Protein AF-A0A6V2BI19-F1 (afdb_monomer_lite)

Foldseek 3Di:
DPLPQFDQDAQLLPLCLVVQDPVVPVLLPDDPVLVVLSVVCVVDDVLVLLLDLVSLQSNLVSLLSLLQSLLVVPAFLWPSLVRPDRDDNVVSNVCCVGGVSNVSLSVSLVSLLVSQVVQVVNSVHHLQSRQFDDQQRAGDPSLVSLLSQLPPPPSGRLSSLLSSLLSLLSSLLVLAPQVVVVVVPDPDDDRHHDNVNSVVVLLSSLLSLVVQLPDLLVPNNVSNLSNLLSLLVGPVSLVSNVVSLVLVSLLVSLCSQPPPDDDDDDDPDDDDRDHDDLSRLLSSLLSNLSSLVCLQVDPSSLCSCLPVLSNLLSLLVCLQDPPDPSSNLSSLSSLQSQLQFDNVNPQDDPPDDGRGNLSSLVSNVVSVSVVSLVVVCVVPDDPCCNNPNRSVSNVVSNVVSVVVVD

Sequence (406 aa):
MSTSGAKLSPSPVALAFSQIQWDPLGSLRLTAQETALLRMAESNPIEYTLADSRDASMYARVLLKLLAEAAAAGAGTGQVSKITDDCGEEKALEALDADPLGVVTHYAITKLYNIITTLIEGTGVTVASVFYVGKDGILVDQWKALLRILNKGGKGDAFAQSGAALCLALILITACPSQRSSQAKSSTKTRPISYASAVEPMEALTAWIVSQLKSSSGNTIGLAIPAMTALMGATEARHLFAASGGIKYLSRQLRSGGKKQASAKTSSDKKPKTPASVQQLYELTFCLWTMTYELEGSANIRADFAKDGLAVAALTELVSVAPREKVVRVALAGLKNLAICTSENDAGPAGTPTIDGAVFLNDMIACGLMKAIDFLKDRQFTDPDVVEGETEMLHNSYVYFASFSL

Structure (mmCIF, N/CA/C/O backbone):
data_AF-A0A6V2BI19-F1
#
_entry.id   AF-A0A6V2BI19-F1
#
loop_
_atom_site.group_PDB
_atom_site.id
_atom_site.type_symbol
_atom_site.label_atom_id
_atom_site.label_alt_id
_atom_site.label_comp_id
_atom_site.label_asym_id
_atom_site.label_entity_id
_atom_site.label_seq_id
_atom_site.pdbx_PDB_ins_code
_atom_site.Cartn_x
_atom_site.Cartn_y
_atom_site.Cartn_z
_atom_site.occupancy
_atom_site.B_iso_or_equiv
_atom_site.auth_seq_id
_atom_site.auth_comp_id
_atom_site.auth_asym_id
_atom_site.auth_atom_id
_atom_site.pdbx_PDB_model_num
ATOM 1 N N . MET A 1 1 ? -5.889 14.637 3.256 1.00 38.31 1 MET A N 1
ATOM 2 C CA . MET A 1 1 ? -4.771 13.871 3.848 1.00 38.31 1 MET A CA 1
ATOM 3 C C . MET A 1 1 ? -3.617 13.903 2.863 1.00 38.31 1 MET A C 1
ATOM 5 O O . MET A 1 1 ? -3.824 13.532 1.717 1.00 38.31 1 MET A O 1
ATOM 9 N N . SER A 1 2 ? -2.454 14.420 3.263 1.00 36.09 2 SER A N 1
ATOM 10 C CA . SER A 1 2 ? -1.240 14.332 2.443 1.00 36.09 2 SER A CA 1
ATOM 11 C C . SER A 1 2 ? -0.867 12.856 2.292 1.00 36.09 2 SER A C 1
ATOM 13 O O . SER A 1 2 ? -0.819 12.138 3.288 1.00 36.09 2 SER A O 1
ATOM 15 N N . THR A 1 3 ? -0.609 12.390 1.074 1.00 47.47 3 THR A N 1
ATOM 16 C CA . THR A 1 3 ? -0.166 11.019 0.754 1.00 47.47 3 THR A CA 1
ATOM 17 C C . THR A 1 3 ? 1.254 10.709 1.263 1.00 47.47 3 THR A C 1
ATOM 19 O O . THR A 1 3 ? 1.833 9.690 0.898 1.00 47.47 3 THR A O 1
ATOM 22 N N . SER A 1 4 ? 1.821 11.541 2.149 1.00 48.84 4 SER A N 1
ATOM 23 C CA . SER A 1 4 ? 3.232 11.534 2.565 1.00 48.84 4 SER A CA 1
ATOM 24 C C . SER A 1 4 ? 3.691 10.323 3.389 1.00 48.84 4 SER A C 1
ATOM 26 O O . SER A 1 4 ? 4.820 10.329 3.882 1.00 48.84 4 SER A O 1
ATOM 28 N N . GLY A 1 5 ? 2.839 9.317 3.602 1.00 61.19 5 GLY A N 1
ATOM 29 C CA . GLY A 1 5 ? 3.141 8.173 4.464 1.00 61.19 5 GLY A CA 1
ATOM 30 C C . GLY A 1 5 ? 3.863 7.024 3.760 1.00 61.19 5 GLY A C 1
ATOM 31 O O . GLY A 1 5 ? 4.793 6.453 4.322 1.00 61.19 5 GLY A O 1
ATOM 32 N N . ALA A 1 6 ? 3.462 6.680 2.534 1.00 78.56 6 ALA A N 1
ATOM 33 C CA . ALA A 1 6 ? 3.975 5.491 1.858 1.00 78.56 6 ALA A CA 1
ATOM 34 C C . ALA A 1 6 ? 5.217 5.830 1.025 1.00 78.56 6 ALA A C 1
ATOM 36 O O . ALA A 1 6 ? 5.110 6.480 -0.012 1.00 78.56 6 ALA A O 1
ATOM 37 N N . LYS A 1 7 ? 6.393 5.382 1.477 1.00 90.00 7 LYS A N 1
ATOM 38 C CA . LYS A 1 7 ? 7.659 5.541 0.751 1.00 90.00 7 LYS A CA 1
ATOM 39 C C . LYS A 1 7 ? 8.249 4.188 0.386 1.00 90.00 7 LYS A C 1
ATOM 41 O O . LYS A 1 7 ? 8.292 3.284 1.218 1.00 90.00 7 LYS A O 1
ATOM 46 N N . LEU A 1 8 ? 8.727 4.070 -0.849 1.00 93.88 8 LEU A N 1
ATOM 47 C CA . LEU A 1 8 ? 9.551 2.941 -1.264 1.00 93.88 8 LEU A CA 1
ATOM 48 C C . LEU A 1 8 ? 10.963 3.117 -0.688 1.00 93.88 8 LEU A C 1
ATOM 50 O O . LEU A 1 8 ? 11.540 4.200 -0.795 1.00 93.88 8 LEU A O 1
ATOM 54 N N . SER A 1 9 ? 11.517 2.072 -0.072 1.00 92.81 9 SER A N 1
ATOM 55 C CA . SER A 1 9 ? 12.940 2.055 0.285 1.00 92.81 9 SER A CA 1
ATOM 56 C C . SER A 1 9 ? 13.798 2.148 -0.983 1.00 92.81 9 SER A C 1
ATOM 58 O O . SER A 1 9 ? 1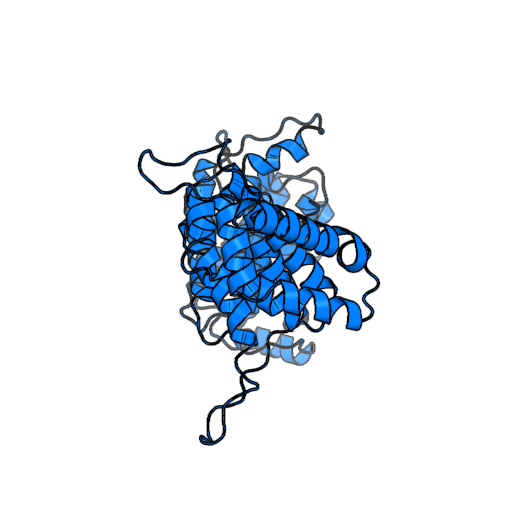3.335 1.739 -2.043 1.00 92.81 9 SER A O 1
ATOM 60 N N . PRO A 1 10 ? 15.041 2.644 -0.930 1.00 95.56 10 PRO A N 1
ATOM 61 C CA . PRO A 1 10 ? 15.947 2.550 -2.071 1.00 95.56 10 PRO A CA 1
ATOM 62 C C . PRO A 1 10 ? 16.129 1.097 -2.539 1.00 95.56 10 PRO A C 1
ATOM 64 O O . PRO A 1 10 ? 15.999 0.156 -1.754 1.00 95.56 10 PRO A O 1
ATOM 67 N N . SER A 1 11 ? 16.405 0.909 -3.833 1.00 96.56 11 SER A N 1
ATOM 68 C CA . SER A 1 11 ? 16.799 -0.409 -4.339 1.00 96.56 11 SER A CA 1
ATOM 69 C C . SER A 1 11 ? 18.193 -0.745 -3.809 1.00 96.56 11 SER A C 1
ATOM 71 O O . SER A 1 11 ? 19.098 0.072 -3.997 1.00 96.56 11 SER A O 1
ATOM 73 N N . PRO A 1 12 ? 18.417 -1.951 -3.258 1.00 96.50 12 PRO A N 1
ATOM 74 C CA . PRO A 1 12 ? 19.735 -2.343 -2.766 1.00 96.50 12 PRO A CA 1
ATOM 75 C C . PRO A 1 12 ? 20.791 -2.402 -3.880 1.00 96.50 12 PRO A C 1
ATOM 77 O O . PRO A 1 12 ? 21.977 -2.305 -3.597 1.00 96.50 12 PRO A O 1
ATOM 80 N N . VAL A 1 13 ? 20.370 -2.526 -5.145 1.00 97.00 13 VAL A N 1
ATOM 81 C CA . VAL A 1 13 ? 21.239 -2.588 -6.337 1.00 97.00 13 VAL A CA 1
ATOM 82 C C . VAL A 1 13 ? 21.164 -1.318 -7.194 1.00 97.00 13 VAL A C 1
ATOM 84 O O . VAL A 1 13 ? 21.508 -1.341 -8.373 1.00 97.00 13 VAL A O 1
ATOM 87 N N . ALA A 1 14 ? 20.698 -0.194 -6.633 1.00 97.00 14 ALA A N 1
ATOM 88 C CA . ALA A 1 14 ? 20.539 1.061 -7.378 1.00 97.00 14 ALA A CA 1
ATOM 89 C C . ALA A 1 14 ? 21.843 1.570 -8.018 1.00 97.00 14 ALA A C 1
ATOM 91 O O . ALA A 1 14 ? 21.799 2.202 -9.072 1.00 97.00 14 ALA A O 1
ATOM 92 N N . LEU A 1 15 ? 22.998 1.270 -7.414 1.00 96.81 15 LEU A N 1
ATOM 93 C CA . LEU A 1 15 ? 24.312 1.687 -7.919 1.00 96.81 15 LEU A CA 1
ATOM 94 C C . LEU A 1 15 ? 24.676 1.043 -9.267 1.00 96.81 15 LEU A C 1
ATOM 96 O O . LEU A 1 15 ? 25.464 1.612 -10.011 1.00 96.81 15 LEU A O 1
ATOM 100 N N . ALA A 1 16 ? 24.060 -0.087 -9.627 1.00 97.00 16 ALA A N 1
ATOM 101 C CA . ALA A 1 16 ? 24.289 -0.742 -10.914 1.00 97.00 16 ALA A CA 1
ATOM 102 C C . ALA A 1 16 ? 23.425 -0.183 -12.058 1.00 97.00 16 ALA A C 1
ATOM 104 O O . ALA A 1 16 ? 23.616 -0.557 -13.213 1.00 97.00 16 ALA A O 1
ATOM 105 N N . PHE A 1 17 ? 22.462 0.700 -11.771 1.00 96.44 17 PHE A N 1
ATOM 106 C CA . PHE A 1 17 ? 21.474 1.146 -12.759 1.00 96.44 17 PHE A CA 1
ATOM 107 C C . PHE A 1 17 ? 22.092 1.852 -13.969 1.00 96.44 17 PHE A C 1
ATOM 109 O O . PHE A 1 17 ? 21.655 1.614 -15.088 1.00 96.44 17 PHE A O 1
ATOM 116 N N . SER A 1 18 ? 23.122 2.677 -13.764 1.00 95.25 18 SER A N 1
ATOM 117 C CA . SER A 1 18 ? 23.810 3.392 -14.850 1.00 95.25 18 SER A CA 1
ATOM 118 C C . SER A 1 18 ? 24.659 2.485 -15.744 1.00 95.25 18 SER A C 1
ATOM 120 O O . SER A 1 18 ? 25.061 2.908 -16.825 1.00 95.25 18 SER A O 1
ATOM 122 N N . GLN A 1 19 ? 24.935 1.253 -15.306 1.00 96.31 19 GLN A N 1
ATOM 123 C CA . GLN A 1 19 ? 25.735 0.276 -16.045 1.00 96.31 19 GLN A CA 1
ATOM 124 C C . GLN A 1 19 ? 24.871 -0.732 -16.815 1.00 96.31 19 GLN A C 1
ATOM 126 O O . GLN A 1 19 ? 25.405 -1.629 -17.468 1.00 96.31 19 GLN A O 1
ATOM 131 N N . ILE A 1 20 ? 23.538 -0.602 -16.773 1.00 95.62 20 ILE A N 1
ATOM 132 C CA . ILE A 1 20 ? 22.641 -1.487 -17.520 1.00 95.62 20 ILE A CA 1
ATOM 133 C C . ILE A 1 20 ? 22.878 -1.297 -19.021 1.00 95.62 20 ILE A C 1
ATOM 135 O O . ILE A 1 20 ? 22.553 -0.269 -19.616 1.00 95.62 20 ILE A O 1
ATOM 139 N N . GLN A 1 21 ? 23.397 -2.340 -19.663 1.00 93.94 21 GLN A N 1
ATOM 140 C CA . GLN A 1 21 ? 23.492 -2.396 -21.113 1.00 93.94 21 GLN A CA 1
ATOM 141 C C . GLN A 1 21 ? 22.184 -2.943 -21.681 1.00 93.94 21 GLN A C 1
ATOM 143 O O . GLN A 1 21 ? 21.867 -4.116 -21.527 1.00 93.94 21 GLN A O 1
ATOM 148 N N . TRP A 1 22 ? 21.411 -2.090 -22.349 1.00 91.06 22 TRP A N 1
ATOM 149 C CA . TRP A 1 22 ? 20.091 -2.464 -22.870 1.00 91.06 22 TRP A CA 1
ATOM 150 C C . TRP A 1 22 ? 20.139 -3.395 -24.095 1.00 91.06 22 TRP A C 1
ATOM 152 O O . TRP A 1 22 ? 19.216 -4.182 -24.290 1.00 91.06 22 TRP A O 1
ATOM 162 N N . ASP A 1 23 ? 21.204 -3.335 -24.904 1.00 85.56 23 ASP A N 1
ATOM 163 C CA . ASP A 1 23 ? 21.303 -4.096 -26.163 1.00 85.56 23 ASP A CA 1
ATOM 164 C C . ASP A 1 23 ? 21.533 -5.612 -25.956 1.00 85.56 23 ASP A C 1
ATOM 166 O O . ASP A 1 23 ? 20.886 -6.405 -26.641 1.00 85.56 23 ASP A O 1
ATOM 170 N N . PRO A 1 24 ? 22.384 -6.062 -25.007 1.00 81.00 24 PRO A N 1
ATOM 171 C CA . PRO A 1 24 ? 22.608 -7.490 -24.752 1.00 81.00 24 PRO A CA 1
ATOM 172 C C . PRO A 1 24 ? 21.424 -8.218 -24.098 1.00 81.00 24 PRO A C 1
ATOM 174 O O . PRO A 1 24 ? 21.388 -9.449 -24.080 1.00 81.00 24 PRO A O 1
ATOM 177 N N . LEU A 1 25 ? 20.436 -7.492 -23.567 1.00 83.38 25 LEU A N 1
ATOM 178 C CA . LEU A 1 25 ? 19.294 -8.054 -22.839 1.00 83.38 25 LEU A CA 1
ATOM 179 C C . LEU A 1 25 ? 18.195 -8.537 -23.795 1.00 83.38 25 LEU A C 1
ATOM 181 O O . LEU A 1 25 ? 17.030 -8.156 -23.680 1.00 83.38 25 LEU A O 1
ATOM 185 N N . GLY A 1 26 ? 18.566 -9.394 -24.753 1.00 73.75 26 GLY A N 1
ATOM 186 C CA . GLY A 1 26 ? 17.721 -9.831 -25.873 1.00 73.75 26 GLY A CA 1
ATOM 187 C C . GLY A 1 26 ? 16.381 -10.474 -25.483 1.00 73.75 26 GLY A C 1
ATOM 188 O O . GLY A 1 26 ? 15.473 -10.557 -26.310 1.00 73.75 26 GLY A O 1
ATOM 189 N N . SER A 1 27 ? 16.206 -10.875 -24.221 1.00 82.88 27 SER A N 1
ATOM 190 C CA . SER A 1 27 ? 14.921 -11.331 -23.682 1.00 82.88 27 SER A CA 1
ATOM 191 C C . SER A 1 27 ? 13.875 -10.216 -23.541 1.00 82.88 27 SER A C 1
ATOM 193 O O . SER A 1 27 ? 12.688 -10.519 -23.558 1.00 82.88 27 SER A O 1
ATOM 195 N N . LEU A 1 28 ? 14.275 -8.941 -23.450 1.00 86.44 28 LEU A N 1
ATOM 196 C CA . LEU A 1 28 ? 13.382 -7.809 -23.158 1.00 86.44 28 LEU A CA 1
ATOM 197 C C . LEU A 1 28 ? 12.630 -7.246 -24.376 1.00 86.44 28 LEU A C 1
ATOM 199 O O . LEU A 1 28 ? 11.798 -6.354 -24.213 1.00 86.44 28 LEU A O 1
ATOM 203 N N . ARG A 1 29 ? 12.903 -7.750 -25.592 1.00 91.19 29 ARG A N 1
ATOM 204 C CA . ARG A 1 29 ? 12.194 -7.404 -26.848 1.00 91.19 29 ARG A CA 1
ATOM 205 C C . ARG A 1 29 ? 11.909 -5.897 -27.004 1.00 91.19 29 ARG A C 1
ATOM 207 O O . ARG A 1 29 ? 10.802 -5.485 -27.377 1.00 91.19 29 ARG A O 1
ATOM 214 N N . LEU A 1 30 ? 12.901 -5.068 -26.687 1.00 92.69 30 LEU A N 1
ATOM 215 C CA . LEU A 1 30 ? 12.814 -3.616 -26.813 1.00 92.69 30 LEU A CA 1
ATOM 216 C C . LEU A 1 30 ? 13.027 -3.190 -28.265 1.00 92.69 30 LEU A C 1
ATOM 218 O O . LEU A 1 30 ? 13.867 -3.735 -28.978 1.00 92.69 30 LEU A O 1
ATOM 222 N N . THR A 1 31 ? 12.267 -2.196 -28.706 1.00 94.69 31 THR A N 1
ATOM 223 C CA . THR A 1 31 ? 12.528 -1.508 -29.972 1.00 94.69 31 THR A CA 1
ATOM 224 C C . THR A 1 31 ? 13.660 -0.494 -29.795 1.00 94.69 31 THR A C 1
ATOM 226 O O . THR A 1 31 ? 13.893 0.001 -28.693 1.00 94.69 31 THR A O 1
ATOM 229 N N . ALA A 1 32 ? 14.321 -0.108 -30.891 1.00 94.06 32 ALA A N 1
ATOM 230 C CA . ALA A 1 32 ? 15.379 0.906 -30.853 1.00 94.06 32 ALA A CA 1
ATOM 231 C C . ALA A 1 32 ? 14.907 2.242 -30.241 1.00 94.06 32 ALA A C 1
ATOM 233 O O . ALA A 1 32 ? 15.664 2.895 -29.526 1.00 94.06 32 ALA A O 1
ATOM 234 N N . GLN A 1 33 ? 13.645 2.625 -30.473 1.00 94.81 33 GLN A N 1
ATOM 235 C CA . GLN A 1 33 ? 13.055 3.835 -29.897 1.00 94.81 33 GLN A CA 1
ATOM 236 C C . GLN A 1 33 ? 12.869 3.720 -28.378 1.00 94.81 33 GLN A C 1
ATOM 238 O O . GLN A 1 33 ? 13.151 4.672 -27.655 1.00 94.81 33 GLN A O 1
ATOM 243 N N . GLU A 1 34 ? 12.424 2.563 -27.884 1.00 95.50 34 GLU A N 1
ATOM 244 C CA . GLU A 1 34 ? 12.273 2.316 -26.444 1.00 95.50 34 GLU A CA 1
ATOM 245 C C . GLU A 1 34 ? 13.639 2.308 -25.745 1.00 95.50 34 GLU A C 1
ATOM 247 O O . GLU A 1 34 ? 13.792 2.930 -24.696 1.00 95.50 34 GLU A O 1
ATOM 252 N N . THR A 1 35 ? 14.654 1.688 -26.355 1.00 94.75 35 THR A N 1
ATOM 253 C CA . THR A 1 35 ? 16.035 1.714 -25.849 1.00 94.75 35 THR A CA 1
ATOM 254 C C . THR A 1 35 ? 16.602 3.134 -25.806 1.00 94.75 35 THR A C 1
ATOM 256 O O . THR A 1 35 ? 17.218 3.526 -24.815 1.00 94.75 35 THR A O 1
ATOM 259 N N . ALA A 1 36 ? 16.376 3.933 -26.853 1.00 93.56 36 ALA A N 1
ATOM 260 C CA . ALA A 1 36 ? 16.798 5.332 -26.879 1.00 93.56 36 ALA A CA 1
ATOM 261 C C . ALA A 1 36 ? 16.103 6.160 -25.784 1.00 93.56 36 ALA A C 1
ATOM 263 O O . ALA A 1 36 ? 16.759 6.967 -25.127 1.00 93.56 36 ALA A O 1
ATOM 264 N N . LEU A 1 37 ? 14.808 5.921 -25.545 1.00 94.25 37 LEU A N 1
ATOM 265 C CA . LEU A 1 37 ? 14.044 6.589 -24.489 1.00 94.25 37 LEU A CA 1
ATOM 266 C C . LEU A 1 37 ? 14.602 6.279 -23.092 1.00 94.25 37 LEU A C 1
ATOM 268 O O . LEU A 1 37 ? 14.748 7.197 -22.290 1.00 94.25 37 LEU A O 1
ATOM 272 N N . LEU A 1 38 ? 14.954 5.019 -22.813 1.00 94.56 38 LEU A N 1
ATOM 273 C CA . LEU A 1 38 ? 15.556 4.620 -21.533 1.00 94.56 38 LEU A CA 1
ATOM 274 C C . LEU A 1 38 ? 16.890 5.335 -21.286 1.00 94.56 38 LEU A C 1
ATOM 276 O O . LEU A 1 38 ? 17.079 5.930 -20.228 1.00 94.56 38 LEU A O 1
ATOM 280 N N . ARG A 1 39 ? 17.774 5.366 -22.292 1.00 92.19 39 ARG A N 1
ATOM 281 C CA . ARG A 1 39 ? 19.057 6.088 -22.213 1.00 92.19 39 ARG A CA 1
ATOM 282 C C . ARG A 1 39 ? 18.853 7.590 -22.006 1.00 92.19 39 ARG A C 1
ATOM 284 O O . ARG A 1 39 ? 19.518 8.206 -21.179 1.00 92.19 39 ARG A O 1
ATOM 291 N N . MET A 1 40 ? 17.904 8.185 -22.729 1.00 90.44 40 MET A N 1
ATOM 292 C CA . MET A 1 40 ? 17.592 9.611 -22.612 1.00 90.44 40 MET A CA 1
ATOM 293 C C . MET A 1 40 ? 17.043 9.972 -21.224 1.00 90.44 40 MET A C 1
ATOM 295 O O . MET A 1 40 ? 17.359 11.041 -20.695 1.00 90.44 40 MET A O 1
ATOM 299 N N . ALA A 1 41 ? 16.237 9.092 -20.626 1.00 89.38 41 ALA A N 1
ATOM 300 C CA . ALA A 1 41 ? 15.676 9.284 -19.292 1.00 89.38 41 ALA A CA 1
ATOM 301 C C . ALA A 1 41 ? 16.713 9.139 -18.161 1.00 89.38 41 ALA A C 1
ATOM 303 O O . ALA A 1 41 ? 16.438 9.513 -17.021 1.00 89.38 41 ALA A O 1
ATOM 304 N N . GLU A 1 42 ? 17.899 8.602 -18.454 1.00 88.31 42 GLU A N 1
ATOM 305 C CA . GLU A 1 42 ? 19.033 8.558 -17.524 1.00 88.31 42 GLU A CA 1
ATOM 306 C C . GLU A 1 42 ? 19.892 9.819 -17.601 1.00 88.31 42 GLU A C 1
ATOM 308 O O . GLU A 1 42 ? 20.416 10.262 -16.582 1.00 88.31 42 GLU A O 1
ATOM 313 N N . SER A 1 43 ? 20.001 10.423 -18.787 1.00 88.88 43 SER A N 1
ATOM 314 C CA . SER A 1 43 ? 20.787 11.643 -18.994 1.00 88.88 43 SER A CA 1
ATOM 315 C C . SER A 1 43 ? 20.073 12.934 -18.584 1.00 88.88 43 SER A C 1
ATOM 317 O O . SER A 1 43 ? 20.732 13.959 -18.426 1.00 88.88 43 SER A O 1
ATOM 319 N N . ASN A 1 44 ? 18.744 12.915 -18.439 1.00 89.81 44 ASN A N 1
ATOM 320 C CA . ASN A 1 44 ? 17.941 14.112 -18.181 1.00 89.81 44 ASN A CA 1
ATOM 321 C C . ASN A 1 44 ? 17.226 14.053 -16.822 1.00 89.81 44 ASN A C 1
ATOM 323 O O . ASN A 1 44 ? 16.811 12.970 -16.401 1.00 89.81 44 ASN A O 1
ATOM 327 N N . PRO A 1 45 ? 17.000 15.208 -16.162 1.00 92.31 45 PRO A N 1
ATOM 328 C CA . PRO A 1 45 ? 16.090 15.293 -15.024 1.00 92.31 45 PRO A CA 1
ATOM 329 C C . PRO A 1 45 ? 14.716 14.714 -15.377 1.00 92.31 45 PRO A C 1
ATOM 331 O O . PRO A 1 45 ? 14.187 14.951 -16.470 1.00 92.31 45 PRO A O 1
ATOM 334 N N . ILE A 1 46 ? 14.132 13.950 -14.455 1.00 93.31 46 ILE A N 1
ATOM 335 C CA . ILE A 1 46 ? 12.882 13.227 -14.710 1.00 93.31 46 ILE A CA 1
ATOM 336 C C . ILE A 1 46 ? 11.731 14.202 -14.993 1.00 93.31 46 ILE A C 1
ATOM 338 O O . ILE A 1 46 ? 10.897 13.943 -15.854 1.00 93.31 46 ILE A O 1
ATOM 342 N N . GLU A 1 47 ? 11.749 15.369 -14.354 1.00 93.38 47 GLU A N 1
ATOM 343 C CA . GLU A 1 47 ? 10.767 16.443 -14.485 1.00 93.38 47 GLU A CA 1
ATOM 344 C C . GLU A 1 47 ? 10.647 16.938 -15.926 1.00 93.38 47 GLU A C 1
ATOM 346 O O . GLU A 1 47 ? 9.546 17.253 -16.366 1.00 93.38 47 GLU A O 1
ATOM 351 N N . TYR A 1 48 ? 11.750 16.954 -16.684 1.00 93.00 48 TYR A N 1
ATOM 352 C CA . TYR A 1 48 ? 11.727 17.356 -18.091 1.00 93.00 48 TYR A CA 1
ATOM 353 C C . TYR A 1 48 ? 10.906 16.375 -18.933 1.00 93.00 48 TYR A C 1
ATOM 355 O O . TYR A 1 48 ? 10.040 16.781 -19.703 1.00 93.00 48 TYR A O 1
ATOM 363 N N . THR A 1 49 ? 11.121 15.073 -18.723 1.00 93.19 49 THR A N 1
ATOM 364 C CA . THR A 1 49 ? 10.352 14.017 -19.405 1.00 93.19 49 THR A CA 1
ATOM 365 C C . THR A 1 49 ? 8.886 14.026 -18.960 1.00 93.19 49 THR A C 1
ATOM 367 O O . THR A 1 49 ? 7.989 13.719 -19.739 1.00 93.19 49 THR A O 1
ATOM 370 N N . LEU A 1 50 ? 8.630 14.390 -17.700 1.00 95.06 50 LEU A N 1
ATOM 371 C CA . LEU A 1 50 ? 7.294 14.415 -17.104 1.00 95.06 50 LEU A CA 1
ATOM 372 C C . LEU A 1 50 ? 6.533 15.730 -17.303 1.00 95.06 50 LEU A C 1
ATOM 374 O O . LEU A 1 50 ? 5.388 15.827 -16.859 1.00 95.06 50 LEU A O 1
ATOM 378 N N . ALA A 1 51 ? 7.132 16.722 -17.960 1.00 94.19 51 ALA A N 1
ATOM 379 C CA . ALA A 1 51 ? 6.455 17.957 -18.343 1.00 94.19 51 ALA A CA 1
ATOM 380 C C . ALA A 1 51 ? 5.531 17.753 -19.558 1.00 94.19 51 ALA A C 1
ATOM 382 O O . ALA A 1 51 ? 4.550 18.483 -19.713 1.00 94.19 51 ALA A O 1
ATOM 383 N N . ASP A 1 52 ? 5.800 16.743 -20.396 1.00 94.50 52 ASP A N 1
ATOM 384 C CA . ASP A 1 52 ? 4.942 16.362 -21.518 1.00 94.50 52 ASP A CA 1
ATOM 385 C C . ASP A 1 52 ? 4.181 15.057 -21.237 1.00 94.50 52 ASP A C 1
ATOM 387 O O . ASP A 1 52 ? 4.737 14.023 -20.865 1.00 94.50 52 ASP A O 1
ATOM 391 N N . SER A 1 53 ? 2.861 15.090 -21.435 1.00 94.31 53 SER A N 1
ATOM 392 C CA . SER A 1 53 ? 1.995 13.946 -21.124 1.00 94.31 53 SER A CA 1
ATOM 393 C C . SER A 1 53 ? 2.241 12.723 -22.013 1.00 94.31 53 SER A C 1
ATOM 395 O O . SER A 1 53 ? 2.008 11.591 -21.577 1.00 94.31 53 SER A O 1
ATOM 397 N N . ARG A 1 54 ? 2.691 12.920 -23.258 1.00 94.94 54 ARG A N 1
ATOM 398 C CA . ARG A 1 54 ? 2.969 11.837 -24.204 1.00 94.94 54 ARG A CA 1
ATOM 399 C C . ARG A 1 54 ? 4.279 11.162 -23.839 1.00 94.94 54 ARG A C 1
ATOM 401 O O . ARG A 1 54 ? 4.294 9.936 -23.767 1.00 94.94 54 ARG A O 1
ATOM 408 N N . ASP A 1 55 ? 5.318 11.937 -23.555 1.00 95.31 55 ASP A N 1
ATOM 409 C CA . ASP A 1 55 ? 6.625 11.414 -23.153 1.00 95.31 55 ASP A CA 1
ATOM 410 C C . ASP A 1 55 ? 6.539 10.686 -21.809 1.00 95.31 55 ASP A C 1
ATOM 412 O O . ASP A 1 55 ? 6.977 9.537 -21.707 1.00 95.31 55 ASP A O 1
ATOM 416 N N . ALA A 1 56 ? 5.837 11.262 -20.826 1.00 96.12 56 ALA A N 1
ATOM 417 C CA . ALA A 1 56 ? 5.530 10.595 -19.561 1.00 96.12 56 ALA A CA 1
ATOM 418 C C . ALA A 1 56 ? 4.791 9.257 -19.767 1.00 96.12 56 ALA A C 1
ATOM 420 O O . ALA A 1 56 ? 5.149 8.237 -19.172 1.00 96.12 56 ALA A O 1
ATOM 421 N N . SER A 1 57 ? 3.781 9.242 -20.648 1.00 96.62 57 SER A N 1
ATOM 422 C CA . SER A 1 57 ? 3.023 8.029 -20.991 1.00 96.62 57 SER A CA 1
ATOM 423 C C . SER A 1 57 ? 3.885 6.975 -21.680 1.00 96.62 57 SER A C 1
ATOM 425 O O . SER A 1 57 ? 3.774 5.791 -21.363 1.00 96.62 57 SER A O 1
ATOM 427 N N . MET A 1 58 ? 4.729 7.377 -22.633 1.00 96.69 58 MET A N 1
ATOM 428 C CA . MET A 1 58 ? 5.638 6.464 -23.326 1.00 96.69 58 MET A CA 1
ATOM 429 C C . MET A 1 58 ? 6.642 5.872 -22.345 1.00 96.69 58 MET A C 1
ATOM 431 O O . MET A 1 58 ? 6.794 4.653 -22.306 1.00 96.69 58 MET A O 1
ATOM 435 N N . TYR A 1 59 ? 7.247 6.701 -21.495 1.00 97.44 59 TYR A N 1
ATOM 436 C CA . TYR A 1 59 ? 8.242 6.239 -20.540 1.00 97.44 59 TYR A CA 1
ATOM 437 C C . TYR A 1 59 ? 7.647 5.244 -19.537 1.00 97.44 59 TYR A C 1
ATOM 439 O O . TYR A 1 59 ? 8.152 4.129 -19.405 1.00 97.44 59 TYR A O 1
ATOM 447 N N . ALA A 1 60 ? 6.502 5.568 -18.926 1.00 98.00 60 ALA A N 1
ATOM 448 C CA . ALA A 1 60 ? 5.812 4.653 -18.018 1.00 98.00 60 ALA A CA 1
ATOM 449 C C . ALA A 1 60 ? 5.444 3.315 -18.691 1.00 98.00 60 ALA A C 1
ATOM 451 O O . ALA A 1 60 ? 5.599 2.251 -18.089 1.00 98.00 60 ALA A O 1
ATOM 452 N N . ARG A 1 61 ? 4.998 3.338 -19.956 1.00 97.56 61 ARG A N 1
ATOM 453 C CA . ARG A 1 61 ? 4.677 2.115 -20.713 1.00 97.56 61 ARG A CA 1
ATOM 454 C C . ARG A 1 61 ? 5.904 1.262 -21.009 1.00 97.56 61 ARG A C 1
ATOM 456 O O . ARG A 1 61 ? 5.803 0.041 -20.902 1.00 97.56 61 ARG A O 1
ATOM 463 N N . VAL A 1 62 ? 7.041 1.873 -21.346 1.00 97.75 62 VAL A N 1
ATOM 464 C CA . VAL A 1 62 ? 8.302 1.143 -21.549 1.00 97.75 62 VAL A CA 1
ATOM 465 C C . VAL A 1 62 ? 8.740 0.466 -20.255 1.00 97.75 62 VAL A C 1
ATOM 467 O O . VAL A 1 62 ? 9.071 -0.716 -20.277 1.00 97.75 62 VAL A O 1
ATOM 470 N N . LEU A 1 63 ? 8.646 1.150 -19.111 1.00 98.25 63 LEU A N 1
ATOM 471 C CA . LEU A 1 63 ? 8.957 0.549 -17.811 1.00 98.25 63 LEU A CA 1
ATOM 472 C C . LEU A 1 63 ? 8.017 -0.620 -17.471 1.00 98.25 63 LEU A C 1
ATOM 474 O O . LEU A 1 63 ? 8.475 -1.677 -17.046 1.00 98.25 63 LEU A O 1
ATOM 478 N N . LEU A 1 64 ? 6.709 -0.489 -17.710 1.00 97.88 64 LEU A N 1
ATOM 479 C CA . LEU A 1 64 ? 5.769 -1.599 -17.499 1.00 97.88 64 LEU A CA 1
ATOM 480 C C . LEU A 1 64 ? 6.028 -2.777 -18.455 1.00 97.88 64 LEU A C 1
ATOM 482 O O . LEU A 1 64 ? 5.867 -3.934 -18.060 1.00 97.88 64 LEU A O 1
ATOM 486 N N . LYS A 1 65 ? 6.455 -2.506 -19.696 1.00 96.50 65 LYS A N 1
ATOM 487 C CA . LYS A 1 65 ? 6.881 -3.536 -20.652 1.00 96.50 65 LYS A CA 1
ATOM 488 C C . LYS A 1 65 ? 8.147 -4.248 -20.173 1.00 96.50 65 LYS A C 1
ATOM 490 O O . LYS A 1 65 ? 8.160 -5.474 -20.171 1.00 96.50 65 LYS A O 1
ATOM 495 N N . LEU A 1 66 ? 9.156 -3.515 -19.693 1.00 96.12 66 LEU A N 1
ATOM 496 C CA . LEU A 1 66 ? 10.357 -4.099 -19.084 1.00 96.12 66 LEU A CA 1
ATOM 497 C C . LEU A 1 66 ? 9.991 -5.074 -17.965 1.00 96.12 66 LEU A C 1
ATOM 499 O O . LEU A 1 66 ? 10.459 -6.208 -17.959 1.00 96.12 66 LEU A O 1
ATOM 503 N N . LEU A 1 67 ? 9.097 -4.665 -17.060 1.00 96.50 67 LEU A N 1
ATOM 504 C CA . LEU A 1 67 ? 8.609 -5.528 -15.984 1.00 96.50 67 LEU A CA 1
ATOM 505 C C . LEU A 1 67 ? 7.876 -6.762 -16.519 1.00 96.50 67 LEU A C 1
ATOM 507 O O . LEU A 1 67 ? 8.044 -7.858 -15.985 1.00 96.50 67 LEU A O 1
ATOM 511 N N . ALA A 1 68 ? 7.072 -6.603 -17.572 1.00 94.94 68 ALA A N 1
ATOM 512 C CA . ALA A 1 68 ? 6.350 -7.708 -18.187 1.00 94.94 68 ALA A CA 1
ATOM 513 C C . ALA A 1 68 ? 7.294 -8.760 -18.783 1.00 94.94 68 ALA A C 1
ATOM 515 O O . ALA A 1 68 ? 7.068 -9.950 -18.552 1.00 94.94 68 ALA A O 1
ATOM 516 N N . GLU A 1 69 ? 8.308 -8.325 -19.531 1.00 94.62 69 GLU A N 1
ATOM 517 C CA . GLU A 1 69 ? 9.273 -9.193 -20.213 1.00 94.62 69 GLU A CA 1
ATOM 518 C C . GLU A 1 69 ? 10.260 -9.812 -19.214 1.00 94.62 69 GLU A C 1
ATOM 520 O O . GLU A 1 69 ? 10.460 -11.025 -19.218 1.00 94.62 69 GLU A O 1
ATOM 525 N N . ALA A 1 70 ? 10.787 -9.025 -18.269 1.00 93.31 70 ALA A N 1
ATOM 526 C CA . ALA A 1 70 ? 11.665 -9.528 -17.213 1.00 93.31 70 ALA A CA 1
ATOM 527 C C . ALA A 1 70 ? 10.956 -10.581 -16.348 1.00 93.31 70 ALA A C 1
ATOM 529 O O . ALA A 1 70 ? 11.510 -11.647 -16.075 1.00 93.31 70 ALA A O 1
ATOM 530 N N . ALA A 1 71 ? 9.701 -10.334 -15.953 1.00 91.06 71 ALA A N 1
ATOM 531 C CA . ALA A 1 71 ? 8.926 -11.310 -15.195 1.00 91.06 71 ALA A CA 1
ATOM 532 C C . ALA A 1 71 ? 8.640 -12.588 -16.002 1.00 91.06 71 ALA A C 1
ATOM 534 O O . ALA A 1 71 ? 8.679 -13.673 -15.424 1.00 91.06 71 ALA A O 1
ATOM 535 N N . ALA A 1 72 ? 8.370 -12.477 -17.308 1.00 90.50 72 ALA A N 1
ATOM 536 C CA . ALA A 1 72 ? 8.167 -13.632 -18.185 1.00 90.50 72 ALA A CA 1
ATOM 537 C C . ALA A 1 72 ? 9.455 -14.451 -18.379 1.00 90.50 72 ALA A C 1
ATOM 539 O O . ALA A 1 72 ? 9.398 -15.675 -18.456 1.00 90.50 72 ALA A O 1
ATOM 540 N N . ALA A 1 73 ? 10.609 -13.786 -18.383 1.00 88.88 73 ALA A N 1
ATOM 541 C CA . ALA A 1 73 ? 11.930 -14.399 -18.473 1.00 88.88 73 ALA A CA 1
ATOM 542 C C . ALA A 1 73 ? 12.477 -14.916 -17.122 1.00 88.88 73 ALA A C 1
ATOM 544 O O . ALA A 1 73 ? 13.633 -15.322 -17.044 1.00 88.88 73 ALA A O 1
ATOM 545 N N . GLY A 1 74 ? 11.662 -14.931 -16.060 1.00 84.12 74 GLY A N 1
ATOM 546 C CA . GLY A 1 74 ? 12.027 -15.538 -14.775 1.00 84.12 74 GLY A CA 1
ATOM 547 C C . GLY A 1 74 ? 12.781 -14.628 -13.800 1.00 84.12 74 GLY A C 1
ATOM 548 O O . GLY A 1 74 ? 13.333 -15.131 -12.824 1.00 84.12 74 GLY A O 1
ATOM 549 N N . ALA A 1 75 ? 12.787 -13.304 -14.004 1.00 81.69 75 ALA A N 1
ATOM 550 C CA . ALA A 1 75 ? 13.356 -12.365 -13.031 1.00 81.69 75 ALA A CA 1
ATOM 551 C C . ALA A 1 75 ? 12.732 -12.540 -11.635 1.00 81.69 75 ALA A C 1
ATOM 553 O O . ALA A 1 75 ? 11.599 -13.003 -11.509 1.00 81.69 75 ALA A O 1
ATOM 554 N N . GLY A 1 76 ? 13.405 -12.096 -10.571 1.00 68.62 76 GLY A N 1
ATOM 555 C CA . GLY A 1 76 ? 12.812 -11.982 -9.227 1.00 68.62 76 GLY A CA 1
ATOM 556 C C . GLY A 1 76 ? 12.771 -13.267 -8.391 1.00 68.62 76 GLY A C 1
ATOM 557 O O . GLY A 1 76 ? 12.068 -13.303 -7.384 1.00 68.62 76 GLY A O 1
ATOM 558 N N . THR A 1 77 ? 13.512 -14.299 -8.799 1.00 76.19 77 THR A N 1
ATOM 559 C CA . THR A 1 77 ? 13.882 -15.460 -7.961 1.00 76.19 77 THR A CA 1
ATOM 560 C C . THR A 1 77 ? 15.395 -15.725 -7.981 1.00 76.19 77 THR A C 1
ATOM 562 O O . THR A 1 77 ? 15.850 -16.789 -7.558 1.00 76.19 77 THR A O 1
ATOM 565 N N . GLY A 1 78 ? 16.164 -14.791 -8.550 1.00 82.31 78 GLY A N 1
ATOM 566 C CA . GLY A 1 78 ? 17.596 -14.915 -8.808 1.00 82.31 78 GLY A CA 1
ATOM 567 C C . GLY A 1 78 ? 18.461 -14.359 -7.679 1.00 82.31 78 GLY A C 1
ATOM 568 O O . GLY A 1 78 ? 18.060 -14.343 -6.512 1.00 82.31 78 GLY A O 1
ATOM 569 N N . GLN A 1 79 ? 19.674 -13.928 -8.015 1.00 90.12 79 GLN A N 1
ATOM 570 C CA . GLN A 1 79 ? 20.648 -13.424 -7.046 1.00 90.12 79 GLN A CA 1
ATOM 571 C C . GLN A 1 79 ? 20.194 -12.111 -6.406 1.00 90.12 79 GLN A C 1
ATOM 573 O O . GLN A 1 79 ? 20.364 -11.948 -5.198 1.00 90.12 79 GLN A O 1
ATOM 578 N N . VAL A 1 80 ? 19.551 -11.229 -7.177 1.00 92.81 80 VAL A N 1
ATOM 579 C CA . VAL A 1 80 ? 19.112 -9.909 -6.696 1.00 92.81 80 VAL A CA 1
ATOM 580 C C . VAL A 1 80 ? 18.097 -10.037 -5.558 1.00 92.81 80 VAL A C 1
ATOM 582 O O . VAL A 1 80 ? 18.245 -9.377 -4.535 1.00 92.81 80 VAL A O 1
ATOM 585 N N . SER A 1 81 ? 17.170 -10.997 -5.647 1.00 91.44 81 SER A N 1
ATOM 586 C CA . SER A 1 81 ? 16.148 -11.244 -4.613 1.00 91.44 81 SER A CA 1
ATOM 587 C C . SER A 1 81 ? 16.692 -11.638 -3.234 1.00 91.44 81 SER A C 1
ATOM 589 O O . SER A 1 81 ? 15.959 -11.612 -2.245 1.00 91.44 81 SER A O 1
ATOM 591 N N . LYS A 1 82 ? 17.972 -12.024 -3.155 1.00 92.00 82 LYS A N 1
ATOM 592 C CA . LYS A 1 82 ? 18.657 -12.386 -1.905 1.00 92.00 82 LYS A CA 1
ATOM 593 C C . LYS A 1 82 ? 19.370 -11.195 -1.264 1.00 92.00 82 LYS A C 1
ATOM 595 O O . LYS A 1 82 ? 19.868 -11.327 -0.148 1.00 92.00 82 LYS A O 1
ATOM 600 N N . ILE A 1 83 ? 19.460 -10.062 -1.959 1.00 91.81 83 ILE A N 1
ATOM 601 C CA . ILE A 1 83 ? 20.114 -8.849 -1.477 1.00 91.81 83 ILE A CA 1
ATOM 602 C C . ILE A 1 83 ? 19.055 -8.015 -0.757 1.00 91.81 83 ILE A C 1
ATOM 604 O O . ILE A 1 83 ? 18.209 -7.388 -1.384 1.00 91.81 83 ILE A O 1
ATOM 608 N N . THR A 1 84 ? 19.073 -8.053 0.574 1.00 84.25 84 THR A N 1
ATOM 609 C CA . THR A 1 84 ? 18.095 -7.341 1.413 1.00 84.25 84 THR A CA 1
ATOM 610 C C . THR A 1 84 ? 18.595 -6.002 1.932 1.00 84.25 84 THR A C 1
ATOM 612 O O . THR A 1 84 ? 17.779 -5.148 2.263 1.00 84.25 84 THR A O 1
ATOM 615 N N . ASP A 1 85 ? 19.914 -5.831 1.998 1.00 87.69 85 ASP A N 1
ATOM 616 C CA . ASP A 1 85 ? 20.568 -4.653 2.563 1.00 87.69 85 ASP A CA 1
ATOM 617 C C . ASP A 1 85 ? 21.242 -3.839 1.459 1.00 87.69 85 ASP A C 1
ATOM 619 O O . ASP A 1 85 ? 21.624 -4.392 0.420 1.00 87.69 85 ASP A O 1
ATOM 623 N N . ASP A 1 86 ? 21.423 -2.541 1.712 1.00 85.00 86 ASP A N 1
ATOM 624 C CA . ASP A 1 86 ? 22.176 -1.651 0.831 1.00 85.00 86 ASP A CA 1
ATOM 625 C C . ASP A 1 86 ? 23.554 -2.254 0.551 1.00 85.00 86 ASP A C 1
ATOM 627 O O . ASP A 1 86 ? 24.332 -2.544 1.467 1.00 85.00 86 ASP A O 1
ATOM 631 N N . CYS A 1 87 ? 23.843 -2.485 -0.729 1.00 91.00 87 CYS A N 1
ATOM 632 C CA . CYS A 1 87 ? 25.119 -3.038 -1.144 1.00 91.00 87 CYS A CA 1
ATOM 633 C C . CYS A 1 87 ? 25.980 -1.976 -1.826 1.00 91.00 87 CYS A C 1
ATOM 635 O O . CYS A 1 87 ? 25.474 -1.061 -2.475 1.00 91.00 87 CYS A O 1
ATOM 637 N N . GLY A 1 88 ? 27.296 -2.084 -1.632 1.00 94.81 88 GLY A N 1
ATOM 638 C CA . GLY A 1 88 ? 28.259 -1.237 -2.327 1.00 94.81 88 GLY A CA 1
ATOM 639 C C . GLY A 1 88 ? 28.244 -1.484 -3.835 1.00 94.81 88 GLY A C 1
ATOM 640 O O . GLY A 1 88 ? 27.713 -2.490 -4.307 1.00 94.81 88 GLY A O 1
ATOM 641 N N . GLU A 1 89 ? 28.859 -0.569 -4.579 1.00 96.31 89 GLU A N 1
ATOM 642 C CA . GLU A 1 89 ? 28.881 -0.583 -6.045 1.00 96.31 89 GLU A CA 1
ATOM 643 C C . GLU A 1 89 ? 29.375 -1.918 -6.615 1.00 96.31 89 GLU A C 1
ATOM 645 O O . GLU A 1 89 ? 28.688 -2.504 -7.443 1.00 96.31 89 GLU A O 1
ATOM 650 N N . GLU A 1 90 ? 30.485 -2.457 -6.101 1.00 96.69 90 GLU A N 1
ATOM 651 C CA . GLU A 1 90 ? 31.052 -3.744 -6.535 1.00 96.69 90 GLU A CA 1
ATOM 652 C C . GLU A 1 90 ? 30.017 -4.879 -6.488 1.00 96.69 90 GLU A C 1
ATOM 654 O O . GLU A 1 90 ? 29.744 -5.520 -7.498 1.00 96.69 90 GLU A O 1
ATOM 659 N N . LYS A 1 91 ? 29.343 -5.058 -5.347 1.00 96.19 91 LYS A N 1
ATOM 660 C CA . LYS A 1 91 ? 28.317 -6.096 -5.177 1.00 96.19 91 LYS A CA 1
ATOM 661 C C . LYS A 1 91 ? 27.072 -5.840 -6.035 1.00 96.19 91 LYS A C 1
ATOM 663 O O . LYS A 1 91 ? 26.409 -6.791 -6.450 1.00 96.19 91 LYS A O 1
ATOM 668 N N . ALA A 1 92 ? 26.734 -4.577 -6.298 1.00 96.81 92 ALA A N 1
ATOM 669 C CA . ALA A 1 92 ? 25.641 -4.234 -7.202 1.00 96.81 92 ALA A CA 1
ATOM 670 C C . ALA A 1 92 ? 25.987 -4.608 -8.656 1.00 96.81 92 ALA A C 1
ATOM 672 O O . ALA A 1 92 ? 25.129 -5.137 -9.362 1.00 96.81 92 ALA A O 1
ATOM 673 N N . LEU A 1 93 ? 27.232 -4.380 -9.086 1.00 96.81 93 LEU A N 1
ATOM 674 C CA . LEU A 1 93 ? 27.722 -4.760 -10.414 1.00 96.81 93 LEU A CA 1
ATOM 675 C C . LEU A 1 93 ? 27.833 -6.280 -10.566 1.00 96.81 93 LEU A C 1
ATOM 677 O O . LEU A 1 93 ? 27.345 -6.822 -11.552 1.00 96.81 93 LEU A O 1
ATOM 681 N N . GLU A 1 94 ? 28.331 -6.989 -9.550 1.00 96.19 94 GLU A N 1
ATOM 682 C CA . GLU A 1 94 ? 28.297 -8.459 -9.522 1.00 96.19 94 GLU A CA 1
ATOM 683 C C . GLU A 1 94 ? 26.865 -9.000 -9.661 1.00 96.19 94 GLU A C 1
ATOM 685 O O . GLU A 1 94 ? 26.624 -10.009 -10.326 1.00 96.19 94 GLU A O 1
ATOM 690 N N . ALA A 1 95 ? 25.888 -8.334 -9.035 1.00 96.12 95 ALA A N 1
ATOM 691 C CA . ALA A 1 95 ? 24.484 -8.705 -9.162 1.00 96.12 95 ALA A CA 1
ATOM 692 C C . ALA A 1 95 ? 23.928 -8.428 -10.568 1.00 96.12 95 ALA A C 1
ATOM 694 O O . ALA A 1 95 ? 23.093 -9.200 -11.037 1.00 96.12 95 ALA A O 1
ATOM 695 N N . LEU A 1 96 ? 24.387 -7.367 -11.243 1.00 96.12 96 LEU A N 1
ATOM 696 C CA . LEU A 1 96 ? 24.035 -7.073 -12.634 1.00 96.12 96 LEU A CA 1
ATOM 697 C C . LEU A 1 96 ? 24.586 -8.137 -13.587 1.00 96.12 96 LEU A C 1
ATOM 699 O O . LEU A 1 96 ? 23.849 -8.588 -14.460 1.00 96.12 96 LEU A O 1
ATOM 703 N N . ASP A 1 97 ? 25.825 -8.581 -13.386 1.00 94.94 97 ASP A N 1
ATOM 704 C CA . ASP A 1 97 ? 26.432 -9.635 -14.204 1.00 94.94 97 ASP A CA 1
ATOM 705 C C . ASP A 1 97 ? 25.738 -10.990 -13.996 1.00 94.94 97 ASP A C 1
ATOM 707 O O . ASP A 1 97 ? 25.487 -11.729 -14.950 1.00 94.94 97 ASP A O 1
ATOM 711 N N . ALA A 1 98 ? 25.395 -11.320 -12.747 1.00 95.31 98 ALA A N 1
ATOM 712 C CA . ALA A 1 98 ? 24.821 -12.618 -12.400 1.00 95.31 98 ALA A CA 1
ATOM 713 C C . ALA A 1 98 ? 23.297 -12.720 -12.606 1.00 95.31 98 ALA A C 1
ATOM 715 O O . ALA A 1 98 ? 22.781 -13.800 -12.898 1.00 95.31 98 ALA A O 1
ATOM 716 N N . ASP A 1 99 ? 22.557 -11.626 -12.420 1.00 95.38 99 ASP A N 1
ATOM 717 C CA . ASP A 1 99 ? 21.094 -11.571 -12.523 1.00 95.38 99 ASP A CA 1
ATOM 718 C C . ASP A 1 99 ? 20.636 -10.223 -13.118 1.00 95.38 99 ASP A C 1
ATOM 720 O O . ASP A 1 99 ? 19.984 -9.407 -12.448 1.00 95.38 99 ASP A O 1
ATOM 724 N N . PRO A 1 100 ? 20.940 -9.975 -14.407 1.00 95.31 100 PRO A N 1
ATOM 725 C CA . PRO A 1 100 ? 20.660 -8.691 -15.042 1.00 95.31 100 PRO A CA 1
ATOM 726 C C . PRO A 1 100 ? 19.165 -8.369 -15.091 1.00 95.31 100 PRO A C 1
ATOM 728 O O . PRO A 1 100 ? 18.764 -7.213 -14.967 1.00 95.31 100 PRO A O 1
ATOM 731 N N . LEU A 1 101 ? 18.307 -9.385 -15.223 1.00 95.12 101 LEU A N 1
ATOM 732 C CA . LEU A 1 101 ? 16.856 -9.193 -15.247 1.00 95.12 101 LEU A CA 1
ATOM 733 C C . LEU A 1 101 ? 16.293 -8.839 -13.865 1.00 95.12 101 LEU A C 1
ATOM 735 O O . LEU A 1 101 ? 15.310 -8.094 -13.779 1.00 95.12 101 LEU A O 1
ATOM 739 N N . GLY A 1 102 ? 16.910 -9.327 -12.784 1.00 95.38 102 GLY A N 1
ATOM 740 C CA . GLY A 1 102 ? 16.643 -8.864 -11.426 1.00 95.38 102 GLY A CA 1
ATOM 741 C C . GLY A 1 102 ? 16.957 -7.375 -11.265 1.00 95.38 102 GLY A C 1
ATOM 742 O O . GLY A 1 102 ? 16.091 -6.612 -10.831 1.00 95.38 102 GLY A O 1
ATOM 743 N N . VAL A 1 103 ? 18.139 -6.932 -11.711 1.00 96.69 103 VAL A N 1
ATOM 744 C CA . VAL A 1 103 ? 18.539 -5.514 -11.637 1.00 96.69 103 VAL A CA 1
ATOM 745 C C . VAL A 1 103 ? 17.633 -4.628 -12.498 1.00 96.69 103 VAL A C 1
ATOM 747 O O . VAL A 1 103 ? 17.174 -3.586 -12.030 1.00 96.69 103 VAL A O 1
A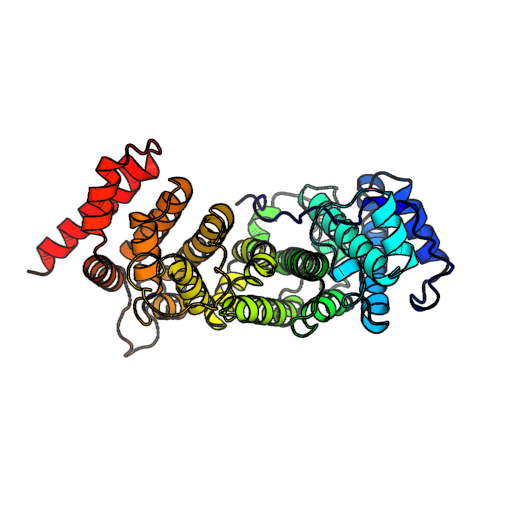TOM 750 N N . VAL A 1 104 ? 17.271 -5.066 -13.708 1.00 96.50 104 VAL A N 1
ATOM 751 C CA . VAL A 1 104 ? 16.301 -4.363 -14.571 1.00 96.50 104 VAL A CA 1
ATOM 752 C C . VAL A 1 104 ? 14.923 -4.261 -13.916 1.00 96.50 104 VAL A C 1
ATOM 754 O O . VAL A 1 104 ? 14.262 -3.227 -14.021 1.00 96.50 104 VAL A O 1
ATOM 757 N N . THR A 1 105 ? 14.479 -5.306 -13.212 1.00 97.00 105 THR A N 1
ATOM 758 C CA . THR A 1 105 ? 13.208 -5.270 -12.471 1.00 97.00 105 THR A CA 1
ATOM 759 C C . THR A 1 105 ? 13.256 -4.205 -11.376 1.00 97.00 105 THR A C 1
ATOM 761 O O . THR A 1 105 ? 12.317 -3.419 -11.243 1.00 97.00 105 THR A O 1
ATOM 764 N N . HIS A 1 106 ? 14.362 -4.135 -10.632 1.00 97.56 106 HIS A N 1
ATOM 765 C CA . HIS A 1 106 ? 14.568 -3.105 -9.616 1.00 97.56 106 HIS A CA 1
ATOM 766 C C . HIS A 1 106 ? 14.572 -1.704 -10.222 1.00 97.56 106 HIS A C 1
ATOM 768 O O . HIS A 1 106 ? 13.848 -0.830 -9.745 1.00 97.56 106 HIS A O 1
ATOM 774 N N . TYR A 1 107 ? 15.332 -1.515 -11.301 1.00 97.81 107 TYR A N 1
ATOM 775 C CA . TYR A 1 107 ? 15.395 -0.265 -12.049 1.00 97.81 107 TYR A CA 1
ATOM 776 C C . TYR A 1 107 ? 14.003 0.208 -12.455 1.00 97.81 107 TYR A C 1
ATOM 778 O O . TYR A 1 107 ? 13.606 1.331 -12.141 1.00 97.81 107 TYR A O 1
ATOM 786 N N . ALA A 1 108 ? 13.233 -0.662 -13.110 1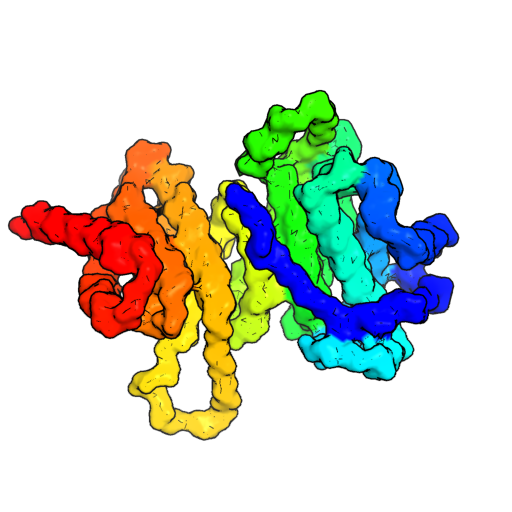.00 98.06 108 ALA A N 1
ATOM 787 C CA . ALA A 1 108 ? 11.941 -0.283 -13.652 1.00 98.06 108 ALA A CA 1
ATOM 788 C C . ALA A 1 108 ? 10.929 0.054 -12.549 1.00 98.06 108 ALA A C 1
ATOM 790 O O . ALA A 1 108 ? 10.160 0.998 -12.711 1.00 98.06 108 ALA A O 1
ATOM 791 N N . ILE A 1 109 ? 10.970 -0.636 -11.404 1.00 98.38 109 ILE A N 1
ATOM 792 C CA . ILE A 1 109 ? 10.144 -0.300 -10.235 1.00 98.38 109 ILE A CA 1
ATOM 793 C C . ILE A 1 109 ? 10.557 1.040 -9.626 1.00 98.38 109 ILE A C 1
ATOM 795 O O . ILE A 1 109 ? 9.689 1.875 -9.381 1.00 98.38 109 ILE A O 1
ATOM 799 N N . THR A 1 110 ? 11.856 1.275 -9.410 1.00 97.94 110 THR A N 1
ATOM 800 C CA . THR A 1 110 ? 12.347 2.550 -8.867 1.00 97.94 110 THR A CA 1
ATOM 801 C C . THR A 1 110 ? 11.959 3.714 -9.772 1.00 97.94 110 THR A C 1
ATOM 803 O O . THR A 1 110 ? 11.427 4.715 -9.297 1.00 97.94 110 THR A O 1
ATOM 806 N N . LYS A 1 111 ? 12.179 3.590 -11.086 1.00 98.06 111 LYS A N 1
ATOM 807 C CA . LYS A 1 111 ? 11.826 4.642 -12.042 1.00 98.06 111 LYS A CA 1
ATOM 808 C C . LYS A 1 111 ? 10.316 4.845 -12.125 1.00 98.06 111 LYS A C 1
ATOM 810 O O . LYS A 1 111 ? 9.878 5.988 -12.122 1.00 98.06 111 LYS A O 1
ATOM 815 N N . LEU A 1 112 ? 9.518 3.775 -12.128 1.00 98.44 112 LEU A N 1
ATOM 816 C CA . LEU A 1 112 ? 8.059 3.883 -12.149 1.00 98.44 112 LEU A CA 1
ATOM 817 C C . LEU A 1 112 ? 7.525 4.578 -10.891 1.00 98.44 112 LEU A C 1
ATOM 819 O O . LEU A 1 112 ? 6.668 5.452 -11.000 1.00 98.44 112 LEU A O 1
ATOM 823 N N . TYR A 1 113 ? 8.058 4.231 -9.718 1.00 98.25 113 TYR A N 1
ATOM 824 C CA . TYR A 1 113 ? 7.725 4.897 -8.462 1.00 98.25 113 TYR A CA 1
ATOM 825 C C . TYR A 1 113 ? 8.053 6.392 -8.525 1.00 98.25 113 TYR A C 1
ATOM 827 O O . TYR A 1 113 ? 7.171 7.204 -8.255 1.00 98.25 113 TYR A O 1
ATOM 835 N N . ASN A 1 114 ? 9.262 6.751 -8.976 1.00 97.44 114 ASN A N 1
ATOM 836 C CA . ASN A 1 114 ? 9.670 8.148 -9.130 1.00 97.44 114 ASN A CA 1
ATOM 837 C C . ASN A 1 114 ? 8.742 8.909 -10.084 1.00 97.44 114 ASN A C 1
ATOM 839 O O . ASN A 1 114 ? 8.319 10.012 -9.762 1.00 97.44 114 ASN A O 1
ATOM 843 N N . ILE A 1 115 ? 8.364 8.310 -11.223 1.00 97.50 115 ILE A N 1
ATOM 844 C CA . ILE A 1 115 ? 7.384 8.912 -12.137 1.00 97.50 115 ILE A CA 1
ATOM 845 C C . ILE A 1 115 ? 6.086 9.221 -11.391 1.00 97.50 115 ILE A C 1
ATOM 847 O O . ILE A 1 115 ? 5.593 10.343 -11.444 1.00 97.50 115 ILE A O 1
ATOM 851 N N . ILE A 1 116 ? 5.527 8.238 -10.685 1.00 97.50 116 ILE A N 1
ATOM 852 C CA . ILE A 1 116 ? 4.243 8.395 -10.001 1.00 97.50 116 ILE A CA 1
ATOM 853 C C . ILE A 1 116 ? 4.324 9.482 -8.924 1.00 97.50 116 ILE A C 1
ATOM 855 O O . ILE A 1 116 ? 3.443 10.337 -8.873 1.00 97.50 116 ILE A O 1
ATOM 859 N N . THR A 1 117 ? 5.364 9.484 -8.087 1.00 96.12 117 THR A N 1
ATOM 860 C CA . THR A 1 117 ? 5.503 10.481 -7.017 1.00 96.12 117 THR A CA 1
ATOM 861 C C . THR A 1 117 ? 5.724 11.883 -7.564 1.00 96.12 117 THR A C 1
ATOM 863 O O . THR A 1 117 ? 5.059 12.805 -7.107 1.00 96.12 117 THR A O 1
ATOM 866 N N . THR A 1 118 ? 6.555 12.046 -8.596 1.00 95.81 118 THR A N 1
ATOM 867 C CA . THR A 1 118 ? 6.777 13.352 -9.232 1.00 95.81 118 THR A CA 1
ATOM 868 C C . THR A 1 118 ? 5.491 13.884 -9.883 1.00 95.81 118 THR A C 1
ATOM 870 O O . THR A 1 118 ? 5.175 15.065 -9.764 1.00 95.81 118 THR A O 1
ATOM 873 N N . LEU A 1 119 ? 4.676 13.018 -10.501 1.00 94.75 119 LEU A N 1
ATOM 874 C CA . LEU A 1 119 ? 3.359 13.405 -11.030 1.00 94.75 119 LEU A CA 1
ATOM 875 C C . LEU A 1 119 ? 2.355 13.784 -9.926 1.00 94.75 119 LEU A C 1
ATOM 877 O O . LEU A 1 119 ? 1.489 14.625 -10.160 1.00 94.75 119 LEU A O 1
ATOM 881 N N . ILE A 1 120 ? 2.436 13.157 -8.746 1.00 93.12 120 ILE A N 1
ATOM 882 C CA . ILE A 1 120 ? 1.604 13.496 -7.578 1.00 93.12 120 ILE A CA 1
ATOM 883 C C . ILE A 1 120 ? 2.015 14.852 -6.988 1.00 93.12 120 ILE A C 1
ATOM 885 O O . ILE A 1 120 ? 1.144 15.624 -6.593 1.00 93.12 120 ILE A O 1
ATOM 889 N N . GLU A 1 121 ? 3.316 15.145 -6.936 1.00 92.31 121 GLU A N 1
ATOM 890 C CA . GLU A 1 121 ? 3.859 16.428 -6.464 1.00 92.31 121 GLU A CA 1
ATOM 891 C C . GLU A 1 121 ? 3.534 17.581 -7.426 1.00 92.31 121 GLU A C 1
ATOM 893 O O . GLU A 1 121 ? 3.251 18.695 -6.984 1.00 92.31 121 GLU A O 1
ATOM 898 N N . GLY A 1 122 ? 3.475 17.281 -8.726 1.00 89.69 122 GLY A N 1
ATOM 899 C CA . GLY A 1 122 ? 2.887 18.132 -9.752 1.00 89.69 122 GLY A CA 1
ATOM 900 C C . GLY A 1 122 ? 3.897 18.626 -10.784 1.00 89.69 122 GLY A C 1
ATOM 901 O O . GLY A 1 122 ? 4.729 19.484 -10.507 1.00 89.69 122 GLY A O 1
ATOM 902 N N . THR A 1 123 ? 3.747 18.155 -12.024 1.00 88.12 123 THR A N 1
ATOM 903 C CA . THR A 1 123 ? 4.531 18.604 -13.195 1.00 88.12 123 THR A CA 1
ATOM 904 C C . THR A 1 123 ? 3.678 19.290 -14.264 1.00 88.12 123 THR A C 1
ATOM 906 O O . THR A 1 123 ? 4.152 19.583 -15.356 1.00 88.12 123 THR A O 1
ATOM 909 N N . GLY A 1 124 ? 2.383 19.486 -13.994 1.00 89.00 124 GLY A N 1
ATOM 910 C CA . GLY A 1 124 ? 1.373 19.811 -15.011 1.00 89.00 124 GLY A CA 1
ATOM 911 C C . GLY A 1 124 ? 0.818 18.578 -15.742 1.00 89.00 124 GLY A C 1
ATOM 912 O O . GLY A 1 124 ? -0.271 18.644 -16.313 1.00 89.00 124 GLY A O 1
ATOM 913 N N . VAL A 1 125 ? 1.501 17.433 -15.651 1.00 93.38 125 VAL A N 1
ATOM 914 C CA . VAL A 1 125 ? 1.001 16.108 -16.043 1.00 93.38 125 VAL A CA 1
ATOM 915 C C . VAL A 1 125 ? 0.526 15.372 -14.789 1.00 93.38 125 VAL A C 1
ATOM 917 O O . VAL A 1 125 ? 1.037 15.579 -13.692 1.00 93.38 125 VAL A O 1
ATOM 920 N N . THR A 1 126 ? -0.482 14.512 -14.934 1.00 94.44 126 THR A N 1
ATOM 921 C CA . THR A 1 126 ? -1.079 13.761 -13.818 1.00 94.44 126 THR A CA 1
ATOM 922 C C . THR A 1 126 ? -0.911 12.256 -14.005 1.00 94.44 126 THR A C 1
ATOM 924 O O . THR A 1 126 ? -0.846 11.759 -15.135 1.00 94.44 126 THR A O 1
ATOM 927 N N . VAL A 1 127 ? -0.954 11.500 -12.903 1.00 95.62 127 VAL A N 1
ATOM 928 C CA . VAL A 1 127 ? -1.039 10.026 -12.930 1.00 95.62 127 VAL A CA 1
ATOM 929 C C . VAL A 1 127 ? -2.205 9.567 -13.818 1.00 95.62 127 VAL A C 1
ATOM 931 O O . VAL A 1 127 ? -2.054 8.659 -14.634 1.00 95.62 127 VAL A O 1
ATOM 934 N N . ALA A 1 128 ? -3.343 10.263 -13.746 1.00 95.06 128 ALA A N 1
ATOM 935 C CA . ALA A 1 128 ? -4.509 9.997 -14.581 1.00 95.06 128 ALA A CA 1
ATOM 936 C C . ALA A 1 128 ? -4.183 10.073 -16.080 1.00 95.06 128 ALA A C 1
ATOM 938 O O . ALA A 1 128 ? -4.484 9.148 -16.829 1.00 95.06 128 ALA A O 1
ATOM 939 N N . SER A 1 129 ? -3.522 11.149 -16.522 1.00 94.56 129 SER A N 1
ATOM 940 C CA . SER A 1 129 ? -3.168 11.320 -17.936 1.00 94.56 129 SER A CA 1
ATOM 941 C C . SER A 1 129 ? -2.198 10.261 -18.468 1.00 94.56 129 SER A C 1
ATOM 943 O O . SER A 1 129 ? -2.268 9.954 -19.658 1.00 94.56 129 SER A O 1
ATOM 945 N N . VAL A 1 130 ? -1.351 9.699 -17.599 1.00 96.69 130 VAL A N 1
ATOM 946 C CA . VAL A 1 130 ? -0.304 8.726 -17.949 1.00 96.69 130 VAL A CA 1
ATOM 947 C C . VAL A 1 130 ? -0.838 7.293 -17.992 1.00 96.69 130 VAL A C 1
ATOM 949 O O . VAL A 1 130 ? -0.560 6.555 -18.939 1.00 96.69 130 VAL A O 1
ATOM 952 N N . PHE A 1 131 ? -1.634 6.893 -16.995 1.00 97.56 131 PHE A N 1
ATOM 953 C CA . PHE A 1 131 ? -2.059 5.498 -16.822 1.00 97.56 131 PHE A CA 1
ATOM 954 C C . PHE A 1 131 ? -3.498 5.211 -17.266 1.00 97.56 131 PHE A C 1
ATOM 956 O O . PHE A 1 131 ? -3.846 4.042 -17.422 1.00 97.56 131 PHE A O 1
ATOM 963 N N . TYR A 1 132 ? -4.322 6.233 -17.519 1.00 96.81 132 TYR A N 1
ATOM 964 C CA . TYR A 1 132 ? -5.700 6.071 -17.990 1.00 96.81 132 TYR A CA 1
ATOM 965 C C . TYR A 1 132 ? -5.855 6.682 -19.382 1.00 96.81 132 TYR A C 1
ATOM 967 O O . TYR A 1 132 ? -5.605 7.867 -19.616 1.00 96.81 132 TYR A O 1
ATOM 975 N N . VAL A 1 133 ? -6.220 5.841 -20.346 1.00 94.38 133 VAL A N 1
ATOM 976 C CA . VAL A 1 133 ? -6.078 6.112 -21.777 1.00 94.38 133 VAL A CA 1
ATOM 977 C C . VAL A 1 133 ? -7.412 6.034 -22.509 1.00 94.38 133 VAL A C 1
ATOM 979 O O . VAL A 1 133 ? -8.420 5.561 -21.992 1.00 94.38 133 VAL A O 1
ATOM 982 N N . GLY A 1 134 ? -7.421 6.527 -23.746 1.00 92.94 134 GLY A N 1
ATOM 983 C CA . GLY A 1 134 ? -8.637 6.608 -24.550 1.00 92.94 134 G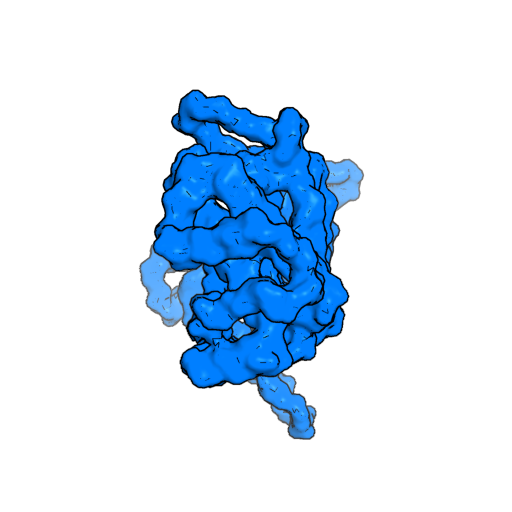LY A CA 1
ATOM 984 C C . GLY A 1 134 ? -9.571 7.736 -24.110 1.00 92.94 134 GLY A C 1
ATOM 985 O O . GLY A 1 134 ? -9.200 8.594 -23.301 1.00 92.94 134 GLY A O 1
ATOM 986 N N . LYS A 1 135 ? -10.762 7.752 -24.718 1.00 91.94 135 LYS A N 1
ATOM 987 C CA . LYS A 1 135 ? -11.840 8.703 -24.407 1.00 91.94 135 LYS A CA 1
ATOM 988 C C . LYS A 1 135 ? -12.585 8.321 -23.131 1.00 91.94 135 LYS A C 1
ATOM 990 O O . LYS A 1 135 ? -13.069 9.206 -22.444 1.00 91.94 135 LYS A O 1
ATOM 995 N N . ASP A 1 136 ? -12.603 7.035 -22.801 1.00 94.19 136 ASP A N 1
ATOM 996 C CA . ASP A 1 136 ? -13.302 6.515 -21.625 1.00 94.19 136 ASP A CA 1
ATOM 997 C C . ASP A 1 136 ? -12.408 6.480 -20.376 1.00 94.19 136 ASP A C 1
ATOM 999 O O . ASP A 1 136 ? -12.878 6.181 -19.283 1.00 94.19 136 ASP A O 1
ATOM 1003 N N . GLY A 1 137 ? -11.114 6.799 -20.516 1.00 95.25 137 GLY A N 1
ATOM 1004 C CA . GLY A 1 137 ? -10.181 6.825 -19.391 1.00 95.25 137 GLY A CA 1
ATOM 1005 C C . GLY A 1 137 ? -9.951 5.444 -18.790 1.00 95.25 137 GLY A C 1
ATOM 1006 O O . GLY A 1 137 ? -10.064 5.282 -17.578 1.00 95.25 137 GLY A O 1
ATOM 1007 N N . ILE A 1 138 ? -9.681 4.449 -19.635 1.00 97.38 138 ILE A N 1
ATOM 1008 C CA . ILE A 1 138 ? -9.464 3.056 -19.232 1.00 97.38 138 ILE A CA 1
ATOM 1009 C C . ILE A 1 138 ? -8.021 2.874 -18.767 1.00 97.38 138 ILE A C 1
ATOM 1011 O O . ILE A 1 138 ? -7.095 3.347 -19.428 1.00 97.38 138 ILE A O 1
ATOM 1015 N N . LEU A 1 139 ? -7.822 2.178 -17.649 1.00 97.81 139 LEU A N 1
ATOM 1016 C CA . LEU A 1 139 ? -6.498 1.809 -17.155 1.00 97.81 139 LEU A CA 1
ATOM 1017 C C . LEU A 1 139 ? -5.700 1.014 -18.208 1.00 97.81 139 LEU A C 1
ATOM 1019 O O . LEU A 1 139 ? -6.215 0.087 -18.829 1.00 97.81 139 LEU A O 1
ATOM 1023 N N . VAL A 1 140 ? -4.422 1.348 -18.391 1.00 97.12 140 VAL A N 1
ATOM 1024 C CA . VAL A 1 140 ? -3.520 0.641 -19.318 1.00 97.12 140 VAL A CA 1
ATOM 1025 C C . VAL A 1 140 ? -3.294 -0.821 -18.917 1.00 97.12 140 VAL A C 1
ATOM 1027 O O . VAL A 1 140 ? -2.767 -1.083 -17.842 1.00 97.12 140 VAL A O 1
ATOM 1030 N N . ASP A 1 141 ? -3.593 -1.781 -19.800 1.00 94.94 141 ASP A N 1
ATOM 1031 C CA . ASP A 1 141 ? -3.488 -3.235 -19.538 1.00 94.94 141 ASP A CA 1
ATOM 1032 C C . ASP A 1 141 ? -2.125 -3.713 -19.006 1.00 94.94 141 ASP A C 1
ATOM 1034 O O . ASP A 1 141 ? -2.028 -4.747 -18.336 1.00 94.94 141 ASP A O 1
ATOM 1038 N N . GLN A 1 142 ? -1.052 -2.968 -19.286 1.00 95.38 142 GLN A N 1
ATOM 1039 C CA . GLN A 1 142 ? 0.298 -3.286 -18.826 1.00 95.38 142 GLN A CA 1
ATOM 1040 C C . GLN A 1 142 ? 0.432 -3.270 -17.291 1.00 95.38 142 GLN A C 1
ATOM 1042 O O . GLN A 1 142 ? 1.402 -3.823 -16.772 1.00 95.38 142 GLN A O 1
ATOM 1047 N N . TRP A 1 143 ? -0.557 -2.749 -16.548 1.00 95.19 143 TRP A N 1
ATOM 1048 C CA . TRP A 1 143 ? -0.634 -2.868 -15.085 1.00 95.19 143 TRP A CA 1
ATOM 1049 C C . TRP A 1 143 ? -0.490 -4.324 -14.600 1.00 95.19 143 TRP A C 1
ATOM 1051 O O . TRP A 1 143 ? 0.090 -4.572 -13.542 1.00 95.19 143 TRP A O 1
ATOM 1061 N N . LYS A 1 144 ? -0.929 -5.310 -15.403 1.00 96.06 144 LYS A N 1
ATOM 1062 C CA . LYS A 1 144 ? -0.827 -6.753 -15.104 1.00 96.06 144 LYS A CA 1
ATOM 1063 C C . LYS A 1 144 ? 0.614 -7.224 -14.884 1.00 96.06 144 LYS A C 1
ATOM 1065 O O . LYS A 1 144 ? 0.832 -8.271 -14.276 1.00 96.06 144 LYS A O 1
ATOM 1070 N N . ALA A 1 145 ? 1.609 -6.488 -15.386 1.00 95.94 145 ALA A N 1
ATOM 1071 C CA . ALA A 1 145 ? 3.019 -6.758 -15.113 1.00 95.94 145 ALA A CA 1
ATOM 1072 C C . ALA A 1 145 ? 3.350 -6.619 -13.618 1.00 95.94 145 ALA A C 1
ATOM 1074 O O . ALA A 1 145 ? 4.036 -7.476 -13.064 1.00 95.94 145 ALA A O 1
ATOM 1075 N N . LEU A 1 146 ? 2.793 -5.603 -12.949 1.00 97.19 146 LEU A N 1
ATOM 1076 C CA . LEU A 1 146 ? 2.986 -5.376 -11.515 1.00 97.19 146 LEU A CA 1
ATOM 1077 C C . LEU A 1 146 ? 2.391 -6.531 -10.705 1.00 97.19 146 LEU A C 1
ATOM 1079 O O . LEU A 1 146 ? 3.071 -7.101 -9.858 1.00 97.19 146 LEU A O 1
ATOM 1083 N N . LEU A 1 147 ? 1.170 -6.966 -11.035 1.00 94.69 147 LEU A N 1
ATOM 1084 C CA . LEU A 1 147 ? 0.523 -8.091 -10.352 1.00 94.69 147 LEU A CA 1
ATOM 1085 C C . LEU A 1 147 ? 1.297 -9.415 -10.522 1.00 94.69 147 LEU A C 1
ATOM 1087 O O . LEU A 1 147 ? 1.387 -10.211 -9.587 1.00 94.69 147 LEU A O 1
ATOM 1091 N N . ARG A 1 148 ? 1.917 -9.645 -11.688 1.00 94.06 148 ARG A N 1
ATOM 1092 C CA . ARG A 1 148 ? 2.781 -10.819 -11.918 1.00 94.06 148 ARG A CA 1
ATOM 1093 C C . ARG A 1 148 ? 4.012 -10.842 -11.009 1.00 94.06 148 ARG A C 1
ATOM 1095 O O . ARG A 1 148 ? 4.449 -11.923 -10.620 1.00 94.06 148 ARG A O 1
ATOM 1102 N N . ILE A 1 149 ? 4.556 -9.683 -10.639 1.00 94.25 149 ILE A N 1
ATOM 1103 C CA . ILE A 1 149 ? 5.667 -9.587 -9.677 1.00 94.25 149 ILE A CA 1
ATOM 1104 C C . ILE A 1 149 ? 5.201 -9.999 -8.275 1.00 94.25 149 ILE A C 1
ATOM 1106 O O . ILE A 1 149 ? 5.915 -10.719 -7.574 1.00 94.25 149 ILE A O 1
ATOM 1110 N N . LEU A 1 150 ? 3.977 -9.622 -7.895 1.00 93.19 150 LEU A N 1
ATOM 1111 C CA . LEU A 1 150 ? 3.396 -9.945 -6.588 1.00 93.19 150 LEU A CA 1
ATOM 1112 C C . LEU A 1 150 ? 3.176 -11.453 -6.388 1.00 93.19 150 LEU A C 1
ATOM 1114 O O . LEU A 1 150 ? 3.438 -11.981 -5.306 1.00 93.19 150 LEU A O 1
ATOM 1118 N N . ASN A 1 151 ? 2.751 -12.166 -7.434 1.00 86.88 151 ASN A N 1
ATOM 1119 C CA . ASN A 1 151 ? 2.263 -13.548 -7.344 1.00 86.88 151 ASN A CA 1
ATOM 1120 C C . ASN A 1 151 ? 3.343 -14.651 -7.429 1.00 86.88 151 ASN A C 1
ATOM 1122 O O . ASN A 1 151 ? 3.033 -15.803 -7.724 1.00 86.88 151 ASN A O 1
ATOM 1126 N N . LYS A 1 152 ? 4.609 -14.358 -7.102 1.00 79.81 152 LYS A N 1
ATOM 1127 C CA . LYS A 1 152 ? 5.735 -15.323 -7.171 1.00 79.81 152 LYS A CA 1
ATOM 1128 C C . LYS A 1 152 ? 5.838 -16.318 -5.996 1.00 79.81 152 LYS A C 1
ATOM 1130 O O . LYS A 1 152 ? 6.924 -16.774 -5.647 1.00 79.81 152 LYS A O 1
ATOM 1135 N N . GLY A 1 153 ? 4.716 -16.675 -5.365 1.00 60.31 153 GLY A N 1
ATOM 1136 C CA . GLY A 1 153 ? 4.617 -17.850 -4.480 1.00 60.31 153 GLY A CA 1
ATOM 1137 C C . GLY A 1 153 ? 5.563 -17.892 -3.266 1.00 60.31 153 GLY A C 1
ATOM 1138 O O . GLY A 1 153 ? 6.102 -18.950 -2.954 1.00 60.31 153 GLY A O 1
ATOM 1139 N N . GLY A 1 154 ? 5.797 -16.765 -2.582 1.00 61.22 154 GLY A N 1
ATOM 1140 C CA . GLY A 1 154 ? 6.601 -16.724 -1.345 1.00 61.22 154 GLY A CA 1
ATOM 1141 C C . GLY A 1 154 ? 8.122 -16.826 -1.534 1.00 61.22 154 GLY A C 1
ATOM 1142 O O . GLY A 1 154 ? 8.849 -16.842 -0.546 1.00 61.22 154 GLY A O 1
ATOM 1143 N N . LYS A 1 155 ? 8.601 -16.861 -2.783 1.00 70.19 155 LYS A N 1
ATOM 1144 C CA . LYS A 1 155 ? 10.023 -16.750 -3.166 1.00 70.19 155 LYS A CA 1
ATOM 1145 C C . LYS A 1 155 ? 10.315 -15.463 -3.943 1.00 70.19 155 LYS A C 1
ATOM 1147 O O . LYS A 1 155 ? 11.297 -15.391 -4.673 1.00 70.19 155 LYS A O 1
ATOM 1152 N N . GLY A 1 156 ? 9.403 -14.499 -3.860 1.00 81.75 156 GLY A N 1
ATOM 1153 C CA . GLY A 1 156 ? 9.526 -13.250 -4.589 1.00 81.75 156 GLY A CA 1
ATOM 1154 C C . GLY A 1 156 ? 10.554 -12.327 -3.955 1.00 81.75 156 GLY A C 1
ATOM 1155 O O . GLY A 1 156 ? 10.763 -12.331 -2.744 1.00 81.75 156 GLY A O 1
ATOM 1156 N N . ASP A 1 157 ? 11.161 -11.525 -4.810 1.00 92.00 157 ASP A N 1
ATOM 1157 C CA . ASP A 1 157 ? 11.992 -10.395 -4.436 1.00 92.00 157 ASP A CA 1
ATOM 1158 C C . ASP A 1 157 ? 11.218 -9.384 -3.571 1.00 92.00 157 ASP A C 1
ATOM 1160 O O . ASP A 1 157 ? 10.214 -8.815 -4.008 1.00 92.00 157 ASP A O 1
ATOM 1164 N N . ALA A 1 158 ? 11.678 -9.174 -2.335 1.00 92.38 158 ALA A N 1
ATOM 1165 C CA . ALA A 1 158 ? 11.016 -8.322 -1.352 1.00 92.38 158 ALA A CA 1
ATOM 1166 C C . ALA A 1 158 ? 10.911 -6.858 -1.809 1.00 92.38 158 ALA A C 1
ATOM 1168 O O . ALA A 1 158 ? 9.844 -6.246 -1.681 1.00 92.38 158 ALA A O 1
ATOM 1169 N N . PHE A 1 159 ? 11.995 -6.308 -2.367 1.00 94.69 159 PHE A N 1
ATOM 1170 C CA . PHE A 1 159 ? 12.003 -4.946 -2.890 1.00 94.69 159 PHE A CA 1
ATOM 1171 C C . PHE A 1 159 ? 11.019 -4.837 -4.053 1.00 94.69 159 PHE A C 1
ATOM 1173 O O . PHE A 1 159 ? 10.149 -3.960 -4.054 1.00 94.69 159 PHE A O 1
ATOM 1180 N N . ALA A 1 160 ? 11.101 -5.769 -5.008 1.00 95.69 160 ALA A N 1
ATOM 1181 C CA . ALA A 1 160 ? 10.258 -5.716 -6.190 1.00 95.69 160 ALA A CA 1
ATOM 1182 C C . ALA A 1 160 ? 8.768 -5.889 -5.851 1.00 95.69 160 ALA A C 1
ATOM 1184 O O . ALA A 1 160 ? 7.916 -5.207 -6.415 1.00 95.69 160 ALA A O 1
ATOM 1185 N N . GLN A 1 161 ? 8.426 -6.771 -4.909 1.00 95.38 161 GLN A N 1
ATOM 1186 C CA . GLN A 1 161 ? 7.041 -6.958 -4.475 1.00 95.38 161 GLN A CA 1
ATOM 1187 C C . GLN A 1 161 ? 6.487 -5.717 -3.775 1.00 95.38 161 GLN A C 1
ATOM 1189 O O . GLN A 1 161 ? 5.400 -5.259 -4.126 1.00 95.38 161 GLN A O 1
ATOM 1194 N N . SER A 1 162 ? 7.239 -5.151 -2.827 1.00 95.19 162 SER A N 1
ATOM 1195 C CA . SER A 1 162 ? 6.830 -3.942 -2.106 1.00 95.19 162 SER A CA 1
ATOM 1196 C C . SER A 1 162 ? 6.644 -2.757 -3.061 1.00 95.19 162 SER A C 1
ATOM 1198 O O . SER A 1 162 ? 5.593 -2.111 -3.073 1.00 95.19 162 SER A O 1
ATOM 1200 N N . GLY A 1 163 ? 7.620 -2.523 -3.945 1.00 97.06 163 GLY A N 1
ATOM 1201 C CA . GLY A 1 163 ? 7.566 -1.433 -4.914 1.00 97.06 163 GLY A CA 1
ATOM 1202 C C . GLY A 1 163 ? 6.487 -1.612 -5.978 1.00 97.06 163 GLY A C 1
ATOM 1203 O O . GLY A 1 163 ? 5.774 -0.655 -6.278 1.00 97.06 163 GLY A O 1
ATOM 1204 N N . ALA A 1 164 ? 6.295 -2.824 -6.508 1.00 97.75 164 ALA A N 1
ATOM 1205 C CA . ALA A 1 164 ? 5.230 -3.091 -7.473 1.00 97.75 164 ALA A CA 1
ATOM 1206 C C . ALA A 1 164 ? 3.836 -2.908 -6.853 1.00 97.75 164 ALA A C 1
ATOM 1208 O O . ALA A 1 164 ? 2.963 -2.312 -7.486 1.00 97.75 164 ALA A O 1
ATOM 1209 N N . ALA A 1 165 ? 3.637 -3.371 -5.613 1.00 97.81 165 ALA A N 1
ATOM 1210 C CA . ALA A 1 165 ? 2.381 -3.198 -4.890 1.00 97.81 165 ALA A CA 1
ATOM 1211 C C . ALA A 1 165 ? 2.091 -1.716 -4.627 1.00 97.81 165 ALA A C 1
ATOM 1213 O O . ALA A 1 165 ? 0.967 -1.265 -4.844 1.00 97.81 165 ALA A O 1
ATOM 1214 N N . LEU A 1 166 ? 3.102 -0.948 -4.204 1.00 98.12 166 LEU A N 1
ATOM 1215 C CA . LEU A 1 166 ? 2.961 0.485 -3.950 1.00 98.12 166 LEU A CA 1
ATOM 1216 C C . LEU A 1 166 ? 2.667 1.270 -5.234 1.00 98.12 166 LEU A C 1
ATOM 1218 O O . LEU A 1 166 ? 1.732 2.067 -5.253 1.00 98.12 166 LEU A O 1
ATOM 1222 N N . CYS A 1 167 ? 3.409 1.019 -6.318 1.00 98.56 167 CYS A N 1
ATOM 1223 C CA . CYS A 1 167 ? 3.146 1.654 -7.612 1.00 98.56 167 CYS A CA 1
ATOM 1224 C C . CYS A 1 167 ? 1.716 1.371 -8.080 1.00 98.56 167 CYS A C 1
ATOM 1226 O O . CYS A 1 167 ? 1.001 2.290 -8.476 1.00 98.56 167 CYS A O 1
ATOM 1228 N N . LEU A 1 168 ? 1.279 0.110 -7.989 1.00 98.50 168 LEU A N 1
ATOM 1229 C CA . LEU A 1 168 ? -0.075 -0.274 -8.368 1.00 98.50 168 LEU A CA 1
ATOM 1230 C C . LEU A 1 168 ? -1.119 0.430 -7.488 1.00 98.50 168 LEU A C 1
ATOM 1232 O O . LEU A 1 168 ? -2.064 0.997 -8.026 1.00 98.50 168 LEU A O 1
ATOM 1236 N N . ALA A 1 169 ? -0.929 0.480 -6.165 1.00 98.38 169 ALA A N 1
ATOM 1237 C CA . ALA A 1 169 ? -1.832 1.194 -5.260 1.00 98.38 169 ALA A CA 1
ATOM 1238 C C . ALA A 1 169 ? -1.992 2.671 -5.655 1.00 98.38 169 ALA A C 1
ATOM 1240 O O . ALA A 1 169 ? -3.116 3.142 -5.814 1.00 98.38 169 ALA A O 1
ATOM 1241 N N . LEU A 1 170 ? -0.883 3.385 -5.875 1.00 97.69 170 LEU A N 1
ATOM 1242 C CA . LEU A 1 170 ? -0.888 4.811 -6.227 1.00 97.69 170 LEU A CA 1
ATOM 1243 C C . LEU A 1 170 ? -1.564 5.087 -7.585 1.00 97.69 170 LEU A C 1
ATOM 1245 O O . LEU A 1 170 ? -2.301 6.066 -7.732 1.00 97.69 170 LEU A O 1
ATOM 1249 N N . ILE A 1 171 ? -1.374 4.202 -8.569 1.00 97.69 171 ILE A N 1
ATOM 1250 C CA . ILE A 1 171 ? -2.077 4.283 -9.858 1.00 97.69 171 ILE A CA 1
ATOM 1251 C C . ILE A 1 171 ? -3.588 4.089 -9.665 1.00 97.69 171 ILE A C 1
ATOM 1253 O O . ILE A 1 171 ? -4.388 4.833 -10.237 1.00 97.69 171 ILE A O 1
ATOM 1257 N N . LEU A 1 172 ? -3.996 3.102 -8.864 1.00 98.00 172 LEU A N 1
ATOM 1258 C CA . LEU A 1 172 ? -5.402 2.720 -8.718 1.00 98.00 172 LEU A CA 1
ATOM 1259 C C . LEU A 1 172 ? -6.217 3.718 -7.890 1.00 98.00 172 LEU A C 1
ATOM 1261 O O . LEU A 1 172 ? -7.338 4.042 -8.282 1.00 98.00 172 LEU A O 1
ATOM 1265 N N . ILE A 1 173 ? -5.658 4.278 -6.809 1.00 96.25 173 ILE A N 1
ATOM 1266 C CA . ILE A 1 173 ? -6.369 5.295 -6.008 1.00 96.25 173 ILE A CA 1
ATOM 1267 C C . ILE A 1 173 ? -6.692 6.555 -6.818 1.00 96.25 173 ILE A C 1
ATOM 1269 O O . ILE A 1 173 ? -7.651 7.255 -6.509 1.00 96.25 173 ILE A O 1
ATOM 1273 N N . THR A 1 174 ? -5.945 6.824 -7.894 1.00 94.56 174 THR A N 1
ATOM 1274 C CA . THR A 1 174 ? -6.204 7.961 -8.791 1.00 94.56 174 THR A CA 1
ATOM 1275 C C . THR A 1 174 ? -7.570 7.850 -9.486 1.00 94.56 174 THR A C 1
ATOM 1277 O O . THR A 1 174 ? -8.170 8.867 -9.830 1.00 94.56 174 THR A O 1
ATOM 1280 N N . ALA A 1 175 ? -8.101 6.636 -9.678 1.00 95.81 175 ALA A N 1
ATOM 1281 C CA . ALA A 1 175 ? -9.421 6.445 -10.276 1.00 95.81 175 ALA A CA 1
ATOM 1282 C C . ALA A 1 175 ? -10.584 6.592 -9.291 1.00 95.81 175 ALA A C 1
ATOM 1284 O O . ALA A 1 175 ? -11.719 6.799 -9.741 1.00 95.81 175 ALA A O 1
ATOM 1285 N N . CYS A 1 176 ? -10.318 6.514 -7.985 1.00 96.31 176 CYS A N 1
ATOM 1286 C CA . CYS A 1 176 ? -11.333 6.542 -6.940 1.00 96.31 176 CYS A CA 1
ATOM 1287 C C . CYS A 1 176 ? -12.105 7.872 -6.924 1.00 96.31 176 CYS A C 1
ATOM 1289 O O . CYS A 1 176 ? -11.485 8.936 -6.815 1.00 96.31 176 CYS A O 1
ATOM 1291 N N . PRO A 1 177 ? -13.449 7.843 -6.994 1.00 95.00 177 PRO A N 1
ATOM 1292 C CA . PRO A 1 177 ? -14.286 9.033 -6.845 1.00 95.00 177 PRO A CA 1
ATOM 1293 C C . PRO A 1 177 ? -13.959 9.882 -5.609 1.00 95.00 177 PRO A C 1
ATOM 1295 O O . PRO A 1 177 ? -13.861 11.105 -5.733 1.00 95.00 177 PRO A O 1
ATOM 1298 N N . SER A 1 178 ? -13.694 9.254 -4.459 1.00 93.69 178 SER A N 1
ATOM 1299 C CA . SER A 1 178 ? -13.332 9.943 -3.209 1.00 93.69 178 SER A CA 1
ATOM 1300 C C . SER A 1 178 ? -12.098 10.850 -3.325 1.00 93.69 178 SER A C 1
ATOM 1302 O O . SER A 1 178 ? -11.995 11.845 -2.611 1.00 93.69 178 SER A O 1
ATOM 1304 N N . GLN A 1 179 ? -11.180 10.567 -4.257 1.00 90.88 179 GLN A N 1
ATOM 1305 C CA . GLN A 1 179 ? -9.960 11.357 -4.455 1.00 90.88 179 GLN A CA 1
ATOM 1306 C C . GLN A 1 179 ? -10.157 12.562 -5.389 1.00 90.88 179 GLN A C 1
ATOM 1308 O O . GLN A 1 179 ? -9.320 13.465 -5.421 1.00 90.88 179 GLN A O 1
ATOM 1313 N N . ARG A 1 180 ? -11.269 12.620 -6.135 1.00 83.88 180 ARG A N 1
ATOM 1314 C CA . ARG A 1 180 ? -11.502 13.644 -7.173 1.00 83.88 180 ARG A CA 1
ATOM 1315 C C . ARG A 1 180 ? -11.844 15.019 -6.598 1.00 83.88 180 ARG A C 1
ATOM 1317 O O . ARG A 1 180 ? -11.502 16.031 -7.203 1.00 83.88 180 ARG A O 1
ATOM 1324 N N . SER A 1 181 ? -12.467 15.060 -5.416 1.00 65.62 181 SER A N 1
ATOM 1325 C CA . SER A 1 181 ? -12.835 16.299 -4.704 1.00 65.62 181 SER A CA 1
ATOM 1326 C C . SER A 1 181 ? -11.630 17.228 -4.477 1.00 65.62 181 SER A C 1
ATOM 1328 O O . SER A 1 181 ? -11.727 18.447 -4.624 1.00 65.62 181 SER A O 1
ATOM 1330 N N . SER A 1 182 ? -10.450 16.649 -4.241 1.00 59.44 182 SER A N 1
ATOM 1331 C CA . SER A 1 182 ? -9.203 17.390 -4.018 1.00 59.44 182 SER A CA 1
ATOM 1332 C C . SER A 1 182 ? -8.640 18.066 -5.280 1.00 59.44 182 SER A C 1
ATOM 1334 O O . SER A 1 182 ? -7.836 18.987 -5.159 1.00 59.44 182 SER A O 1
ATOM 1336 N N . GLN A 1 183 ? -9.050 17.644 -6.484 1.00 56.81 183 GLN A N 1
ATOM 1337 C CA . GLN A 1 183 ? -8.491 18.109 -7.765 1.00 56.81 183 GLN A CA 1
ATOM 1338 C C . GLN A 1 183 ? -9.335 19.187 -8.466 1.00 56.81 183 GLN A C 1
ATOM 1340 O O . GLN A 1 183 ? -8.883 19.786 -9.438 1.00 56.81 183 GLN A O 1
ATOM 1345 N N . ALA A 1 184 ? -10.535 19.500 -7.967 1.00 54.22 184 ALA A N 1
ATOM 1346 C CA . ALA A 1 184 ? -11.480 20.415 -8.621 1.00 54.22 184 ALA A CA 1
ATOM 1347 C C . ALA A 1 184 ? -11.041 21.899 -8.668 1.00 54.22 184 ALA A C 1
ATOM 1349 O O . ALA A 1 184 ? -11.759 22.733 -9.214 1.00 54.22 184 ALA A O 1
ATOM 1350 N N . LYS A 1 185 ? -9.877 22.252 -8.103 1.00 56.41 185 LYS A N 1
ATOM 1351 C CA . LYS A 1 185 ? -9.376 23.638 -8.053 1.00 56.41 185 LYS A CA 1
ATOM 1352 C C . LYS A 1 185 ? -8.510 24.046 -9.251 1.00 56.41 185 LYS A C 1
ATOM 1354 O O . LYS A 1 185 ? -8.192 25.226 -9.368 1.00 56.41 185 LYS A O 1
ATOM 1359 N N . SER A 1 186 ? -8.127 23.125 -10.141 1.00 58.81 186 SER A N 1
ATOM 1360 C CA . SER A 1 186 ? -7.367 23.468 -11.352 1.00 58.81 186 SER A CA 1
ATOM 1361 C C . SER A 1 186 ? -8.298 23.669 -12.550 1.00 58.81 186 SER A C 1
ATOM 1363 O O . SER A 1 186 ? -9.072 22.781 -12.892 1.00 58.81 186 SER A O 1
ATOM 1365 N N . SER A 1 187 ? -8.189 24.814 -13.224 1.00 56.50 187 SER A N 1
ATOM 1366 C CA . SER A 1 187 ? -8.981 25.207 -14.404 1.00 56.50 187 SER A CA 1
ATOM 1367 C C . SER A 1 187 ? -8.695 24.397 -15.682 1.00 56.50 187 SER A C 1
ATOM 1369 O O . SER A 1 187 ? -9.260 24.675 -16.742 1.00 56.50 187 SER A O 1
ATOM 1371 N N . THR A 1 188 ? -7.821 23.394 -15.618 1.00 63.50 188 THR A N 1
ATOM 1372 C CA . THR A 1 188 ? -7.482 22.509 -16.732 1.00 63.50 188 THR A CA 1
ATOM 1373 C C . THR A 1 188 ? -8.539 21.419 -16.901 1.00 63.50 188 THR A C 1
ATOM 1375 O O . THR A 1 188 ? -8.931 20.755 -15.944 1.00 63.50 188 THR A O 1
ATOM 1378 N N . LYS A 1 189 ? -9.007 21.212 -18.142 1.00 68.19 189 LYS A N 1
ATOM 1379 C CA . LYS A 1 189 ? -9.931 20.119 -18.488 1.00 68.19 189 LYS A CA 1
ATOM 1380 C C . LYS A 1 189 ? -9.309 18.786 -18.069 1.00 68.19 189 LYS A C 1
ATOM 1382 O O . LYS A 1 189 ? -8.369 18.313 -18.707 1.00 68.19 189 LYS A O 1
ATOM 1387 N N . THR A 1 190 ? -9.829 18.189 -17.004 1.00 73.94 190 THR A N 1
ATOM 1388 C CA . THR A 1 190 ? -9.370 16.893 -16.516 1.00 73.94 190 THR A CA 1
ATOM 1389 C C . THR A 1 190 ? -9.789 15.801 -17.493 1.00 73.94 190 THR A C 1
ATOM 1391 O O . THR A 1 190 ? -10.917 15.770 -17.993 1.00 73.94 190 THR A O 1
ATOM 1394 N N . ARG A 1 191 ? -8.849 14.908 -17.816 1.00 81.94 191 ARG A N 1
ATOM 1395 C CA . ARG A 1 191 ? -9.136 13.727 -18.633 1.00 81.94 191 ARG A CA 1
ATOM 1396 C C . ARG A 1 191 ? -10.160 12.854 -17.890 1.00 81.94 191 ARG A C 1
ATOM 1398 O O . ARG A 1 191 ? -10.022 12.706 -16.675 1.00 81.94 191 ARG A O 1
ATOM 1405 N N . PRO A 1 192 ? -11.157 12.262 -18.571 1.00 88.25 192 PRO A N 1
ATOM 1406 C CA . PRO A 1 192 ? -12.045 11.294 -17.934 1.00 88.25 192 PRO A CA 1
ATOM 1407 C C . PRO A 1 192 ? -11.243 10.106 -17.388 1.00 88.25 192 PRO A C 1
ATOM 1409 O O . PRO A 1 192 ? -10.253 9.693 -17.992 1.00 88.25 192 PRO A O 1
ATOM 1412 N N . ILE A 1 193 ? -11.680 9.571 -16.245 1.00 93.75 193 ILE A N 1
ATOM 1413 C CA . ILE A 1 193 ? -11.090 8.399 -15.587 1.00 93.75 193 ILE A CA 1
ATOM 1414 C C . ILE A 1 193 ? -12.214 7.420 -15.247 1.00 93.75 193 ILE A C 1
ATOM 1416 O O . ILE A 1 193 ? -13.127 7.756 -14.479 1.00 93.75 193 ILE A O 1
ATOM 1420 N N . SER A 1 194 ? -12.142 6.205 -15.786 1.00 95.81 194 SER A N 1
ATOM 1421 C CA . SER A 1 194 ? -13.099 5.139 -15.502 1.00 95.81 194 SER A CA 1
ATOM 1422 C C . SER A 1 194 ? -12.701 4.383 -14.239 1.00 95.81 194 SER A C 1
ATOM 1424 O O . SER A 1 194 ? -11.773 3.572 -14.252 1.00 95.81 194 SER A O 1
ATOM 1426 N N . TYR A 1 195 ? -13.445 4.612 -13.151 1.00 96.62 195 TYR A N 1
ATOM 1427 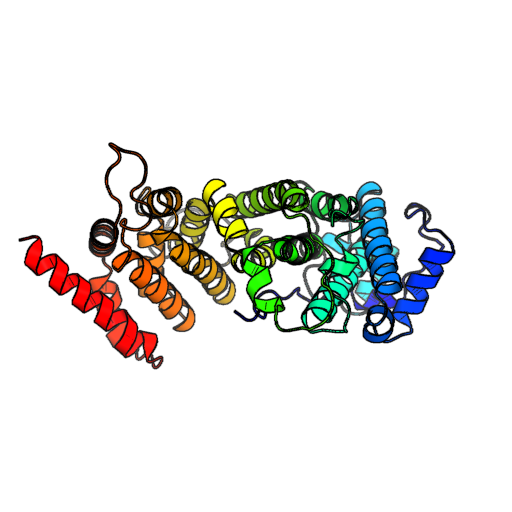C CA . TYR A 1 195 ? -13.292 3.840 -11.915 1.00 96.62 195 TYR A CA 1
ATOM 1428 C C . TYR A 1 195 ? -13.535 2.343 -12.148 1.00 96.62 195 TYR A C 1
ATOM 1430 O O . TYR A 1 195 ? -12.785 1.524 -11.632 1.00 96.62 195 TYR A O 1
ATOM 1438 N N . ALA A 1 196 ? -14.494 1.987 -13.011 1.00 97.38 196 ALA A N 1
ATOM 1439 C CA . ALA A 1 196 ? -14.798 0.595 -13.345 1.00 97.38 196 ALA A CA 1
ATOM 1440 C C . ALA A 1 196 ? -13.568 -0.178 -13.859 1.00 97.38 196 ALA A C 1
ATOM 1442 O O . ALA A 1 196 ? -13.382 -1.335 -13.500 1.00 97.38 196 ALA A O 1
ATOM 1443 N N . SER A 1 197 ? -12.685 0.473 -14.631 1.00 97.50 197 SER A N 1
ATOM 1444 C CA . SER A 1 197 ? -11.448 -0.157 -15.124 1.00 97.50 197 SER A CA 1
ATOM 1445 C C . SER A 1 197 ? -10.394 -0.426 -14.039 1.00 97.50 197 SER A C 1
ATOM 1447 O O . SER A 1 197 ? -9.463 -1.193 -14.271 1.00 97.50 197 SER A O 1
ATOM 1449 N N . ALA A 1 198 ? -10.530 0.194 -12.862 1.00 97.38 198 ALA A N 1
ATOM 1450 C CA . ALA A 1 198 ? -9.619 0.035 -11.731 1.00 97.38 198 ALA A CA 1
ATOM 1451 C C . ALA A 1 198 ? -10.120 -0.971 -10.678 1.00 97.38 198 ALA A C 1
ATOM 1453 O O . ALA A 1 198 ? -9.322 -1.388 -9.841 1.00 97.38 198 ALA A O 1
ATOM 1454 N N . VAL A 1 199 ? -11.398 -1.380 -10.718 1.00 97.62 199 VAL A N 1
ATOM 1455 C CA . VAL A 1 199 ? -12.014 -2.252 -9.695 1.00 97.62 199 VAL A CA 1
ATOM 1456 C C . VAL A 1 199 ? -11.331 -3.618 -9.624 1.00 97.62 199 VAL A C 1
ATOM 1458 O O . VAL A 1 199 ? -10.767 -3.948 -8.585 1.00 97.62 199 VAL A O 1
ATOM 1461 N N . GLU A 1 200 ? -11.299 -4.377 -10.725 1.00 97.44 200 GLU A N 1
ATOM 1462 C CA . GLU A 1 200 ? -10.658 -5.705 -10.766 1.00 97.44 200 GLU A CA 1
ATOM 1463 C C . GLU A 1 200 ? -9.174 -5.656 -10.321 1.00 97.44 200 GLU A C 1
ATOM 1465 O O . GLU A 1 200 ? -8.783 -6.430 -9.441 1.00 97.44 200 GLU A O 1
ATOM 1470 N N . PRO A 1 201 ? -8.321 -4.743 -10.837 1.00 98.00 201 PRO A N 1
ATOM 1471 C CA . PRO A 1 201 ? -6.952 -4.600 -10.339 1.00 98.00 201 PRO A CA 1
ATOM 1472 C C . PRO A 1 201 ? -6.864 -4.295 -8.835 1.00 98.00 201 PRO A C 1
ATOM 1474 O O . PRO A 1 201 ? -5.950 -4.775 -8.158 1.00 98.00 201 PRO A O 1
ATOM 1477 N N . MET A 1 202 ? -7.787 -3.485 -8.307 1.00 98.19 202 MET A N 1
ATOM 1478 C CA . MET A 1 202 ? -7.818 -3.096 -6.896 1.00 98.19 202 MET A CA 1
ATOM 1479 C C . MET A 1 202 ? -8.238 -4.257 -6.001 1.00 98.19 202 MET A C 1
ATOM 1481 O O . MET A 1 202 ? -7.628 -4.459 -4.951 1.00 98.19 202 MET A O 1
ATOM 1485 N N . GLU A 1 203 ? -9.206 -5.062 -6.430 1.00 98.06 203 GLU A N 1
ATOM 1486 C CA . GLU A 1 203 ? -9.579 -6.317 -5.774 1.00 98.06 203 GLU A CA 1
ATOM 1487 C C . GLU A 1 203 ? -8.406 -7.303 -5.760 1.00 98.06 203 GLU A C 1
ATOM 1489 O O . GLU A 1 203 ? -8.082 -7.859 -4.710 1.00 98.06 203 GLU A O 1
ATOM 1494 N N . ALA A 1 204 ? -7.704 -7.463 -6.886 1.00 97.81 204 ALA A N 1
ATOM 1495 C CA . ALA A 1 204 ? -6.540 -8.342 -6.981 1.00 97.81 204 ALA A CA 1
ATOM 1496 C C . ALA A 1 204 ? -5.399 -7.902 -6.044 1.00 97.81 204 ALA A C 1
ATOM 1498 O O . ALA A 1 204 ? -4.819 -8.728 -5.331 1.00 97.81 204 ALA A O 1
ATOM 1499 N N . LEU A 1 205 ? -5.095 -6.599 -5.998 1.00 98.19 205 LEU A N 1
ATOM 1500 C CA . LEU A 1 205 ? -4.102 -6.046 -5.075 1.00 98.19 205 LEU A CA 1
ATOM 1501 C C . LEU A 1 205 ? -4.539 -6.212 -3.613 1.00 98.19 205 LEU A C 1
ATOM 1503 O O . LEU A 1 205 ? -3.739 -6.614 -2.768 1.00 98.19 205 LEU A O 1
ATOM 1507 N N . THR A 1 206 ? -5.811 -5.953 -3.314 1.00 98.06 206 THR A N 1
ATOM 1508 C CA . THR A 1 206 ? -6.379 -6.104 -1.968 1.00 98.06 206 THR A CA 1
ATOM 1509 C C . THR A 1 206 ? -6.303 -7.554 -1.496 1.00 98.06 206 THR A C 1
ATOM 1511 O O . THR A 1 206 ? -5.857 -7.819 -0.379 1.00 98.06 206 THR A O 1
ATOM 1514 N N . ALA A 1 207 ? -6.654 -8.509 -2.358 1.00 96.88 207 ALA A N 1
ATOM 1515 C CA . ALA A 1 207 ? -6.539 -9.932 -2.074 1.00 96.88 207 ALA A CA 1
ATOM 1516 C C . ALA A 1 207 ? -5.085 -10.331 -1.776 1.00 96.88 207 ALA A C 1
ATOM 1518 O O . ALA A 1 207 ? -4.831 -11.077 -0.823 1.00 96.88 207 ALA A O 1
ATOM 1519 N N . TRP A 1 208 ? -4.121 -9.791 -2.532 1.00 96.06 208 TRP A N 1
ATOM 1520 C CA . TRP A 1 208 ? -2.701 -10.007 -2.261 1.00 96.06 208 TRP A CA 1
ATOM 1521 C C . TRP A 1 208 ? -2.282 -9.424 -0.902 1.00 96.06 208 TRP A C 1
ATOM 1523 O O . TRP A 1 208 ? -1.682 -10.148 -0.107 1.00 96.06 208 TRP A O 1
ATOM 1533 N N . ILE A 1 209 ? -2.657 -8.183 -0.569 1.00 96.12 209 ILE A N 1
ATOM 1534 C CA . ILE A 1 209 ? -2.371 -7.564 0.742 1.00 96.12 209 ILE A CA 1
ATOM 1535 C C . ILE A 1 209 ? -2.950 -8.416 1.878 1.00 96.12 209 ILE A C 1
ATOM 1537 O O . ILE A 1 209 ? -2.247 -8.762 2.830 1.00 96.12 209 ILE A O 1
ATOM 1541 N N . VAL A 1 210 ? -4.215 -8.824 1.763 1.00 95.88 210 VAL A N 1
ATOM 1542 C CA . VAL A 1 210 ? -4.874 -9.675 2.761 1.00 95.88 210 VAL A CA 1
ATOM 1543 C C . VAL A 1 210 ? -4.178 -11.033 2.883 1.00 95.88 210 VAL A C 1
ATOM 1545 O O . VAL A 1 210 ? -4.066 -11.565 3.988 1.00 95.88 210 VAL A O 1
ATOM 1548 N N . SER A 1 211 ? -3.657 -11.595 1.789 1.00 94.00 211 SER A N 1
ATOM 1549 C CA . SER A 1 211 ? -2.857 -12.825 1.842 1.00 94.00 211 SER A CA 1
ATOM 1550 C C . SER A 1 211 ? -1.572 -12.651 2.663 1.00 94.00 211 SER A C 1
ATOM 1552 O O . SER A 1 211 ? -1.219 -13.552 3.427 1.00 94.00 211 SER A O 1
ATOM 1554 N N . GLN A 1 212 ? -0.936 -11.473 2.610 1.00 92.81 212 GLN A N 1
ATOM 1555 C CA . GLN A 1 212 ? 0.218 -11.162 3.458 1.00 92.81 212 GLN A CA 1
ATOM 1556 C C . GLN A 1 212 ? -0.191 -11.023 4.929 1.00 92.81 212 GLN A C 1
ATOM 1558 O O . GLN A 1 212 ? 0.482 -11.562 5.805 1.00 92.81 212 GLN A O 1
ATOM 1563 N N . LEU A 1 213 ? -1.342 -10.400 5.210 1.00 92.50 213 LEU A N 1
ATOM 1564 C CA . LEU A 1 213 ? -1.895 -10.297 6.569 1.00 92.50 213 LEU A CA 1
ATOM 1565 C C . LEU A 1 213 ? -2.326 -11.653 7.151 1.00 92.50 213 LEU A C 1
ATOM 1567 O O . LEU A 1 213 ? -2.329 -11.831 8.368 1.00 92.50 213 LEU A O 1
ATOM 1571 N N . LYS A 1 214 ? -2.684 -12.631 6.315 1.00 91.44 214 LYS A N 1
ATOM 1572 C CA . LYS A 1 214 ? -2.989 -14.005 6.752 1.00 91.44 214 LYS A CA 1
ATOM 1573 C C . LYS A 1 214 ? -1.743 -14.767 7.215 1.00 91.44 214 LYS A C 1
ATOM 1575 O O . LYS A 1 214 ? -1.872 -15.719 7.985 1.00 91.44 214 LYS A O 1
ATOM 1580 N N . SER A 1 215 ? -0.555 -14.372 6.758 1.00 83.69 215 SER A N 1
ATOM 1581 C CA . SER A 1 215 ? 0.691 -15.079 7.045 1.00 83.69 215 SER A CA 1
ATOM 1582 C C . SER A 1 215 ? 1.070 -14.999 8.529 1.00 83.69 215 SER A C 1
ATOM 1584 O O . SER A 1 215 ? 1.241 -13.924 9.104 1.00 83.69 215 SER A O 1
ATOM 1586 N N . SER A 1 216 ? 1.251 -16.157 9.168 1.00 65.81 216 SER A N 1
ATOM 1587 C CA . SER A 1 216 ? 1.608 -16.271 10.593 1.00 65.81 216 SER A CA 1
ATOM 1588 C C . SER A 1 216 ? 3.093 -16.009 10.886 1.00 65.81 216 SER A C 1
ATOM 1590 O O . SER A 1 216 ? 3.503 -15.936 12.056 1.00 65.81 216 SER A O 1
ATOM 1592 N N . SER A 1 217 ? 3.916 -15.899 9.837 1.00 66.44 217 SER A N 1
ATOM 1593 C CA . SER A 1 217 ? 5.346 -15.621 9.962 1.00 66.44 217 SER A CA 1
ATOM 1594 C C . SER A 1 217 ? 5.629 -14.145 10.228 1.00 66.44 217 SER A C 1
ATOM 1596 O O . SER A 1 217 ? 6.697 -13.852 10.748 1.00 66.44 217 SER A O 1
ATOM 1598 N N . GLY A 1 218 ? 4.698 -13.232 9.916 1.00 67.44 218 GLY A N 1
ATOM 1599 C CA . GLY A 1 218 ? 4.856 -11.783 10.094 1.00 67.44 218 GLY A CA 1
ATOM 1600 C C . GLY A 1 218 ? 5.912 -11.143 9.182 1.00 67.44 218 GLY A C 1
ATOM 1601 O O . GLY A 1 218 ? 5.828 -9.957 8.906 1.00 67.44 218 GLY A O 1
ATOM 1602 N N . ASN A 1 219 ? 6.861 -11.911 8.646 1.00 70.50 219 ASN A N 1
ATOM 1603 C CA . ASN A 1 219 ? 7.980 -11.399 7.852 1.00 70.50 219 ASN A CA 1
ATOM 1604 C C . ASN A 1 219 ? 7.550 -10.751 6.530 1.00 70.50 219 ASN A C 1
ATOM 1606 O O . ASN A 1 219 ? 8.248 -9.884 6.021 1.00 70.50 219 ASN A O 1
ATOM 1610 N N . THR A 1 220 ? 6.413 -11.159 5.966 1.00 82.25 220 THR A N 1
ATOM 1611 C CA . THR A 1 220 ? 5.950 -10.654 4.666 1.00 82.25 220 THR A CA 1
ATOM 1612 C C . THR A 1 220 ? 4.993 -9.471 4.785 1.00 82.25 220 THR A C 1
ATOM 1614 O O . THR A 1 220 ? 4.687 -8.832 3.782 1.00 82.25 220 THR A O 1
ATOM 1617 N N . ILE A 1 221 ? 4.543 -9.127 5.998 1.00 88.56 221 ILE A N 1
ATOM 1618 C CA . ILE A 1 221 ? 3.599 -8.020 6.190 1.00 88.56 221 ILE A CA 1
ATOM 1619 C C . ILE A 1 221 ? 4.231 -6.673 5.839 1.00 88.56 221 ILE A C 1
ATOM 1621 O O . ILE A 1 221 ? 3.563 -5.829 5.251 1.00 88.56 221 ILE A O 1
ATOM 1625 N N . GLY A 1 222 ? 5.530 -6.505 6.118 1.00 89.06 222 GLY A N 1
ATOM 1626 C CA . GLY A 1 222 ? 6.278 -5.291 5.794 1.00 89.06 222 GLY A CA 1
ATOM 1627 C C . GLY A 1 222 ? 6.251 -4.961 4.301 1.00 89.06 222 GLY A C 1
ATOM 1628 O O . GLY A 1 222 ? 6.242 -3.792 3.938 1.00 89.06 222 GLY A O 1
ATOM 1629 N N . LEU A 1 223 ? 6.133 -5.982 3.445 1.00 91.12 223 LEU A N 1
ATOM 1630 C CA . LEU A 1 223 ? 6.039 -5.824 1.991 1.00 91.12 223 LEU A CA 1
ATOM 1631 C C . LEU A 1 223 ? 4.717 -5.182 1.557 1.00 91.12 223 LEU A C 1
ATOM 1633 O O . LEU A 1 223 ? 4.659 -4.512 0.533 1.00 91.12 223 LEU A O 1
ATOM 1637 N N . ALA A 1 224 ? 3.641 -5.411 2.311 1.00 94.31 224 ALA A N 1
ATOM 1638 C CA . ALA A 1 224 ? 2.302 -4.952 1.956 1.00 94.31 224 ALA A CA 1
ATOM 1639 C C . ALA A 1 224 ? 1.945 -3.593 2.573 1.00 94.31 224 ALA A C 1
ATOM 1641 O O . ALA A 1 224 ? 1.021 -2.937 2.095 1.00 94.31 224 ALA A O 1
ATOM 1642 N N . ILE A 1 225 ? 2.652 -3.161 3.623 1.00 94.56 225 ILE A N 1
ATOM 1643 C CA . ILE A 1 225 ? 2.305 -1.953 4.383 1.00 94.56 225 ILE A CA 1
ATOM 1644 C C . ILE A 1 225 ? 2.312 -0.675 3.538 1.00 94.56 225 ILE A C 1
ATOM 1646 O O . ILE A 1 225 ? 1.329 0.065 3.643 1.00 94.56 225 ILE A O 1
ATOM 1650 N N . PRO A 1 226 ? 3.318 -0.394 2.685 1.00 95.62 226 PRO A N 1
ATOM 1651 C CA . PRO A 1 226 ? 3.304 0.829 1.885 1.00 95.62 226 PRO A CA 1
ATOM 1652 C C . PRO A 1 226 ? 2.080 0.897 0.962 1.00 95.62 226 PRO A C 1
ATOM 1654 O O . PRO A 1 226 ? 1.366 1.899 0.944 1.00 95.62 226 PRO A O 1
ATOM 1657 N N . ALA A 1 227 ? 1.783 -0.199 0.257 1.00 97.38 227 ALA A N 1
ATOM 1658 C CA . ALA A 1 227 ? 0.624 -0.293 -0.628 1.00 97.38 227 ALA A CA 1
ATOM 1659 C C . ALA A 1 227 ? -0.700 -0.186 0.142 1.00 97.38 227 ALA A C 1
ATOM 1661 O O . ALA A 1 227 ? -1.589 0.559 -0.261 1.00 97.38 227 ALA A O 1
ATOM 1662 N N . MET A 1 228 ? -0.820 -0.884 1.276 1.00 97.00 228 MET A N 1
ATOM 1663 C CA . MET A 1 228 ? -1.999 -0.816 2.138 1.00 97.00 228 MET A CA 1
ATOM 1664 C C . MET A 1 228 ? -2.231 0.609 2.648 1.00 97.00 228 MET A C 1
ATOM 1666 O O . MET A 1 228 ? -3.337 1.119 2.519 1.00 97.00 228 MET A O 1
ATOM 1670 N N . THR A 1 229 ? -1.188 1.278 3.144 1.00 96.12 229 THR A N 1
ATOM 1671 C CA . THR A 1 229 ? -1.251 2.672 3.617 1.00 96.12 229 THR A CA 1
ATOM 1672 C C . THR A 1 229 ? -1.714 3.618 2.512 1.00 96.12 229 THR A C 1
ATOM 1674 O O . THR A 1 229 ? -2.552 4.481 2.759 1.00 96.12 229 THR A O 1
ATOM 1677 N N . ALA A 1 230 ? -1.217 3.438 1.284 1.00 96.38 230 ALA A N 1
ATOM 1678 C CA . ALA A 1 230 ? -1.666 4.218 0.136 1.00 96.38 230 ALA A CA 1
ATOM 1679 C C . ALA A 1 230 ? -3.155 3.974 -0.181 1.00 96.38 230 ALA A C 1
ATOM 1681 O O . ALA A 1 230 ? -3.907 4.933 -0.358 1.00 96.38 230 ALA A O 1
ATOM 1682 N N . LEU A 1 231 ? -3.603 2.711 -0.190 1.00 96.94 231 LEU A N 1
ATOM 1683 C CA . LEU A 1 231 ? -5.011 2.354 -0.413 1.00 96.94 231 LEU A CA 1
ATOM 1684 C C . LEU A 1 231 ? -5.942 2.934 0.657 1.00 96.94 231 LEU A C 1
ATOM 1686 O O . LEU A 1 231 ? -7.038 3.379 0.326 1.00 96.94 231 LEU A O 1
ATOM 1690 N N . MET A 1 232 ? -5.502 3.006 1.918 1.00 96.75 232 MET A N 1
ATOM 1691 C CA . MET A 1 232 ? -6.290 3.612 2.998 1.00 96.75 232 MET A CA 1
ATOM 1692 C C . MET A 1 232 ? -6.629 5.086 2.742 1.00 96.75 232 MET A C 1
ATOM 1694 O O . MET A 1 232 ? -7.523 5.609 3.399 1.00 96.75 232 MET A O 1
ATOM 1698 N N . GLY A 1 233 ? -5.986 5.758 1.780 1.00 94.00 233 GLY A N 1
ATOM 1699 C CA . GLY A 1 233 ? -6.337 7.117 1.371 1.00 94.00 233 GLY A CA 1
ATOM 1700 C C . GLY A 1 233 ? -7.707 7.243 0.694 1.00 94.00 233 GLY A C 1
ATOM 1701 O O . GLY A 1 233 ? -8.287 8.327 0.739 1.00 94.00 233 GLY A O 1
ATOM 1702 N N . ALA A 1 234 ? -8.253 6.164 0.120 1.00 96.06 234 ALA A N 1
ATOM 1703 C CA . ALA A 1 234 ? -9.500 6.186 -0.648 1.00 96.06 234 ALA A CA 1
ATOM 1704 C C . ALA A 1 234 ? -10.615 5.350 -0.004 1.00 96.06 234 ALA A C 1
ATOM 1706 O O . ALA A 1 234 ? -10.403 4.195 0.361 1.00 96.06 234 ALA A O 1
ATOM 1707 N N . THR A 1 235 ? -11.823 5.917 0.074 1.00 96.56 235 THR A N 1
ATOM 1708 C CA . THR A 1 235 ? -13.017 5.265 0.646 1.00 96.56 235 THR A CA 1
ATOM 1709 C C . THR A 1 235 ? -13.300 3.923 -0.020 1.00 96.56 235 THR A C 1
ATOM 1711 O O . THR A 1 235 ? -13.448 2.901 0.638 1.00 96.56 235 THR A O 1
ATOM 1714 N N . GLU A 1 236 ? -13.287 3.890 -1.345 1.00 97.31 236 GLU A N 1
ATOM 1715 C CA . GLU A 1 236 ? -13.617 2.709 -2.133 1.00 97.31 236 GLU A CA 1
ATOM 1716 C C . GLU A 1 236 ? -12.643 1.551 -1.866 1.00 97.31 236 GLU A C 1
ATOM 1718 O O . GLU A 1 236 ? -13.050 0.398 -1.728 1.00 97.31 236 GLU A O 1
ATOM 1723 N N . ALA A 1 237 ? -11.353 1.861 -1.714 1.00 97.81 237 ALA A N 1
ATOM 1724 C CA . ALA A 1 237 ? -10.338 0.869 -1.383 1.00 97.81 237 ALA A CA 1
ATOM 1725 C C . ALA A 1 237 ? -10.479 0.358 0.063 1.00 97.81 237 ALA A C 1
ATOM 1727 O O . ALA A 1 237 ? -10.264 -0.830 0.309 1.00 97.81 237 ALA A O 1
ATOM 1728 N N . ARG A 1 238 ? -10.894 1.216 1.011 1.00 98.12 238 ARG A N 1
ATOM 1729 C CA . ARG A 1 238 ? -11.232 0.800 2.385 1.00 98.12 238 ARG A CA 1
ATOM 1730 C C . ARG A 1 238 ? -12.379 -0.210 2.389 1.00 98.12 238 ARG A C 1
ATOM 1732 O O . ARG A 1 238 ? -12.261 -1.257 3.023 1.00 98.12 238 ARG A O 1
ATOM 1739 N N . HIS A 1 239 ? -13.440 0.035 1.621 1.00 97.69 239 HIS A N 1
ATOM 1740 C CA . HIS A 1 239 ? -14.573 -0.896 1.510 1.00 97.69 239 HIS A CA 1
ATOM 1741 C C . HIS A 1 239 ? -14.163 -2.247 0.909 1.00 97.69 239 HIS A C 1
ATOM 1743 O O . HIS A 1 239 ? -14.496 -3.286 1.478 1.00 97.69 239 HIS A O 1
ATOM 1749 N N . LEU A 1 240 ? -13.373 -2.258 -0.172 1.00 97.94 240 LEU A N 1
ATOM 1750 C CA . LEU A 1 240 ? -12.843 -3.504 -0.749 1.00 97.94 240 LEU A CA 1
ATOM 1751 C C . LEU A 1 240 ? -11.942 -4.266 0.236 1.00 97.94 240 LEU A C 1
ATOM 1753 O O . LEU A 1 240 ? -12.011 -5.496 0.338 1.00 97.94 240 LEU A O 1
ATOM 1757 N N . PHE A 1 241 ? -11.112 -3.543 0.992 1.00 98.31 241 PHE A N 1
ATOM 1758 C CA . PHE A 1 241 ? -10.258 -4.122 2.025 1.00 98.31 241 PHE A CA 1
ATOM 1759 C C . PHE A 1 241 ? -11.070 -4.754 3.159 1.00 98.31 241 PHE A C 1
ATOM 1761 O O . PHE A 1 241 ? -10.775 -5.887 3.553 1.00 98.31 241 PHE A O 1
ATOM 1768 N N . ALA A 1 242 ? -12.115 -4.076 3.645 1.00 97.88 242 ALA A N 1
ATOM 1769 C CA . ALA A 1 242 ? -13.039 -4.628 4.633 1.00 97.88 242 ALA A CA 1
ATOM 1770 C C . ALA A 1 242 ? -13.734 -5.891 4.112 1.00 97.88 242 ALA A C 1
ATOM 1772 O O . ALA A 1 242 ? -13.609 -6.942 4.737 1.00 97.88 242 ALA A O 1
ATOM 1773 N N . ALA A 1 243 ? -14.339 -5.827 2.920 1.00 97.38 243 ALA A N 1
ATOM 1774 C CA . ALA A 1 243 ? -15.032 -6.954 2.290 1.00 97.38 243 ALA A CA 1
ATOM 1775 C C . ALA A 1 243 ? -14.126 -8.185 2.094 1.00 97.38 243 ALA A C 1
ATOM 1777 O O . ALA A 1 243 ? -14.577 -9.328 2.162 1.00 97.38 243 ALA A O 1
ATOM 1778 N N . SER A 1 244 ? -12.820 -7.967 1.922 1.00 97.19 244 SER A N 1
ATOM 1779 C CA . SER A 1 244 ? -11.812 -9.031 1.833 1.00 97.19 244 SER A CA 1
ATOM 1780 C C . SER A 1 244 ? -11.415 -9.634 3.197 1.00 97.19 244 SER A C 1
ATOM 1782 O O . SER A 1 244 ? -10.534 -10.497 3.273 1.00 97.19 244 SER A O 1
ATOM 1784 N N . GLY A 1 245 ? -12.033 -9.195 4.297 1.00 96.81 245 GLY A N 1
ATOM 1785 C CA . GLY A 1 245 ? -11.713 -9.581 5.673 1.00 96.81 245 GLY A CA 1
ATOM 1786 C C . GLY A 1 245 ? -10.490 -8.863 6.250 1.00 96.81 245 GLY A C 1
ATOM 1787 O O . GLY A 1 245 ? -9.900 -9.341 7.225 1.00 96.81 245 GLY A O 1
ATOM 1788 N N . GLY A 1 246 ? -10.073 -7.745 5.649 1.00 97.12 246 GLY A N 1
ATOM 1789 C CA . GLY A 1 246 ? -8.859 -7.015 6.005 1.00 97.12 246 GLY A CA 1
ATOM 1790 C C . GLY A 1 246 ? -8.815 -6.577 7.469 1.00 97.12 246 GLY A C 1
ATOM 1791 O O . GLY A 1 246 ? -7.792 -6.790 8.120 1.00 97.12 246 GLY A O 1
ATOM 1792 N N . ILE A 1 247 ? -9.934 -6.085 8.021 1.00 97.81 247 ILE A N 1
ATOM 1793 C CA . ILE A 1 247 ? -10.062 -5.664 9.433 1.00 97.81 247 ILE A CA 1
ATOM 1794 C C . ILE A 1 247 ? -9.670 -6.813 10.368 1.00 97.81 247 ILE A C 1
ATOM 1796 O O . ILE A 1 247 ? -8.737 -6.690 11.160 1.00 97.81 247 ILE A O 1
ATOM 1800 N N . LYS A 1 248 ? -10.295 -7.983 10.197 1.00 96.31 248 LYS A N 1
ATOM 1801 C CA . LYS A 1 248 ? -10.026 -9.184 11.001 1.00 96.31 248 LYS A CA 1
ATOM 1802 C C . LYS A 1 248 ? -8.551 -9.585 10.985 1.00 96.31 248 LYS A C 1
ATOM 1804 O O . LYS A 1 248 ? -7.990 -9.925 12.030 1.00 96.31 248 LYS A O 1
ATOM 1809 N N . TYR A 1 249 ? -7.923 -9.620 9.809 1.00 95.88 249 TYR A N 1
ATOM 1810 C CA . TYR A 1 249 ? -6.522 -10.037 9.703 1.00 95.88 249 TYR A CA 1
ATOM 1811 C C . TYR A 1 249 ? -5.561 -8.972 10.231 1.00 95.88 249 TYR A C 1
ATOM 1813 O O . TYR A 1 249 ? -4.590 -9.324 10.899 1.00 95.88 249 TYR A O 1
ATOM 1821 N N . LEU A 1 250 ? -5.866 -7.693 10.028 1.00 95.56 250 LEU A N 1
ATOM 1822 C CA . LEU A 1 250 ? -5.100 -6.581 10.576 1.00 95.56 250 LEU A CA 1
ATOM 1823 C C . LEU A 1 250 ? -5.115 -6.588 12.112 1.00 95.56 250 LEU A C 1
ATOM 1825 O O . LEU A 1 250 ? -4.052 -6.578 12.734 1.00 95.56 250 LEU A O 1
ATOM 1829 N N . SER A 1 251 ? -6.290 -6.732 12.734 1.00 95.81 251 SER A N 1
ATOM 1830 C CA . SER A 1 251 ? -6.418 -6.835 14.195 1.00 95.81 251 SER A CA 1
ATOM 1831 C C . SER A 1 251 ? -5.654 -8.038 14.760 1.00 95.81 251 SER A C 1
ATOM 1833 O O . SER A 1 251 ? -5.003 -7.942 15.799 1.00 95.81 251 SER A O 1
ATOM 1835 N N . ARG A 1 252 ? -5.652 -9.181 14.059 1.00 93.38 252 ARG A N 1
ATOM 1836 C CA . ARG A 1 252 ? -4.853 -10.357 14.458 1.00 93.38 252 ARG A CA 1
ATOM 1837 C C . ARG A 1 252 ? -3.350 -10.093 14.407 1.00 93.38 252 ARG A C 1
ATOM 1839 O O . ARG A 1 252 ? -2.626 -10.572 15.282 1.00 93.38 252 ARG A O 1
ATOM 1846 N N . GLN A 1 253 ? -2.876 -9.362 13.401 1.00 91.75 253 GLN A N 1
ATOM 1847 C CA . GLN A 1 253 ? -1.457 -9.034 13.262 1.00 91.75 253 GLN A CA 1
ATOM 1848 C C . GLN A 1 253 ? -0.992 -8.088 14.370 1.00 91.75 253 GLN A C 1
ATOM 1850 O O . GLN A 1 253 ? 0.038 -8.354 14.989 1.00 91.75 253 GLN A O 1
ATOM 1855 N N . LEU A 1 254 ? -1.796 -7.076 14.713 1.00 92.12 254 LEU A N 1
ATOM 1856 C CA . LEU A 1 254 ? -1.513 -6.162 15.828 1.00 92.12 254 LEU A CA 1
ATOM 1857 C C . LEU A 1 254 ? -1.352 -6.899 17.168 1.00 92.12 254 LEU A C 1
ATOM 1859 O O . LEU A 1 254 ? -0.434 -6.611 17.930 1.00 92.12 254 LEU A O 1
ATOM 1863 N N . ARG A 1 255 ? -2.167 -7.929 17.415 1.00 89.06 255 ARG A N 1
ATOM 1864 C CA . ARG A 1 255 ? -2.096 -8.749 18.640 1.00 89.06 255 ARG A CA 1
ATOM 1865 C C . ARG A 1 255 ? -0.990 -9.799 18.643 1.00 89.06 255 ARG A C 1
ATOM 1867 O O . ARG A 1 255 ? -0.591 -10.304 19.692 1.00 89.06 255 ARG A O 1
ATOM 1874 N N . SER A 1 256 ? -0.485 -10.179 17.472 1.00 80.56 256 SER A N 1
ATOM 1875 C CA . SER A 1 256 ? 0.537 -11.228 17.366 1.00 80.56 256 SER A CA 1
ATOM 1876 C C . SER A 1 256 ? 1.895 -10.792 17.935 1.00 80.56 256 SER A C 1
ATOM 1878 O O . SER A 1 256 ? 2.719 -11.653 18.250 1.00 80.56 256 SER A O 1
ATOM 1880 N N . GLY A 1 257 ? 2.115 -9.484 18.120 1.00 64.81 257 GLY A N 1
ATOM 1881 C CA . GLY A 1 257 ? 3.314 -8.927 18.753 1.00 64.81 257 GLY A CA 1
ATOM 1882 C C . GLY A 1 257 ? 3.364 -9.054 20.283 1.00 64.81 257 GLY A C 1
ATOM 1883 O O . GLY A 1 257 ? 4.461 -9.101 20.833 1.00 64.81 257 GLY A O 1
ATOM 1884 N N . GLY A 1 258 ? 2.217 -9.158 20.971 1.00 54.97 258 GLY A N 1
ATOM 1885 C CA . GLY A 1 258 ? 2.142 -9.069 22.440 1.00 54.97 258 GLY A CA 1
ATOM 1886 C C . GLY A 1 258 ? 2.293 -10.391 23.205 1.00 54.97 258 GLY A C 1
ATOM 1887 O O . GLY A 1 258 ? 2.732 -10.413 24.353 1.00 54.97 258 GLY A O 1
ATOM 1888 N N . LYS A 1 259 ? 2.009 -11.544 22.584 1.00 55.72 259 LYS A N 1
ATOM 1889 C CA . LYS A 1 259 ? 1.876 -12.837 23.300 1.00 55.72 259 LYS A CA 1
ATOM 1890 C C . LYS A 1 259 ? 3.178 -13.538 23.739 1.00 55.72 259 LYS A C 1
ATOM 1892 O O . LYS A 1 259 ? 3.148 -14.732 24.026 1.00 55.72 259 LYS A O 1
ATOM 1897 N N . LYS A 1 260 ? 4.328 -12.861 23.823 1.00 47.69 260 LYS A N 1
ATOM 1898 C CA . LYS A 1 260 ? 5.629 -13.509 24.119 1.00 47.69 260 LYS A CA 1
ATOM 1899 C C . LYS A 1 260 ? 6.359 -13.047 25.388 1.00 47.69 260 LYS A C 1
ATOM 1901 O O . LYS A 1 260 ? 7.581 -13.131 25.429 1.00 47.69 260 LYS A O 1
ATOM 1906 N N . GLN A 1 261 ? 5.650 -12.651 26.447 1.00 43.88 261 GLN A N 1
ATOM 1907 C CA . GLN A 1 261 ? 6.307 -12.407 27.747 1.00 43.88 261 GLN A CA 1
ATOM 1908 C C . GLN A 1 261 ? 5.823 -13.241 28.944 1.00 43.88 261 GLN A C 1
ATOM 1910 O O . GLN A 1 261 ? 6.477 -13.184 29.978 1.00 43.88 261 GLN A O 1
ATOM 1915 N N . ALA A 1 262 ? 4.788 -14.087 28.835 1.00 40.75 262 ALA A N 1
ATOM 1916 C CA . ALA A 1 262 ? 4.247 -14.766 30.029 1.00 40.75 262 ALA A CA 1
ATOM 1917 C C . ALA A 1 262 ? 4.315 -16.309 30.069 1.00 40.75 262 ALA A C 1
ATOM 1919 O O . ALA A 1 262 ? 4.081 -16.880 31.129 1.00 40.75 262 ALA A O 1
ATOM 1920 N N . SER A 1 263 ? 4.650 -17.030 28.991 1.00 42.66 263 SER A N 1
ATOM 1921 C CA . SER A 1 263 ? 4.722 -18.506 29.066 1.00 42.66 263 SER A CA 1
ATOM 1922 C C . SER A 1 263 ? 5.542 -19.152 27.946 1.00 42.66 263 SER A C 1
ATOM 1924 O O . SER A 1 263 ? 5.032 -19.495 26.886 1.00 42.66 263 SER A O 1
ATOM 1926 N N . ALA A 1 264 ? 6.839 -19.358 28.188 1.00 43.31 264 ALA A N 1
ATOM 1927 C CA . ALA A 1 264 ? 7.648 -20.314 27.426 1.00 43.31 264 ALA A CA 1
ATOM 1928 C C . ALA A 1 264 ? 8.895 -20.737 28.222 1.00 43.31 264 ALA A C 1
ATOM 1930 O O . ALA A 1 264 ? 10.027 -20.443 27.846 1.00 43.31 264 ALA A O 1
ATOM 1931 N N . LYS A 1 265 ? 8.694 -21.459 29.329 1.00 46.53 265 LYS A N 1
ATOM 1932 C CA . LYS A 1 265 ? 9.640 -22.525 29.690 1.00 46.53 265 LYS A CA 1
ATOM 1933 C C . LYS A 1 265 ? 9.279 -23.733 28.815 1.00 46.53 265 LYS A C 1
ATOM 1935 O O . LYS A 1 265 ? 8.101 -23.955 28.556 1.00 46.53 265 LYS A O 1
ATOM 1940 N N . THR A 1 266 ? 10.286 -24.474 28.353 1.00 47.09 266 THR A N 1
ATOM 1941 C CA . THR A 1 266 ? 10.213 -25.716 27.547 1.00 47.09 266 THR A CA 1
ATOM 1942 C C . THR A 1 266 ? 9.812 -25.601 26.063 1.00 47.09 266 THR A C 1
ATOM 1944 O O . THR A 1 266 ? 8.704 -25.931 25.662 1.00 47.09 266 THR A O 1
ATOM 1947 N N . SER A 1 267 ? 10.753 -25.183 25.209 1.00 42.66 267 SER A N 1
ATOM 1948 C CA . SER A 1 267 ? 11.131 -25.911 23.973 1.00 42.66 267 SER A CA 1
ATOM 1949 C C . SER A 1 267 ? 12.264 -25.169 23.250 1.00 42.66 267 SER A C 1
ATOM 1951 O O . SER A 1 267 ? 12.073 -24.126 22.626 1.00 42.66 267 SER A O 1
ATOM 1953 N N . SER A 1 268 ? 13.476 -25.700 23.382 1.00 46.69 268 SER A N 1
ATOM 1954 C CA . SER A 1 268 ? 14.663 -25.309 22.622 1.00 46.69 268 SER A CA 1
ATOM 1955 C C . SER A 1 268 ? 14.515 -25.811 21.184 1.00 46.69 268 SER A C 1
ATOM 1957 O O . SER A 1 268 ? 14.515 -27.020 21.001 1.00 46.69 268 SER A O 1
ATOM 1959 N N . ASP A 1 269 ? 14.279 -24.907 20.222 1.00 49.00 269 ASP A N 1
ATOM 1960 C CA . ASP A 1 269 ? 14.704 -25.023 18.800 1.00 49.00 269 ASP A CA 1
ATOM 1961 C C . ASP A 1 269 ? 14.010 -24.035 17.844 1.00 49.00 269 ASP A C 1
ATOM 1963 O O . ASP A 1 269 ? 14.357 -23.943 16.665 1.00 49.00 269 ASP A O 1
ATOM 1967 N N . LYS A 1 270 ? 13.055 -23.214 18.302 1.00 51.06 270 LYS A N 1
ATOM 1968 C CA . LYS A 1 270 ? 12.461 -22.184 17.431 1.00 51.06 270 LYS A CA 1
ATOM 1969 C C . LYS A 1 270 ? 13.237 -20.873 17.516 1.00 51.06 270 LYS A C 1
ATOM 1971 O O . LYS A 1 270 ? 13.125 -20.147 18.502 1.00 51.06 270 LYS A O 1
ATOM 1976 N N . LYS A 1 271 ? 13.968 -20.565 16.435 1.00 47.69 271 LYS A N 1
ATOM 1977 C CA . LYS A 1 271 ? 14.612 -19.269 16.151 1.00 47.69 271 LYS A CA 1
ATOM 1978 C C . LYS A 1 271 ? 13.704 -18.116 16.634 1.00 47.69 271 LYS A C 1
ATOM 1980 O O . LYS A 1 271 ? 12.507 -18.127 16.316 1.00 47.69 271 LYS A O 1
ATOM 1985 N N . PRO A 1 272 ? 14.212 -17.159 17.432 1.00 48.50 272 PRO A N 1
ATOM 1986 C CA . PRO A 1 272 ? 13.389 -16.095 17.996 1.00 48.50 272 PRO A CA 1
ATOM 1987 C C . PRO A 1 272 ? 12.706 -15.309 16.870 1.00 48.50 272 PRO A C 1
ATOM 1989 O O . PRO A 1 272 ? 13.352 -14.881 15.918 1.00 48.50 272 PRO A O 1
ATOM 1992 N N . LYS A 1 273 ? 11.378 -15.154 16.963 1.00 56.19 273 LYS A N 1
ATOM 1993 C CA . LYS A 1 273 ? 10.627 -14.260 16.070 1.00 56.19 273 LYS A CA 1
ATOM 1994 C C . LYS A 1 273 ? 11.039 -12.830 16.414 1.00 56.19 273 LYS A C 1
ATOM 1996 O O . LYS A 1 273 ? 10.842 -12.430 17.561 1.00 56.19 273 LYS A O 1
ATOM 2001 N N . THR A 1 274 ? 11.589 -12.099 15.449 1.00 57.97 274 THR A N 1
ATOM 2002 C CA . THR A 1 274 ? 11.894 -10.672 15.595 1.00 57.97 274 THR A CA 1
ATOM 2003 C C . THR A 1 274 ? 10.602 -9.924 15.940 1.00 57.97 274 THR A C 1
ATOM 2005 O O . THR A 1 274 ? 9.594 -10.136 15.258 1.00 57.97 274 THR A O 1
ATOM 2008 N N . PRO A 1 275 ? 10.573 -9.110 17.009 1.00 62.94 275 PRO A N 1
ATOM 2009 C CA . PRO A 1 275 ? 9.401 -8.303 17.329 1.00 62.94 275 PRO A CA 1
ATOM 2010 C C . PRO A 1 275 ? 9.112 -7.318 16.189 1.00 62.94 275 PRO A C 1
ATOM 2012 O O . PRO A 1 275 ? 10.035 -6.851 15.519 1.00 62.94 275 PRO A O 1
ATOM 2015 N N . ALA A 1 276 ? 7.832 -7.004 15.968 1.00 75.00 276 ALA A N 1
ATOM 2016 C CA . ALA A 1 276 ? 7.441 -5.990 14.993 1.00 75.00 276 ALA A CA 1
ATOM 2017 C C . ALA A 1 276 ? 8.114 -4.655 15.337 1.00 75.00 276 ALA A C 1
ATOM 2019 O O . ALA A 1 276 ? 8.179 -4.267 16.509 1.00 75.00 276 ALA A O 1
ATOM 2020 N N . SER A 1 277 ? 8.610 -3.944 14.323 1.00 86.38 277 SER A N 1
ATOM 2021 C CA . SER A 1 277 ? 9.179 -2.620 14.556 1.00 86.38 277 SER A CA 1
ATOM 2022 C C . SER A 1 277 ? 8.083 -1.664 15.040 1.00 86.38 277 SER A C 1
ATOM 2024 O O . SER A 1 277 ? 6.907 -1.798 14.699 1.00 86.38 277 SER A O 1
ATOM 2026 N N . VAL A 1 278 ? 8.456 -0.659 15.830 1.00 88.31 278 VAL A N 1
ATOM 2027 C CA . VAL A 1 278 ? 7.514 0.384 16.271 1.00 88.31 278 VAL A CA 1
ATOM 2028 C C . VAL A 1 278 ? 6.846 1.075 15.080 1.00 88.31 278 VAL A C 1
ATOM 2030 O O . VAL A 1 278 ? 5.672 1.428 15.152 1.00 88.31 278 VAL A O 1
ATOM 2033 N N . GLN A 1 279 ? 7.593 1.280 13.992 1.00 89.44 279 GLN A N 1
ATOM 2034 C CA . GLN A 1 279 ? 7.069 1.893 12.776 1.00 89.44 279 GLN A CA 1
ATOM 2035 C C . GLN A 1 279 ? 5.994 1.013 12.135 1.00 89.44 279 GLN A C 1
ATOM 2037 O O . GLN A 1 279 ? 4.907 1.501 11.846 1.00 89.44 279 GLN A O 1
ATOM 2042 N N . GLN A 1 280 ? 6.253 -0.290 12.039 1.00 90.50 280 GLN A N 1
ATOM 2043 C CA . GLN A 1 280 ? 5.287 -1.263 11.549 1.00 90.50 280 GLN A CA 1
ATOM 2044 C C . GLN A 1 280 ? 4.018 -1.283 12.415 1.00 90.50 280 GLN A C 1
ATOM 2046 O O . GLN A 1 280 ? 2.911 -1.269 11.885 1.00 90.50 280 GLN A O 1
ATOM 2051 N N . LEU A 1 281 ? 4.152 -1.281 13.748 1.00 91.75 281 LEU A N 1
ATOM 2052 C CA . LEU A 1 281 ? 2.997 -1.208 14.652 1.00 91.75 281 LEU A CA 1
ATOM 2053 C C . LEU A 1 281 ? 2.186 0.070 14.428 1.00 91.75 281 LEU A C 1
ATOM 2055 O O . LEU A 1 281 ? 0.962 0.002 14.342 1.00 91.75 281 LEU A O 1
ATOM 2059 N N . TYR A 1 282 ? 2.856 1.216 14.294 1.00 94.12 282 TYR A N 1
ATOM 2060 C CA . TYR A 1 282 ? 2.203 2.486 13.989 1.00 94.12 282 TYR A CA 1
ATOM 2061 C C . TYR A 1 282 ? 1.415 2.416 12.675 1.00 94.12 282 TYR A C 1
ATOM 2063 O O . TYR A 1 282 ? 0.241 2.760 12.665 1.00 94.12 282 TYR A O 1
ATOM 2071 N N . GLU A 1 283 ? 2.016 1.925 11.592 1.00 93.75 283 GLU A N 1
ATOM 2072 C CA . GLU A 1 283 ? 1.388 1.877 10.263 1.00 93.75 283 GLU A CA 1
ATOM 2073 C C . GLU A 1 283 ? 0.197 0.913 10.207 1.00 93.75 283 GLU A C 1
ATOM 2075 O O . GLU A 1 283 ? -0.846 1.242 9.641 1.00 93.75 283 GLU A O 1
ATOM 2080 N N . LEU A 1 284 ? 0.305 -0.257 10.846 1.00 95.19 284 LEU A N 1
ATOM 2081 C CA . LEU A 1 284 ? -0.812 -1.200 10.954 1.00 95.19 284 LEU A CA 1
ATOM 2082 C C . LEU A 1 284 ? -1.962 -0.620 11.792 1.00 95.19 284 LEU A C 1
ATOM 2084 O O . LEU A 1 284 ? -3.127 -0.757 11.418 1.00 95.19 284 LEU A O 1
ATOM 2088 N N . THR A 1 285 ? -1.642 0.056 12.899 1.00 96.56 285 THR A N 1
ATOM 2089 C CA . THR A 1 285 ? -2.643 0.717 13.754 1.00 96.56 285 THR A CA 1
ATOM 2090 C C . THR A 1 285 ? -3.290 1.883 13.015 1.00 96.56 285 THR A C 1
ATOM 2092 O O . THR A 1 285 ? -4.503 2.033 13.064 1.00 96.56 285 THR A O 1
ATOM 2095 N N . PHE A 1 286 ? -2.508 2.655 12.259 1.00 96.25 286 PHE A N 1
ATOM 2096 C CA . PHE A 1 286 ? -2.985 3.742 11.407 1.00 96.25 286 PHE A CA 1
ATOM 2097 C C . PHE A 1 286 ? -3.954 3.246 10.335 1.00 96.25 286 PHE A C 1
ATOM 2099 O O . PHE A 1 286 ? -4.998 3.862 10.125 1.00 96.25 286 PHE A O 1
ATOM 2106 N N . CYS A 1 287 ? -3.662 2.112 9.693 1.00 97.69 287 CYS A N 1
ATOM 2107 C CA . CYS A 1 287 ? -4.593 1.512 8.741 1.00 97.69 287 CYS A CA 1
ATOM 2108 C C . CYS A 1 287 ? -5.908 1.119 9.428 1.00 97.69 287 CYS A C 1
ATOM 2110 O O . CYS A 1 287 ? -6.976 1.454 8.924 1.00 97.69 287 CYS A O 1
ATOM 2112 N N . LEU A 1 288 ? -5.849 0.482 10.605 1.00 97.81 288 LEU A N 1
ATOM 2113 C CA . LEU A 1 288 ? -7.053 0.095 11.348 1.00 97.81 288 LEU A CA 1
ATOM 2114 C C . LEU A 1 288 ? -7.850 1.320 11.821 1.00 97.81 288 LEU A C 1
ATOM 2116 O O . LEU A 1 288 ? -9.069 1.333 11.700 1.00 97.81 288 LEU A O 1
ATOM 2120 N N . TRP A 1 289 ? -7.174 2.365 12.298 1.00 97.94 289 TRP A N 1
ATOM 2121 C CA . TRP A 1 289 ? -7.796 3.639 12.651 1.00 97.94 289 TRP A CA 1
ATOM 2122 C C . TRP A 1 289 ? -8.469 4.291 11.444 1.00 97.94 289 TRP A C 1
ATOM 2124 O O . TRP A 1 289 ? -9.620 4.699 11.539 1.00 97.94 289 TRP A O 1
ATOM 2134 N N . THR A 1 290 ? -7.825 4.317 10.277 1.00 97.62 290 THR A N 1
ATOM 2135 C CA . THR A 1 290 ? -8.424 4.920 9.074 1.00 97.62 290 THR A CA 1
ATOM 2136 C C . THR A 1 290 ? -9.712 4.197 8.659 1.00 97.62 290 THR A C 1
ATOM 2138 O O . THR A 1 290 ? -10.662 4.827 8.202 1.00 97.62 290 THR A O 1
ATOM 2141 N N . MET A 1 291 ? -9.789 2.881 8.881 1.00 97.94 291 MET A N 1
ATOM 2142 C CA . MET A 1 291 ? -11.010 2.101 8.653 1.00 97.94 291 MET A CA 1
ATOM 2143 C C . MET A 1 291 ? -12.176 2.513 9.568 1.00 97.94 291 MET A C 1
ATOM 2145 O O . MET A 1 291 ? -13.327 2.326 9.185 1.00 97.94 291 MET A O 1
ATOM 2149 N N . THR A 1 292 ? -11.914 3.098 10.744 1.00 97.94 292 THR A N 1
ATOM 2150 C CA . THR A 1 292 ? -12.981 3.538 11.665 1.00 97.94 292 THR A CA 1
ATOM 2151 C C . THR A 1 292 ? -13.790 4.728 11.135 1.00 97.94 292 THR A C 1
ATOM 2153 O O . THR A 1 292 ? -14.916 4.938 11.569 1.00 97.94 292 THR A O 1
ATOM 2156 N N . TYR A 1 293 ? -13.282 5.472 10.147 1.00 96.69 293 TYR A N 1
ATOM 2157 C CA . TYR A 1 293 ? -14.045 6.549 9.503 1.00 96.69 293 TYR A CA 1
ATOM 2158 C C . TYR A 1 293 ? -15.204 6.043 8.634 1.00 96.69 293 TYR A C 1
ATOM 2160 O O . TYR A 1 293 ? -16.085 6.816 8.279 1.00 96.69 293 TYR A O 1
ATOM 2168 N N . GLU A 1 294 ? -15.221 4.752 8.298 1.00 96.50 294 GLU A N 1
ATOM 2169 C CA . GLU A 1 294 ? -16.283 4.143 7.494 1.00 96.50 294 GLU A CA 1
ATOM 2170 C C . GLU A 1 294 ? -17.435 3.579 8.334 1.00 96.50 294 GLU A C 1
ATOM 2172 O O . GLU A 1 294 ? -18.397 3.058 7.774 1.00 96.50 294 GLU A O 1
ATOM 2177 N N . LEU A 1 295 ? -17.345 3.647 9.668 1.00 95.56 295 LEU A N 1
ATOM 2178 C CA . LEU A 1 295 ? -18.316 3.017 10.563 1.00 95.56 295 LEU A CA 1
ATOM 2179 C C . LEU A 1 295 ? -19.733 3.558 10.338 1.00 95.56 295 LEU A C 1
ATOM 2181 O O . LEU A 1 295 ? -20.670 2.783 10.186 1.00 95.56 295 LEU A O 1
ATOM 2185 N N . GLU A 1 296 ? -19.910 4.874 10.263 1.00 93.19 296 GLU A N 1
ATOM 2186 C CA . GLU A 1 296 ? -21.244 5.460 10.076 1.00 93.19 296 GLU A CA 1
ATOM 2187 C C . GLU A 1 296 ? -21.836 5.139 8.697 1.00 93.19 296 GLU A C 1
ATOM 2189 O O . GLU A 1 296 ? -23.036 4.917 8.575 1.00 93.19 296 GLU A O 1
ATOM 2194 N N . GLY A 1 297 ? -20.991 5.071 7.667 1.00 93.00 297 GLY A N 1
ATOM 2195 C CA . GLY A 1 297 ? -21.413 4.872 6.280 1.00 93.00 297 GLY A CA 1
ATOM 2196 C C . GLY A 1 297 ? -21.538 3.413 5.838 1.00 93.00 297 GLY A C 1
ATOM 2197 O O . GLY A 1 297 ? -21.800 3.176 4.660 1.00 93.00 297 GLY A O 1
ATOM 2198 N N . SER A 1 298 ? -21.280 2.436 6.718 1.00 95.56 298 SER A N 1
ATOM 2199 C CA . SER A 1 298 ? -21.309 1.018 6.342 1.00 95.56 298 SER A CA 1
ATOM 2200 C C . SER A 1 298 ? -21.579 0.079 7.517 1.00 95.56 298 SER A C 1
ATOM 2202 O O . SER A 1 298 ? -20.690 -0.240 8.314 1.00 95.56 298 SER A O 1
ATOM 2204 N N . ALA A 1 299 ? -22.792 -0.473 7.563 1.00 95.56 299 ALA A N 1
ATOM 2205 C CA . ALA A 1 299 ? -23.187 -1.502 8.522 1.00 95.56 299 ALA A CA 1
ATOM 2206 C C . ALA A 1 299 ? -22.312 -2.762 8.431 1.00 95.56 299 ALA A C 1
ATOM 2208 O O . ALA A 1 299 ? -22.000 -3.375 9.452 1.00 95.56 299 ALA A O 1
ATOM 2209 N N . ASN A 1 300 ? -21.852 -3.117 7.227 1.00 95.44 300 ASN A N 1
ATOM 2210 C CA . ASN A 1 300 ? -20.945 -4.249 7.022 1.00 95.44 300 ASN A CA 1
ATOM 2211 C C . ASN A 1 300 ? -19.592 -4.021 7.707 1.00 95.44 300 ASN A C 1
ATOM 2213 O O . ASN A 1 300 ? -19.070 -4.923 8.359 1.00 95.44 300 ASN A O 1
ATOM 2217 N N . ILE A 1 301 ? -19.042 -2.806 7.609 1.00 97.00 301 ILE A N 1
ATOM 2218 C CA . ILE A 1 301 ? -17.777 -2.468 8.269 1.00 97.00 301 ILE A CA 1
ATOM 2219 C C . ILE A 1 301 ? -17.953 -2.458 9.789 1.00 97.00 301 ILE A C 1
ATOM 2221 O O . ILE A 1 301 ? -17.110 -3.019 10.491 1.00 97.00 301 ILE A O 1
ATOM 2225 N N . ARG A 1 302 ? -19.060 -1.910 10.313 1.00 96.69 302 ARG A N 1
ATOM 2226 C CA . ARG A 1 302 ? -19.358 -1.992 11.757 1.00 96.69 302 ARG A CA 1
ATOM 2227 C C . ARG A 1 302 ? -19.447 -3.436 12.236 1.00 96.69 302 ARG A C 1
ATOM 2229 O O . ARG A 1 302 ? -18.842 -3.777 13.251 1.00 96.69 302 ARG A O 1
ATOM 2236 N N . ALA A 1 303 ? -20.136 -4.290 11.480 1.00 95.81 303 ALA A N 1
ATOM 2237 C CA . ALA A 1 303 ? -20.226 -5.713 11.777 1.00 95.81 303 ALA A CA 1
ATOM 2238 C C . ALA A 1 303 ? -18.848 -6.386 11.805 1.00 95.81 303 ALA A C 1
ATOM 2240 O O . ALA A 1 303 ? -18.568 -7.152 12.723 1.00 95.81 303 ALA A O 1
ATOM 2241 N N . ASP A 1 304 ? -17.959 -6.065 10.863 1.00 96.38 304 ASP A N 1
ATOM 2242 C CA . ASP A 1 304 ? -16.598 -6.609 10.837 1.00 96.38 304 ASP A CA 1
ATOM 2243 C C . ASP A 1 304 ? -15.719 -6.124 12.001 1.00 96.38 304 ASP A C 1
ATOM 2245 O O . ASP A 1 304 ? -14.883 -6.893 12.483 1.00 96.38 304 ASP A O 1
ATOM 2249 N N . PHE A 1 305 ? -15.904 -4.889 12.480 1.00 97.44 305 PHE A N 1
ATOM 2250 C CA . PHE A 1 305 ? -15.220 -4.377 13.674 1.00 97.44 305 PHE A CA 1
ATOM 2251 C C . PHE A 1 305 ? -15.705 -5.047 14.965 1.00 97.44 305 PHE A C 1
ATOM 2253 O O . PHE A 1 305 ? -14.883 -5.380 15.821 1.00 97.44 305 PHE A O 1
ATOM 2260 N N . ALA A 1 306 ? -17.018 -5.255 15.099 1.00 95.75 306 ALA A N 1
ATOM 2261 C CA . ALA A 1 306 ? -17.627 -5.894 16.270 1.00 95.75 306 ALA A CA 1
ATOM 2262 C C . ALA A 1 306 ? -17.383 -7.411 16.304 1.00 95.75 306 ALA A C 1
ATOM 2264 O O . ALA A 1 306 ? -17.423 -8.051 17.356 1.00 95.75 306 ALA A O 1
ATOM 2265 N N . LYS A 1 307 ? -17.102 -8.014 15.147 1.00 94.06 307 LYS A N 1
ATOM 2266 C CA . LYS A 1 307 ? -16.904 -9.454 15.021 1.00 94.06 307 LYS A CA 1
ATOM 2267 C C . LYS A 1 307 ? -15.765 -9.955 15.909 1.00 94.06 307 LYS A C 1
ATOM 2269 O O . LYS A 1 307 ? -14.599 -9.591 15.741 1.00 94.06 307 LYS A O 1
ATOM 2274 N N . ASP A 1 308 ? -16.111 -10.868 16.814 1.00 91.69 308 ASP A N 1
ATOM 2275 C CA . ASP A 1 308 ? -15.202 -11.516 17.766 1.00 91.69 308 ASP A CA 1
ATOM 2276 C C . ASP A 1 308 ? -14.475 -10.536 18.728 1.00 91.69 308 ASP A C 1
ATOM 2278 O O . ASP A 1 308 ? -13.500 -10.936 19.370 1.00 91.69 308 ASP A O 1
ATOM 2282 N N . GLY A 1 309 ? -14.874 -9.254 18.791 1.00 93.31 309 GLY A N 1
ATOM 2283 C CA . GLY A 1 309 ? -14.228 -8.207 19.603 1.00 93.31 309 GLY A CA 1
ATOM 2284 C C . GLY A 1 309 ? -12.745 -7.954 19.273 1.00 93.31 309 GLY A C 1
ATOM 2285 O O . GLY A 1 309 ? -12.020 -7.319 20.042 1.00 93.31 309 GLY A O 1
ATOM 2286 N N . LEU A 1 310 ? -12.236 -8.482 18.150 1.00 94.81 310 LEU A N 1
ATOM 2287 C CA . LEU A 1 310 ? -10.792 -8.544 17.885 1.00 94.81 310 LEU A CA 1
ATOM 2288 C C . LEU A 1 310 ? -10.165 -7.171 17.658 1.00 94.81 310 LEU A C 1
ATOM 2290 O O . LEU A 1 310 ? -9.013 -6.972 18.047 1.00 94.81 310 LEU A O 1
ATOM 2294 N N . ALA A 1 311 ? -10.887 -6.261 17.005 1.00 96.94 311 ALA A N 1
ATOM 2295 C CA . ALA A 1 311 ? -10.397 -4.918 16.728 1.00 96.94 311 ALA A CA 1
ATOM 2296 C C . ALA A 1 311 ? -10.268 -4.104 18.018 1.00 96.94 311 ALA A C 1
ATOM 2298 O O . ALA A 1 311 ? -9.191 -3.571 18.282 1.00 96.94 311 ALA A O 1
ATOM 2299 N N . VAL A 1 312 ? -11.310 -4.103 18.856 1.00 97.56 312 VAL A N 1
ATOM 2300 C CA . VAL A 1 312 ? -11.292 -3.453 20.175 1.00 97.56 312 VAL A CA 1
ATOM 2301 C C . VAL A 1 312 ? -10.173 -4.032 21.037 1.00 97.56 312 VAL A C 1
ATOM 2303 O O . VAL A 1 312 ? -9.314 -3.286 21.498 1.00 97.56 312 VAL A O 1
ATOM 2306 N N . ALA A 1 313 ? -10.091 -5.362 21.150 1.00 96.75 313 ALA A N 1
ATOM 2307 C CA . ALA A 1 313 ? -9.039 -6.020 21.921 1.00 96.75 313 ALA A CA 1
ATOM 2308 C C . ALA A 1 313 ? -7.627 -5.647 21.440 1.00 96.75 313 ALA A C 1
ATOM 2310 O O . ALA A 1 313 ? -6.734 -5.442 22.258 1.00 96.75 313 ALA A O 1
ATOM 2311 N N . ALA A 1 314 ? -7.411 -5.550 20.122 1.00 96.12 314 ALA A N 1
ATOM 2312 C CA . ALA A 1 314 ? -6.121 -5.159 19.560 1.00 96.12 314 ALA A CA 1
ATOM 2313 C C . ALA A 1 314 ? -5.745 -3.715 19.917 1.00 96.12 314 ALA A C 1
ATOM 2315 O O . ALA A 1 314 ? -4.611 -3.461 20.318 1.00 96.12 314 ALA A O 1
ATOM 2316 N N . LEU A 1 315 ? -6.687 -2.780 19.786 1.00 97.44 315 LEU A N 1
ATOM 2317 C CA . LEU A 1 315 ? -6.455 -1.372 20.097 1.00 97.44 315 LEU A CA 1
ATOM 2318 C C . LEU A 1 315 ? -6.235 -1.167 21.602 1.00 97.44 315 LEU A C 1
ATOM 2320 O O . LEU A 1 315 ? -5.266 -0.518 21.986 1.00 97.44 315 LEU A O 1
ATOM 2324 N N . THR A 1 316 ? -7.052 -1.783 22.461 1.00 96.44 316 THR A N 1
ATOM 2325 C CA . THR A 1 316 ? -6.882 -1.719 23.923 1.00 96.44 316 THR A CA 1
ATOM 2326 C C . THR A 1 316 ? -5.548 -2.319 24.378 1.00 96.44 316 THR A C 1
ATOM 2328 O O . THR A 1 316 ? -4.875 -1.749 25.237 1.00 96.44 316 THR A O 1
ATOM 2331 N N . GLU A 1 317 ? -5.114 -3.431 23.775 1.00 94.62 317 GLU A N 1
ATOM 2332 C CA . GLU A 1 317 ? -3.798 -4.021 24.049 1.00 94.62 317 GLU A CA 1
ATOM 2333 C C . GLU A 1 317 ? -2.671 -3.031 23.701 1.00 94.62 317 GLU A C 1
ATOM 2335 O O . GLU A 1 317 ? -1.778 -2.815 24.519 1.00 94.62 317 GLU A O 1
ATOM 2340 N N . LEU A 1 318 ? -2.742 -2.358 22.544 1.00 94.31 318 LEU A N 1
ATOM 2341 C CA . LEU A 1 318 ? -1.760 -1.342 22.141 1.00 94.31 318 LEU A CA 1
ATOM 2342 C C . LEU A 1 318 ? -1.715 -0.142 23.091 1.00 94.31 318 LEU A C 1
ATOM 2344 O O . LEU A 1 318 ? -0.622 0.313 23.416 1.00 94.31 318 LEU A O 1
ATOM 2348 N N . VAL A 1 319 ? -2.863 0.342 23.571 1.00 93.94 319 VAL A N 1
ATOM 2349 C CA . VAL A 1 319 ? -2.923 1.412 24.585 1.00 93.94 319 VAL A CA 1
ATOM 2350 C C . VAL A 1 319 ? -2.119 1.019 25.828 1.00 93.94 319 VAL A C 1
ATOM 2352 O O . VAL A 1 319 ? -1.339 1.816 26.342 1.00 93.94 319 VAL A O 1
ATOM 2355 N N . SER A 1 320 ? -2.238 -0.236 26.268 1.00 91.38 320 SER A N 1
ATOM 2356 C CA . SER A 1 320 ? -1.525 -0.730 27.446 1.00 91.38 320 SER A CA 1
ATOM 2357 C C . SER A 1 320 ? -0.024 -0.937 27.200 1.00 91.38 320 SER A C 1
ATOM 2359 O O . SER A 1 320 ? 0.796 -0.490 28.003 1.00 91.38 320 SER A O 1
ATOM 2361 N N . VAL A 1 321 ? 0.357 -1.602 26.101 1.00 90.12 321 VAL A N 1
ATOM 2362 C CA . VAL A 1 321 ? 1.719 -2.156 25.945 1.00 90.12 321 VAL A CA 1
ATOM 2363 C C . VAL A 1 321 ? 2.598 -1.426 24.933 1.00 90.12 321 VAL A C 1
ATOM 2365 O O . VAL A 1 321 ? 3.804 -1.681 24.884 1.00 90.12 321 VAL A O 1
ATOM 2368 N N . ALA A 1 322 ? 2.049 -0.542 24.092 1.00 89.25 322 ALA A N 1
ATOM 2369 C CA . ALA A 1 322 ? 2.842 0.070 23.031 1.00 89.25 322 ALA A CA 1
ATOM 2370 C C . ALA A 1 322 ? 3.953 0.956 23.622 1.00 89.25 322 ALA A C 1
ATOM 2372 O O . ALA A 1 322 ? 3.691 1.780 24.501 1.00 89.25 322 ALA A O 1
ATOM 2373 N N . PRO A 1 323 ? 5.203 0.845 23.137 1.00 85.06 323 PRO A N 1
ATOM 2374 C CA . PRO A 1 323 ? 6.340 1.549 23.728 1.00 85.06 323 PRO A CA 1
ATOM 2375 C C . PRO A 1 323 ? 6.386 3.034 23.360 1.00 85.06 323 PRO A C 1
ATOM 2377 O O . PRO A 1 323 ? 7.049 3.807 24.045 1.00 85.06 323 PRO A O 1
ATOM 2380 N N . ARG A 1 324 ? 5.727 3.442 22.266 1.00 90.25 324 ARG A N 1
ATOM 2381 C CA . ARG A 1 324 ? 5.741 4.827 21.785 1.00 90.25 324 ARG A CA 1
ATOM 2382 C C . ARG A 1 324 ? 4.356 5.446 21.823 1.00 90.25 324 ARG A C 1
ATOM 2384 O O . ARG A 1 324 ? 3.407 4.881 21.287 1.00 90.25 324 ARG A O 1
ATOM 2391 N N . GLU A 1 325 ? 4.324 6.664 22.335 1.00 92.38 325 GLU A N 1
ATOM 2392 C CA . GLU A 1 325 ? 3.161 7.544 22.425 1.00 92.38 325 GLU A CA 1
ATOM 2393 C C . GLU A 1 325 ? 2.405 7.684 21.099 1.00 92.38 325 GLU A C 1
ATOM 2395 O O . GLU A 1 325 ? 1.194 7.510 21.065 1.00 92.38 325 GLU A O 1
ATOM 2400 N N . LYS A 1 326 ? 3.114 7.836 19.969 1.00 92.44 326 LYS A N 1
ATOM 2401 C CA . LYS A 1 326 ? 2.474 7.922 18.644 1.00 92.44 326 LYS A CA 1
ATOM 2402 C C . LYS A 1 326 ? 1.583 6.722 18.293 1.00 92.44 326 LYS A C 1
ATOM 2404 O O . LYS A 1 326 ? 0.639 6.880 17.531 1.00 92.44 326 LYS A O 1
ATOM 2409 N N . VAL A 1 327 ? 1.900 5.522 18.792 1.00 94.31 327 VAL A N 1
ATOM 2410 C CA . VAL A 1 327 ? 1.087 4.313 18.565 1.00 94.31 327 VAL A CA 1
ATOM 2411 C C . VAL A 1 327 ? -0.127 4.326 19.489 1.00 94.31 327 VAL A C 1
ATOM 2413 O O . VAL A 1 327 ? -1.227 4.023 19.041 1.00 94.31 327 VAL A O 1
ATOM 2416 N N . VAL A 1 328 ? 0.076 4.720 20.750 1.00 94.88 328 VAL A N 1
ATOM 2417 C CA . VAL A 1 328 ? -0.990 4.858 21.752 1.00 94.88 328 VAL A CA 1
ATOM 2418 C C . VAL A 1 328 ? -2.038 5.863 21.284 1.00 94.88 328 VAL A C 1
ATOM 2420 O O . VAL A 1 328 ? -3.215 5.525 21.280 1.00 94.88 328 VAL A O 1
ATOM 2423 N N . ARG A 1 329 ? -1.615 7.034 20.795 1.00 94.75 329 ARG A N 1
ATOM 2424 C CA . ARG A 1 329 ? -2.504 8.064 20.242 1.00 94.75 329 ARG A CA 1
ATOM 2425 C C . ARG A 1 329 ? -3.394 7.524 19.129 1.00 94.75 329 ARG A C 1
ATOM 2427 O O . ARG A 1 329 ? -4.604 7.639 19.177 1.00 94.75 329 ARG A O 1
ATOM 2434 N N . VAL A 1 330 ? -2.811 6.859 18.133 1.00 95.88 330 VAL A N 1
ATOM 2435 C CA . VAL A 1 330 ? -3.605 6.318 17.016 1.00 95.88 330 VAL A CA 1
ATOM 2436 C C . VAL A 1 330 ? -4.547 5.200 17.484 1.00 95.88 330 VAL A C 1
ATOM 2438 O O . VAL A 1 330 ? -5.646 5.058 16.950 1.00 95.88 330 VAL A O 1
ATOM 2441 N N . ALA A 1 331 ? -4.151 4.417 18.492 1.00 97.12 331 ALA A N 1
ATOM 2442 C CA . ALA A 1 331 ? -5.020 3.399 19.069 1.00 97.12 331 ALA A CA 1
ATOM 2443 C C . ALA A 1 331 ? -6.209 4.008 19.835 1.00 97.12 331 ALA A C 1
ATOM 2445 O O . ALA A 1 331 ? -7.342 3.567 19.639 1.00 97.12 331 ALA A O 1
ATOM 2446 N N . LEU A 1 332 ? -5.963 5.034 20.657 1.00 96.38 332 LEU A N 1
ATOM 2447 C CA . LEU A 1 332 ? -6.990 5.792 21.374 1.00 96.38 332 LEU A CA 1
ATOM 2448 C C . LEU A 1 332 ? -7.949 6.495 20.404 1.00 96.38 332 LEU A C 1
ATOM 2450 O O . LEU A 1 332 ? -9.160 6.349 20.560 1.00 96.38 332 LEU A O 1
ATOM 2454 N N . ALA A 1 333 ? -7.440 7.124 19.343 1.00 96.00 333 ALA A N 1
ATOM 2455 C CA . ALA A 1 333 ? -8.247 7.717 18.278 1.00 96.00 333 ALA A CA 1
ATOM 2456 C C . ALA A 1 333 ? -9.194 6.697 17.621 1.00 96.00 333 ALA A C 1
ATOM 2458 O O . ALA A 1 333 ? -10.361 6.986 17.354 1.00 96.00 333 ALA A O 1
ATOM 2459 N N . GLY A 1 334 ? -8.709 5.472 17.381 1.00 97.50 334 GLY A N 1
ATOM 2460 C CA . GLY A 1 334 ? -9.527 4.369 16.868 1.00 97.50 334 GLY A CA 1
ATOM 2461 C C . GLY A 1 334 ? -10.619 3.935 17.839 1.00 97.50 334 GLY A C 1
ATOM 2462 O O . GLY A 1 334 ? -11.767 3.767 17.432 1.00 97.50 334 GLY A O 1
ATOM 2463 N N . LEU A 1 335 ? -10.284 3.796 19.123 1.00 97.94 335 LEU A N 1
ATOM 2464 C CA . LEU A 1 335 ? -11.256 3.467 20.168 1.00 97.94 335 LEU A CA 1
ATOM 2465 C C . LEU A 1 335 ? -12.306 4.569 20.327 1.00 97.94 335 LEU A C 1
ATOM 2467 O O . LEU A 1 335 ? -13.488 4.268 20.431 1.00 97.94 335 LEU A O 1
ATOM 2471 N N . LYS A 1 336 ? -11.901 5.838 20.268 1.00 96.31 336 LYS A N 1
ATOM 2472 C CA . LYS A 1 336 ? -12.811 6.984 20.298 1.00 96.31 336 LYS A CA 1
ATOM 2473 C C . LYS A 1 336 ? -13.821 6.930 19.155 1.00 96.31 336 LYS A C 1
ATOM 2475 O O . LYS A 1 336 ? -15.015 7.031 19.416 1.00 96.31 336 LYS A O 1
ATOM 2480 N N . ASN A 1 337 ? -13.366 6.719 17.919 1.00 96.75 337 ASN A N 1
ATOM 2481 C CA . ASN A 1 337 ? -14.257 6.613 16.759 1.00 96.75 337 ASN A CA 1
ATOM 2482 C C . ASN A 1 337 ? -15.256 5.451 16.897 1.00 96.75 337 ASN A C 1
ATOM 2484 O O . ASN A 1 337 ? -16.415 5.588 16.518 1.00 96.75 337 ASN A O 1
ATOM 2488 N N . LEU A 1 338 ? -14.831 4.326 17.480 1.00 97.19 338 LEU A N 1
ATOM 2489 C CA . LEU A 1 338 ? -15.725 3.207 17.791 1.00 97.19 338 LEU A CA 1
ATOM 2490 C C . LEU A 1 338 ? -16.741 3.571 18.885 1.00 97.19 338 LEU A C 1
ATOM 2492 O O . LEU A 1 338 ? -17.911 3.238 18.751 1.00 97.19 338 LEU A O 1
ATOM 2496 N N . ALA A 1 339 ? -16.323 4.276 19.938 1.00 96.00 339 ALA A N 1
ATOM 2497 C CA . ALA A 1 339 ? -17.182 4.652 21.062 1.00 96.00 339 ALA A CA 1
ATOM 2498 C C . ALA A 1 339 ? -18.282 5.659 20.686 1.00 96.00 339 ALA A C 1
ATOM 2500 O O . ALA A 1 339 ? -19.371 5.603 21.250 1.00 96.00 339 ALA A O 1
ATOM 2501 N N . ILE A 1 340 ? -18.013 6.565 19.740 1.00 94.56 340 ILE A N 1
ATOM 2502 C CA . ILE A 1 340 ? -18.994 7.558 19.258 1.00 94.56 340 ILE A CA 1
ATOM 2503 C C . ILE A 1 340 ? -19.784 7.090 18.035 1.00 94.56 340 ILE A C 1
ATOM 2505 O O . ILE A 1 340 ? -20.577 7.852 17.489 1.00 94.56 340 ILE A O 1
ATOM 2509 N N . CYS A 1 341 ? -19.543 5.865 17.572 1.00 94.19 341 CYS A N 1
ATOM 2510 C CA . CYS A 1 341 ? -20.167 5.339 16.372 1.00 94.19 341 CYS A CA 1
ATOM 2511 C C . CYS A 1 341 ? -21.695 5.291 16.513 1.00 94.19 341 CYS A C 1
ATOM 2513 O O . CYS A 1 341 ? -22.225 4.765 17.492 1.00 94.19 341 CYS A O 1
ATOM 2515 N N . THR A 1 342 ? -22.404 5.773 15.493 1.00 92.69 342 THR A N 1
ATOM 2516 C CA . THR A 1 342 ? -23.862 5.658 15.398 1.00 92.69 342 THR A CA 1
ATOM 2517 C C . THR A 1 342 ? -24.263 4.746 14.238 1.00 92.69 342 THR A C 1
ATOM 2519 O O . THR A 1 342 ? -23.506 4.519 13.290 1.00 92.69 342 THR A O 1
ATOM 2522 N N . SER A 1 343 ? -25.475 4.197 14.321 1.00 90.19 343 SER A N 1
ATOM 2523 C CA . SER A 1 343 ? -26.092 3.393 13.258 1.00 90.19 343 SER A CA 1
ATOM 2524 C C . SER A 1 343 ? -27.116 4.181 12.431 1.00 90.19 343 SER A C 1
ATOM 2526 O O . SER A 1 343 ? -27.748 3.616 11.544 1.00 90.19 3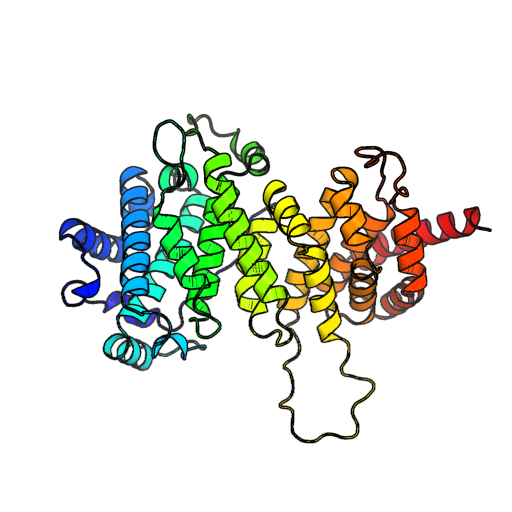43 SER A O 1
ATOM 2528 N N . GLU A 1 344 ? -27.274 5.483 12.693 1.00 89.19 344 GLU A N 1
ATOM 2529 C CA . GLU A 1 344 ? -28.337 6.318 12.117 1.00 89.19 344 GLU A CA 1
ATOM 2530 C C . GLU A 1 344 ? -28.226 6.466 10.593 1.00 89.19 344 GLU A C 1
ATOM 2532 O O . GLU A 1 344 ? -29.236 6.443 9.892 1.00 89.19 344 GLU A O 1
ATOM 2537 N N . ASN A 1 345 ? -26.999 6.577 10.076 1.00 86.75 345 ASN A N 1
ATOM 2538 C CA . ASN A 1 345 ? -26.736 6.832 8.656 1.00 86.75 345 ASN A CA 1
ATOM 2539 C C . ASN A 1 345 ? -26.885 5.586 7.765 1.00 86.75 345 ASN A C 1
ATOM 2541 O O . ASN A 1 345 ? -27.128 5.709 6.566 1.00 86.75 345 ASN A O 1
ATOM 2545 N N . ASP A 1 346 ? -26.758 4.391 8.339 1.00 88.81 346 ASP A N 1
ATOM 2546 C CA . ASP A 1 346 ? -26.956 3.115 7.651 1.00 88.81 346 ASP A CA 1
ATOM 2547 C C . ASP A 1 346 ? -27.302 2.056 8.695 1.00 88.81 346 ASP A C 1
ATOM 2549 O O . ASP A 1 346 ? -26.403 1.413 9.220 1.00 88.81 346 ASP A O 1
ATOM 2553 N N . ALA A 1 347 ? -28.579 1.867 9.031 1.00 85.88 347 ALA A N 1
ATOM 2554 C CA . ALA A 1 347 ? -28.997 0.956 10.106 1.00 85.88 347 ALA A CA 1
ATOM 2555 C C . ALA A 1 347 ? -28.690 -0.532 9.829 1.00 85.88 347 ALA A C 1
ATOM 2557 O O . ALA A 1 347 ? -28.785 -1.362 10.734 1.00 85.88 347 ALA A O 1
ATOM 2558 N N . GLY A 1 348 ? -28.283 -0.876 8.603 1.00 87.50 348 GLY A N 1
ATOM 2559 C CA . GLY A 1 348 ? -28.102 -2.252 8.163 1.00 87.50 348 GLY A CA 1
ATOM 2560 C C . GLY A 1 348 ? -29.423 -2.967 7.842 1.00 87.50 348 GLY A C 1
ATOM 2561 O O . GLY A 1 348 ? -30.498 -2.360 7.840 1.00 87.50 348 GLY A O 1
ATOM 2562 N N . PRO A 1 349 ? -29.362 -4.269 7.513 1.00 88.00 349 PRO A N 1
ATOM 2563 C CA . PRO A 1 349 ? -30.540 -5.051 7.154 1.00 88.00 349 PRO A CA 1
ATOM 2564 C C . PRO A 1 349 ? -31.553 -5.158 8.301 1.00 88.00 349 PRO A C 1
ATOM 2566 O O . PRO A 1 349 ? -31.198 -5.355 9.462 1.00 88.00 349 PRO A O 1
ATOM 2569 N N . ALA A 1 350 ? -32.845 -5.108 7.972 1.00 87.12 350 ALA A N 1
ATOM 2570 C CA . ALA A 1 350 ? -33.896 -5.313 8.963 1.00 87.12 350 ALA A CA 1
ATOM 2571 C C . ALA A 1 350 ? -33.745 -6.680 9.661 1.00 87.12 350 ALA A C 1
ATOM 2573 O O . ALA A 1 350 ? -33.572 -7.710 9.008 1.00 87.12 350 ALA A O 1
ATOM 2574 N N . GLY A 1 351 ? -33.839 -6.686 10.993 1.00 85.94 351 GLY A N 1
ATOM 2575 C CA . GLY A 1 351 ? -33.753 -7.900 11.812 1.00 85.94 351 GLY A CA 1
ATOM 2576 C C . GLY A 1 351 ? -32.340 -8.297 12.250 1.00 85.94 351 GLY A C 1
ATOM 2577 O O . GLY A 1 351 ? -32.207 -9.265 12.998 1.00 85.94 351 GLY A O 1
ATOM 2578 N N . THR A 1 352 ? -31.292 -7.569 11.848 1.00 87.00 352 THR A N 1
ATOM 2579 C CA . THR A 1 352 ? -29.957 -7.741 12.443 1.00 87.00 352 THR A CA 1
ATOM 2580 C C . THR A 1 352 ? -29.787 -6.865 13.687 1.00 87.00 352 THR A C 1
ATOM 2582 O O . THR A 1 352 ? -30.339 -5.765 13.715 1.00 87.00 352 THR A O 1
ATOM 2585 N N . PRO A 1 353 ? -29.030 -7.312 14.711 1.00 87.69 353 PRO A N 1
ATOM 2586 C CA . PRO A 1 353 ? -28.721 -6.481 15.869 1.00 87.69 353 PRO A CA 1
ATOM 2587 C C . PRO A 1 353 ? -28.047 -5.174 15.451 1.00 87.69 353 PRO A C 1
ATOM 2589 O O . PRO A 1 353 ? -27.109 -5.187 14.651 1.00 87.69 353 PRO A O 1
ATOM 2592 N N . THR A 1 354 ? -28.508 -4.062 16.016 1.00 92.06 354 THR A N 1
ATOM 2593 C CA . THR A 1 354 ? -27.869 -2.761 15.831 1.00 92.06 354 THR A CA 1
ATOM 2594 C C . THR A 1 354 ? -26.476 -2.782 16.451 1.00 92.06 354 THR A C 1
ATOM 2596 O O . THR A 1 354 ? -26.307 -3.182 17.601 1.00 92.06 354 THR A O 1
ATOM 2599 N N . ILE A 1 355 ? -25.482 -2.348 15.678 1.00 94.25 355 ILE A N 1
ATOM 2600 C CA . ILE A 1 355 ? -24.099 -2.195 16.133 1.00 94.25 355 ILE A CA 1
ATOM 2601 C C . ILE A 1 355 ? -23.781 -0.705 16.137 1.00 94.25 355 ILE A C 1
ATOM 2603 O O . ILE A 1 355 ? -23.740 -0.080 15.072 1.00 94.25 355 ILE A O 1
ATOM 2607 N N . ASP A 1 356 ? -23.576 -0.167 17.334 1.00 94.50 356 ASP A N 1
ATOM 2608 C CA . ASP A 1 356 ? -23.289 1.235 17.629 1.00 94.50 356 ASP A CA 1
ATOM 2609 C C . ASP A 1 356 ? -22.211 1.352 18.727 1.00 94.50 356 ASP A C 1
ATOM 2611 O O . ASP A 1 356 ? -21.601 0.361 19.147 1.00 94.50 356 ASP A O 1
ATOM 2615 N N . GLY A 1 357 ? -21.968 2.575 19.196 1.00 94.19 357 GLY A N 1
ATOM 2616 C CA . GLY A 1 357 ? -20.981 2.878 20.224 1.00 94.19 357 GLY A CA 1
ATOM 2617 C C . GLY A 1 357 ? -21.175 2.118 21.535 1.00 94.19 357 GLY A C 1
ATOM 2618 O O . GLY A 1 357 ? -20.183 1.779 22.178 1.00 94.19 357 GLY A O 1
ATOM 2619 N N . ALA A 1 358 ? -22.408 1.768 21.917 1.00 94.25 358 ALA A N 1
ATOM 2620 C CA . ALA A 1 358 ? -22.670 1.030 23.153 1.00 94.25 358 ALA A CA 1
ATOM 2621 C C . ALA A 1 358 ? -22.093 -0.392 23.097 1.00 94.25 358 ALA A C 1
ATOM 2623 O O . ALA A 1 358 ? -21.497 -0.862 24.070 1.00 94.25 358 ALA A O 1
ATOM 2624 N N . VAL A 1 359 ? -22.210 -1.057 21.941 1.00 95.19 359 VAL A N 1
ATOM 2625 C CA . VAL A 1 359 ? -21.614 -2.383 21.709 1.00 95.19 359 VAL A CA 1
ATOM 2626 C C . VAL A 1 359 ? -20.095 -2.313 21.868 1.00 95.19 359 VAL A C 1
ATOM 2628 O O . VAL A 1 359 ? -19.507 -3.098 22.612 1.00 95.19 359 VAL A O 1
ATOM 2631 N N . PHE A 1 360 ? -19.459 -1.328 21.233 1.00 96.75 360 PHE A N 1
ATOM 2632 C CA . PHE A 1 360 ? -18.007 -1.176 21.296 1.00 96.75 360 PHE A CA 1
ATOM 2633 C C . PHE A 1 360 ? -17.504 -0.757 22.680 1.00 96.75 360 PHE A C 1
ATOM 2635 O O . PHE A 1 360 ? -16.466 -1.250 23.117 1.00 96.75 360 PHE A O 1
ATOM 2642 N N . LEU A 1 361 ? -18.227 0.109 23.395 1.00 95.69 361 LEU A N 1
ATOM 2643 C CA . LEU A 1 361 ? -17.894 0.488 24.770 1.00 95.69 361 LEU A CA 1
ATOM 2644 C C . LEU A 1 361 ? -17.931 -0.724 25.706 1.00 95.69 361 LEU A C 1
ATOM 2646 O O . LEU A 1 361 ? -17.022 -0.891 26.519 1.00 95.69 361 LEU A O 1
ATOM 2650 N N . ASN A 1 362 ? -18.921 -1.607 25.561 1.00 95.31 362 ASN A N 1
ATOM 2651 C CA . ASN A 1 362 ? -18.981 -2.843 26.339 1.00 95.31 362 ASN A CA 1
ATOM 2652 C C . ASN A 1 362 ? -17.753 -3.737 26.073 1.00 95.31 362 ASN A C 1
ATOM 2654 O O . ASN A 1 362 ? -17.075 -4.166 27.010 1.00 95.31 362 ASN A O 1
ATOM 2658 N N . ASP A 1 363 ? -17.377 -3.913 24.803 1.00 96.06 363 ASP A N 1
ATOM 2659 C CA . ASP A 1 363 ? -16.159 -4.643 24.430 1.00 96.06 363 ASP A CA 1
ATOM 2660 C C . ASP A 1 363 ? -14.887 -3.991 25.005 1.00 96.06 363 ASP A C 1
ATOM 2662 O O . ASP A 1 363 ? -13.980 -4.691 25.464 1.00 96.06 363 ASP A O 1
ATOM 2666 N N . MET A 1 364 ? -14.806 -2.656 25.026 1.00 96.94 364 MET A N 1
ATOM 2667 C CA . MET A 1 364 ? -13.670 -1.919 25.599 1.00 96.94 364 MET A CA 1
ATOM 2668 C C . MET A 1 364 ? -13.539 -2.160 27.103 1.00 96.94 364 MET A C 1
ATOM 2670 O O . MET A 1 364 ? -12.426 -2.348 27.609 1.00 96.94 364 MET A O 1
ATOM 2674 N N . ILE A 1 365 ? -14.667 -2.189 27.817 1.00 94.69 365 ILE A N 1
ATOM 2675 C CA . ILE A 1 365 ? -14.725 -2.504 29.248 1.00 94.69 365 ILE A CA 1
ATOM 2676 C C . ILE A 1 365 ? -14.261 -3.941 29.478 1.00 94.69 365 ILE A C 1
ATOM 2678 O O . ILE A 1 365 ? -13.374 -4.173 30.304 1.00 94.69 365 ILE A O 1
ATOM 2682 N N . ALA A 1 366 ? -14.789 -4.892 28.705 1.00 95.50 366 ALA A N 1
ATOM 2683 C CA . ALA A 1 366 ? -14.399 -6.297 28.774 1.00 95.50 366 ALA A CA 1
ATOM 2684 C C . ALA A 1 366 ? -12.901 -6.506 28.474 1.00 95.50 366 ALA A C 1
ATOM 2686 O O . ALA A 1 366 ? -12.258 -7.368 29.076 1.00 95.50 366 ALA A O 1
ATOM 2687 N N . CYS A 1 367 ? -12.319 -5.679 27.600 1.00 96.00 367 CYS A N 1
ATOM 2688 C CA . CYS A 1 367 ? -10.889 -5.683 27.284 1.00 96.00 367 CYS A CA 1
ATOM 2689 C C . CYS A 1 367 ? -10.016 -4.931 28.306 1.00 96.00 367 CYS A C 1
ATOM 2691 O O . CYS A 1 367 ? -8.792 -4.934 28.178 1.00 96.00 367 CYS A O 1
ATOM 2693 N N . GLY A 1 368 ? -10.605 -4.311 29.334 1.00 95.25 368 GLY A N 1
ATOM 2694 C CA . GLY A 1 368 ? -9.870 -3.643 30.407 1.00 95.25 368 GLY A CA 1
ATOM 2695 C C . GLY A 1 368 ? -9.323 -2.261 30.043 1.00 95.25 368 GLY A C 1
ATOM 2696 O O . GLY A 1 368 ? -8.315 -1.849 30.621 1.00 95.25 368 GLY A O 1
ATOM 2697 N N . LEU A 1 369 ? -9.973 -1.533 29.126 1.00 94.44 369 LEU A N 1
ATOM 2698 C CA . LEU A 1 369 ? -9.519 -0.212 28.676 1.00 94.44 369 LEU A CA 1
ATOM 2699 C C . LEU A 1 369 ? -9.313 0.777 29.829 1.00 94.44 369 LEU A C 1
ATOM 2701 O O . LEU A 1 369 ? -8.309 1.480 29.840 1.00 94.44 369 LEU A O 1
ATOM 2705 N N . MET A 1 370 ? -10.196 0.787 30.831 1.00 91.31 370 MET A N 1
ATOM 2706 C CA . MET A 1 370 ? -10.075 1.705 31.973 1.00 91.31 370 MET A CA 1
ATOM 2707 C C . MET A 1 370 ? -8.761 1.508 32.734 1.00 91.31 370 MET A C 1
ATOM 2709 O O . MET A 1 370 ? -8.049 2.469 33.002 1.00 91.31 370 MET A O 1
ATOM 2713 N N . LYS A 1 371 ? -8.375 0.247 32.973 1.00 92.25 371 LYS A N 1
ATOM 2714 C CA . LYS A 1 371 ? -7.085 -0.073 33.600 1.00 92.25 371 LYS A CA 1
ATOM 2715 C C . LYS A 1 371 ? -5.923 0.399 32.731 1.00 92.25 371 LYS A C 1
ATOM 2717 O O . LYS A 1 371 ? -4.951 0.931 33.250 1.00 92.25 371 LYS A O 1
ATOM 2722 N N . ALA A 1 372 ? -6.019 0.210 31.413 1.00 91.25 372 ALA A N 1
ATOM 2723 C CA . ALA A 1 372 ? -4.992 0.667 30.482 1.00 91.25 372 ALA A CA 1
ATOM 2724 C C . ALA A 1 372 ? -4.845 2.199 30.491 1.00 91.25 372 ALA A C 1
ATOM 2726 O O . ALA A 1 372 ? -3.717 2.681 30.506 1.00 91.25 372 ALA A O 1
ATOM 2727 N N . ILE A 1 373 ? -5.953 2.948 30.537 1.00 89.31 373 ILE A N 1
ATOM 2728 C CA . ILE A 1 373 ? -5.954 4.417 30.630 1.00 89.31 373 ILE A CA 1
ATOM 2729 C C . ILE A 1 373 ? -5.340 4.889 31.951 1.00 89.31 373 ILE A C 1
ATOM 2731 O O . ILE A 1 373 ? -4.545 5.825 31.943 1.00 89.31 373 ILE A O 1
ATOM 2735 N N . ASP A 1 374 ? -5.643 4.241 33.075 1.00 87.81 374 ASP A N 1
ATOM 2736 C CA . ASP A 1 374 ? -5.031 4.616 34.353 1.00 87.81 374 ASP A CA 1
ATOM 2737 C C . ASP A 1 374 ? -3.512 4.410 34.333 1.00 87.81 374 ASP A C 1
ATOM 2739 O O . ASP A 1 374 ? -2.773 5.310 34.723 1.00 87.81 374 ASP A O 1
ATOM 2743 N N . PHE A 1 375 ? -3.029 3.307 33.748 1.00 87.06 375 PHE A N 1
ATOM 2744 C CA . PHE A 1 375 ? -1.592 3.115 33.528 1.00 87.06 375 PHE A CA 1
ATOM 2745 C C . PHE A 1 375 ? -0.974 4.166 32.597 1.00 87.06 375 PHE A C 1
ATOM 2747 O O . PHE A 1 375 ? 0.217 4.441 32.712 1.00 87.06 375 PHE A O 1
ATOM 2754 N N . LEU A 1 376 ? -1.731 4.754 31.662 1.00 86.00 376 LEU A N 1
ATOM 2755 C CA . LEU A 1 376 ? -1.203 5.817 30.803 1.00 86.00 376 LEU A CA 1
ATOM 2756 C C . LEU A 1 376 ? -0.896 7.098 31.577 1.00 86.00 376 LEU A C 1
ATOM 2758 O O . LEU A 1 376 ? 0.091 7.759 31.252 1.00 86.00 376 LEU A O 1
ATOM 2762 N N . LYS A 1 377 ? -1.690 7.424 32.604 1.00 82.31 377 LYS A N 1
ATOM 2763 C CA . LYS A 1 377 ? -1.456 8.602 33.457 1.00 82.31 377 LYS A CA 1
ATOM 2764 C C . LYS A 1 377 ? -0.085 8.530 34.141 1.00 82.31 377 LYS A C 1
ATOM 2766 O O . LYS A 1 377 ? 0.582 9.550 34.289 1.00 82.31 377 LYS A O 1
ATOM 2771 N N . ASP A 1 378 ? 0.383 7.320 34.444 1.00 84.81 378 ASP A N 1
ATOM 2772 C CA . ASP A 1 378 ? 1.698 7.082 35.047 1.00 84.81 378 ASP A CA 1
ATOM 2773 C C . ASP A 1 378 ? 2.865 7.206 34.046 1.00 84.81 378 ASP A C 1
ATOM 2775 O O . ASP A 1 378 ? 4.019 7.362 34.448 1.00 84.81 378 ASP A O 1
ATOM 2779 N N . ARG A 1 379 ? 2.604 7.140 32.730 1.00 82.62 379 ARG A N 1
ATOM 2780 C CA . ARG A 1 379 ? 3.645 7.075 31.682 1.00 82.62 379 ARG A CA 1
ATOM 2781 C C . ARG A 1 379 ? 4.221 8.431 31.256 1.00 82.62 379 ARG A C 1
ATOM 2783 O O . ARG A 1 379 ? 5.093 8.438 30.389 1.00 82.62 379 ARG A O 1
ATOM 2790 N N . GLN A 1 380 ? 3.785 9.540 31.865 1.00 82.44 380 GLN A N 1
ATOM 2791 C CA . GLN A 1 380 ? 4.270 10.911 31.604 1.00 82.44 380 GLN A CA 1
ATOM 2792 C C . GLN A 1 380 ? 4.328 11.278 30.109 1.00 82.44 380 GLN A C 1
ATOM 2794 O O . GLN A 1 380 ? 5.286 11.883 29.629 1.00 82.44 380 GLN A O 1
ATOM 2799 N N . PHE A 1 381 ? 3.306 10.876 29.359 1.00 86.06 381 PHE A N 1
ATOM 2800 C CA . PHE A 1 381 ? 3.119 11.318 27.981 1.00 86.06 381 PHE A CA 1
ATOM 2801 C C . PHE A 1 381 ? 2.869 12.833 27.916 1.00 86.06 381 PHE A C 1
ATOM 2803 O O . PHE A 1 381 ? 2.430 13.437 28.892 1.00 86.06 381 PHE A O 1
ATOM 2810 N N . THR A 1 382 ? 3.228 13.454 26.792 1.00 88.19 382 THR A N 1
ATOM 2811 C CA . THR A 1 382 ? 3.216 14.918 26.604 1.00 88.19 382 THR A CA 1
ATOM 2812 C C . THR A 1 382 ? 2.304 15.374 25.471 1.00 88.19 382 THR A C 1
ATOM 2814 O O . THR A 1 382 ? 2.059 16.567 25.322 1.00 88.19 382 THR A O 1
ATOM 2817 N N . ASP A 1 383 ? 1.831 14.443 24.648 1.00 86.44 383 ASP A N 1
ATOM 2818 C CA . ASP A 1 383 ? 0.905 14.702 23.560 1.00 86.44 383 ASP A CA 1
ATOM 2819 C C . ASP A 1 383 ? -0.479 15.064 24.135 1.00 86.44 383 ASP A C 1
ATOM 2821 O O . ASP A 1 383 ? -1.078 14.245 24.843 1.00 86.44 383 ASP A O 1
ATOM 2825 N N . PRO A 1 384 ? -1.004 16.270 23.853 1.00 85.62 384 PRO A N 1
ATOM 2826 C CA . PRO A 1 384 ? -2.268 16.734 24.421 1.00 85.62 384 PRO A CA 1
ATOM 2827 C C . PRO A 1 384 ? -3.459 15.869 23.990 1.00 85.62 384 PRO A C 1
ATOM 2829 O O . PRO A 1 384 ? -4.400 15.706 24.769 1.00 85.62 384 PRO A O 1
ATOM 2832 N N . ASP A 1 385 ? -3.406 15.243 22.805 1.00 85.06 385 ASP A N 1
ATOM 2833 C CA . ASP A 1 385 ? -4.454 14.317 22.359 1.00 85.06 385 ASP A CA 1
ATOM 2834 C C . ASP A 1 385 ? -4.507 13.082 23.274 1.00 85.06 385 ASP A C 1
ATOM 2836 O O . ASP A 1 385 ? -5.578 12.535 23.526 1.00 85.06 385 ASP A O 1
ATOM 2840 N N . VAL A 1 386 ? -3.362 12.651 23.813 1.00 84.50 386 VAL A N 1
ATOM 2841 C CA . VAL A 1 386 ? -3.266 11.484 24.701 1.00 84.50 386 VAL A CA 1
ATOM 2842 C C . VAL A 1 386 ? -3.587 11.855 26.149 1.00 84.50 386 VAL A C 1
ATOM 2844 O O . VAL A 1 386 ? -4.318 11.122 26.817 1.00 84.50 386 VAL A O 1
ATOM 2847 N N . VAL A 1 387 ? -3.038 12.963 26.650 1.00 79.50 387 VAL A N 1
ATOM 2848 C CA . VAL A 1 387 ? -3.132 13.346 28.071 1.00 79.50 387 VAL A CA 1
ATOM 2849 C C . VAL A 1 387 ? -4.507 13.907 28.429 1.00 79.50 387 VAL A C 1
ATOM 2851 O O . VAL A 1 387 ? -5.029 13.584 29.493 1.00 79.50 387 VAL A O 1
ATOM 2854 N N . GLU A 1 388 ? -5.089 14.723 27.549 1.00 72.00 388 GLU A N 1
ATOM 2855 C CA . GLU A 1 388 ? -6.303 15.495 27.841 1.00 72.00 388 GLU A CA 1
ATOM 2856 C C . GLU A 1 388 ? -7.446 15.127 26.884 1.00 72.00 388 GLU A C 1
ATOM 2858 O O . GLU A 1 388 ? -8.578 14.942 27.309 1.00 72.00 388 GLU A O 1
ATOM 2863 N N . GLY A 1 389 ? -7.177 14.951 25.587 1.00 76.25 389 GLY A N 1
ATOM 2864 C CA . GLY A 1 389 ? -8.240 14.827 24.584 1.00 76.25 389 GLY A CA 1
ATOM 2865 C C . GLY A 1 389 ? -8.987 13.487 24.575 1.00 76.25 389 GLY A C 1
ATOM 2866 O O . GLY A 1 389 ? -10.206 13.419 24.750 1.00 76.25 389 GLY A O 1
ATOM 2867 N N . GLU A 1 390 ? -8.284 12.401 24.266 1.00 79.50 390 GLU A N 1
ATOM 2868 C CA . GLU A 1 390 ? -8.907 11.109 23.958 1.00 79.50 390 GLU A CA 1
ATOM 2869 C C . GLU A 1 390 ? -9.172 10.272 25.209 1.00 79.50 390 GLU A C 1
ATOM 2871 O O . GLU A 1 390 ? -10.204 9.606 25.299 1.00 79.50 390 GLU A O 1
ATOM 2876 N N . THR A 1 391 ? -8.275 10.329 26.193 1.00 78.19 391 THR A N 1
ATOM 2877 C CA . THR A 1 391 ? -8.421 9.601 27.460 1.00 78.19 391 THR A CA 1
ATOM 2878 C C . THR A 1 391 ? -9.564 10.151 28.305 1.00 78.19 391 THR A C 1
ATOM 2880 O O . THR A 1 391 ? -10.359 9.361 28.817 1.00 78.19 391 THR A O 1
ATOM 2883 N N . GLU A 1 392 ? -9.706 11.475 28.407 1.00 81.31 392 GLU A N 1
ATOM 2884 C CA . GLU A 1 392 ? -10.812 12.106 29.132 1.00 81.31 392 GLU A CA 1
ATOM 2885 C C . GLU A 1 392 ? -12.155 11.812 28.457 1.00 81.31 392 GLU A C 1
ATOM 2887 O O . GLU A 1 392 ? -13.111 11.406 29.117 1.00 81.31 392 GLU A O 1
ATOM 2892 N N . MET A 1 393 ? -12.224 11.926 27.127 1.00 86.94 393 MET A N 1
ATOM 2893 C CA . MET A 1 393 ? -13.444 11.630 26.376 1.00 86.94 393 MET A CA 1
ATOM 2894 C C . MET A 1 393 ? -13.892 10.173 26.557 1.00 86.94 393 MET A C 1
ATOM 2896 O O . MET A 1 393 ? -15.072 9.918 26.821 1.00 86.94 393 MET A O 1
ATOM 2900 N N . LEU A 1 394 ? -12.966 9.213 26.461 1.00 84.06 394 LEU A N 1
ATOM 2901 C CA . LEU A 1 394 ? -13.268 7.795 26.673 1.00 84.06 394 LEU A CA 1
ATOM 2902 C C . LEU A 1 394 ? -13.683 7.516 28.123 1.00 84.06 394 LEU A C 1
ATOM 2904 O O . LEU A 1 394 ? -14.629 6.764 28.356 1.00 84.06 394 LEU A O 1
ATOM 2908 N N . HIS A 1 395 ? -13.038 8.166 29.094 1.00 82.69 395 HIS A N 1
ATOM 2909 C CA . HIS A 1 395 ? -13.415 8.071 30.501 1.00 82.69 395 HIS A CA 1
ATOM 2910 C C . HIS A 1 395 ? -14.825 8.633 30.755 1.00 82.69 395 HIS A C 1
ATOM 2912 O O . HIS A 1 395 ? -15.637 7.995 31.423 1.00 82.69 395 HIS A O 1
ATOM 2918 N N . ASN A 1 396 ? -15.160 9.788 30.178 1.00 84.38 396 ASN A N 1
ATOM 2919 C CA . ASN A 1 396 ? -16.482 10.408 30.303 1.00 84.38 396 ASN A CA 1
ATOM 2920 C C . ASN A 1 396 ? -17.573 9.569 29.627 1.00 84.38 396 ASN A C 1
ATOM 2922 O O . ASN A 1 396 ? -18.649 9.385 30.196 1.00 84.38 396 ASN A O 1
ATOM 2926 N N . SER A 1 397 ? -17.278 8.998 28.457 1.00 81.69 397 SER A N 1
ATOM 2927 C CA . SER A 1 397 ? -18.184 8.079 27.753 1.00 81.69 397 SER A CA 1
ATOM 2928 C C . SER A 1 397 ? -18.468 6.830 28.582 1.00 81.69 397 SER A C 1
ATOM 2930 O O . SER A 1 397 ? -19.613 6.391 28.664 1.00 81.69 397 SER A O 1
ATOM 2932 N N . TYR A 1 398 ? -17.445 6.294 29.254 1.00 80.06 398 TYR A N 1
ATOM 2933 C CA . TYR A 1 398 ? -17.598 5.185 30.190 1.00 80.06 398 TYR A CA 1
ATOM 2934 C C . TYR A 1 398 ? -18.483 5.556 31.386 1.00 80.06 398 TYR A C 1
ATOM 2936 O O . TYR A 1 398 ? -19.414 4.819 31.699 1.00 80.06 398 TYR A O 1
ATOM 2944 N N . VAL A 1 399 ? -18.224 6.693 32.042 1.00 80.62 399 VAL A N 1
ATOM 2945 C CA . VAL A 1 399 ? -19.019 7.144 33.200 1.00 80.62 399 VAL A CA 1
ATOM 2946 C C . VAL A 1 399 ? -20.483 7.332 32.811 1.00 80.62 399 VAL A C 1
ATOM 2948 O O . VAL A 1 399 ? -21.372 6.885 33.538 1.00 80.62 399 VAL A O 1
ATOM 2951 N N . TYR A 1 400 ? -20.736 7.940 31.651 1.00 80.62 400 TYR A N 1
ATOM 2952 C CA . TYR A 1 400 ? -22.082 8.086 31.116 1.00 80.62 400 TYR A CA 1
ATOM 2953 C C . TYR A 1 400 ? -22.725 6.713 30.885 1.00 80.62 400 TYR A C 1
ATOM 2955 O O . TYR A 1 400 ? -23.763 6.421 31.468 1.00 80.62 400 TYR A O 1
ATOM 2963 N N . PHE A 1 401 ? -22.072 5.824 30.134 1.00 81.25 401 PHE A N 1
ATOM 2964 C CA . PHE A 1 401 ? -22.587 4.482 29.846 1.00 81.25 401 PHE A CA 1
ATOM 2965 C C . PHE A 1 401 ? -22.889 3.663 31.114 1.00 81.25 401 PHE A C 1
ATOM 2967 O O . PHE A 1 401 ? -23.956 3.056 31.225 1.00 81.25 401 PHE A O 1
ATOM 2974 N N . ALA A 1 402 ? -21.989 3.684 32.101 1.00 75.56 402 ALA A N 1
ATOM 2975 C CA . ALA A 1 402 ? -22.157 2.983 33.372 1.00 75.56 402 ALA A CA 1
ATOM 2976 C C . ALA A 1 402 ? -23.324 3.537 34.207 1.00 75.56 402 ALA A C 1
ATOM 2978 O O . ALA A 1 402 ? -23.988 2.773 34.902 1.00 75.56 402 ALA A O 1
ATOM 2979 N N . SER A 1 403 ? -23.600 4.842 34.112 1.00 76.62 403 SER A N 1
ATOM 2980 C CA . SER A 1 403 ? -24.693 5.498 34.845 1.00 76.62 403 SER A CA 1
ATOM 2981 C C . SER A 1 403 ? -26.086 5.163 34.299 1.00 76.62 403 SER A C 1
ATOM 2983 O O . SER A 1 403 ? -27.063 5.339 35.016 1.00 76.62 403 SER A O 1
ATOM 2985 N N . PHE A 1 404 ? -26.185 4.699 33.048 1.00 70.62 404 PHE A N 1
ATOM 2986 C CA . PHE A 1 404 ? -27.453 4.330 32.398 1.00 70.62 404 PHE A CA 1
ATOM 2987 C C . PHE A 1 404 ? -27.656 2.814 32.241 1.00 70.62 404 PHE A C 1
ATOM 2989 O O . PHE A 1 404 ? -28.727 2.386 31.817 1.00 70.62 404 PHE A O 1
ATOM 2996 N N . SER A 1 405 ? -26.640 2.005 32.557 1.00 61.16 405 SER A N 1
ATOM 2997 C CA . SER A 1 405 ? -26.682 0.535 32.438 1.00 61.16 405 SER A CA 1
ATOM 2998 C C . SER A 1 405 ? -26.952 -0.188 33.769 1.00 61.16 405 SER A C 1
ATOM 3000 O O . SER A 1 405 ? -27.045 -1.416 33.784 1.00 61.16 405 SER A O 1
ATOM 3002 N N . LEU A 1 406 ? -27.052 0.564 34.870 1.00 46.66 406 LEU A N 1
ATOM 3003 C CA . LEU A 1 406 ? -27.456 0.134 36.215 1.00 46.66 406 LEU A CA 1
ATOM 3004 C C . LEU A 1 406 ? -28.827 0.731 36.534 1.00 46.66 406 LEU A C 1
ATOM 3006 O O . LEU A 1 406 ? -29.620 0.023 37.196 1.00 46.66 406 LEU A O 1
#

Radius of gyration: 23.58 Å; chains: 1; bounding box: 65×51×67 Å

pLDDT: mean 88.77, std 13.15, range [36.09, 98.56]

InterPro domains:
  IPR004908 ATPase, V1 complex, subunit H [PF03224] (143-388)
  IPR004908 ATPase, V1 complex, subunit H [PTHR10698] (141-389)
  IPR011989 Armadillo-like helical [G3DSA:1.25.10.10] (17-398)
  IPR016024 Armadillo-type fold [SSF48371] (208-389)

Secondary structure (DSSP, 8-state):
--STT--PPPPTTGGGGGG--SSS-GGG---HHHHHHHHHHHHS-HHHHHTSHHHHHHHHHHHHHHHHHHHHTTTTSSSGGG--S---HHHHHHHHHH-HHHHHHHHHHHHHHHHHHHHHH-SS--HHHHHEETTTTEEPGGGHHHHHHHTSTT-S-HHHHHHHHHHHHHHHHTT-HHHHGGGTT--S-PPP--THHHHHHHHHHHHHHHHHHH-TT-TTHHHHHHHHHHHTTSHHHHHHHHHTTHHHHHHHHHHHTTSSSS---S-TT--PPPPPPHHHHHHHHHHHHHHGGGTTT-HHHHHHHHGGGHHHHHHHHHHHH-SSHHHHHHHHHHHHHHHT--STT---STTSPP-SHHHHHHHHHHTTHHHHHHHHHTTT---HIIIIIIHHHHHHHHHHHHHH--

Organism: NCBI:txid49249